Protein AF-A0A813DRD5-F1 (afdb_monomer_lite)

Sequence (529 aa):
MCAVKLDGRALQFAGEALNADREVVLAAVKVDGFALMFASETLKADREVVLAAVKVDGFALMFASETLKADREVVLVAVKFSGCALQYVSNELKSDREVVLNAVRQYGLALQFASEALKSDHEIALCAVKNSGLALEFASKEMKSDREIVLAAVQRGWTILGMASEQMKSDRKVVHAAIRRNPMDLVFASNELKSDRDVVLSAVNRCDRALKFASEHLKSDREVILAAVTENDASAFEFASEEAKSNRELVLAAVKKNVYALSFASEGFCLHTIKAVAESHNAMVQQLAAANSRISLLEGELQSLTGGQENDAPSRRQKRGRSSEEEEEQQQQPQQPQQQQQQQQQQQQQQQQESDNTLILQACQDGIEVGHAISAQGADLSLNDAFQRIRMTLCGVAASGSVKEEPSEEAMVRCDQLHFTQKSCSKKFRGGPYANCPIEDVITDLISGVLDPTREEWLILDIVRRGDKLFSVDNRRLHCLRMFQQHVGPEPIVWVRTRIQLWHPTFDRFCHNHDTQNGGTTIQIRRGW

pLDDT: mean 75.78, std 23.11, range [27.31, 98.5]

Structure (mmCIF, N/CA/C/O backbone):
data_AF-A0A813DRD5-F1
#
_entry.id   AF-A0A813DRD5-F1
#
loop_
_atom_site.group_PDB
_atom_site.id
_atom_site.type_symbol
_atom_site.label_atom_id
_atom_site.label_alt_id
_atom_site.label_comp_id
_atom_site.label_asym_id
_atom_site.label_entity_id
_atom_site.label_seq_id
_atom_site.pdbx_PDB_ins_code
_atom_site.Cartn_x
_atom_site.Cartn_y
_atom_site.Cartn_z
_atom_site.occupancy
_atom_site.B_iso_or_equiv
_atom_site.auth_seq_id
_atom_site.auth_comp_id
_atom_site.auth_asym_id
_atom_site.auth_atom_id
_atom_site.pdbx_PDB_model_num
ATOM 1 N N . MET A 1 1 ? 36.070 -22.748 -30.331 1.00 85.50 1 MET A N 1
ATOM 2 C CA . MET A 1 1 ? 34.806 -23.202 -30.958 1.00 85.50 1 MET A CA 1
ATOM 3 C C . MET A 1 1 ? 33.965 -24.115 -30.055 1.00 85.50 1 MET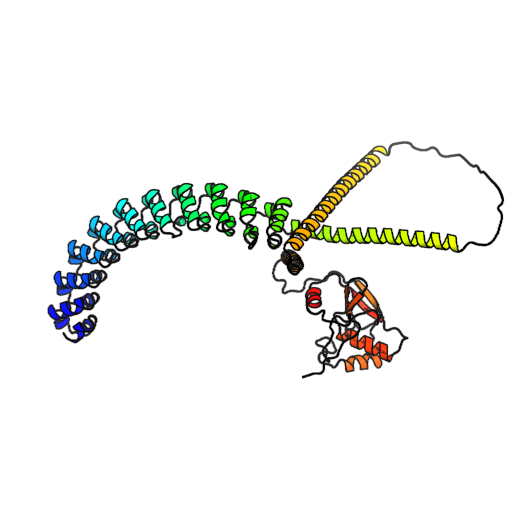 A C 1
ATOM 5 O O . MET A 1 1 ? 32.929 -23.656 -29.608 1.00 85.50 1 MET A O 1
ATOM 9 N N . CYS A 1 2 ? 34.352 -25.363 -29.742 1.00 88.88 2 CYS A N 1
ATOM 10 C CA . CYS A 1 2 ? 33.456 -26.283 -29.004 1.00 88.88 2 CYS A CA 1
ATOM 11 C C . CYS A 1 2 ? 33.037 -25.786 -27.605 1.00 88.88 2 CYS A C 1
ATOM 13 O O . CYS A 1 2 ? 31.861 -25.877 -27.276 1.00 88.88 2 CYS A O 1
ATOM 15 N N . ALA A 1 3 ? 33.956 -25.201 -26.825 1.00 92.19 3 ALA A N 1
ATOM 16 C CA . ALA A 1 3 ? 33.641 -24.648 -25.502 1.00 92.19 3 ALA A CA 1
ATOM 17 C C . ALA A 1 3 ? 32.581 -23.529 -25.565 1.00 92.19 3 ALA A C 1
ATOM 19 O O . ALA A 1 3 ? 31.551 -23.633 -24.911 1.00 92.19 3 ALA A O 1
ATOM 20 N N . VAL A 1 4 ? 32.771 -22.527 -26.437 1.00 93.12 4 VAL A N 1
ATOM 21 C CA . VAL A 1 4 ? 31.824 -21.401 -26.604 1.00 93.12 4 VAL A CA 1
ATOM 22 C C . VAL A 1 4 ? 30.455 -21.796 -27.173 1.00 93.12 4 VAL A C 1
ATOM 24 O O . VAL A 1 4 ? 29.520 -21.007 -27.111 1.00 93.12 4 VAL A O 1
ATOM 27 N N . LYS A 1 5 ? 30.320 -23.013 -27.721 1.00 92.94 5 LYS A N 1
ATOM 28 C CA . LYS A 1 5 ? 29.033 -23.596 -28.142 1.00 92.94 5 LYS A CA 1
ATOM 29 C C . LYS A 1 5 ? 28.291 -24.326 -27.014 1.00 92.94 5 LYS A C 1
ATOM 31 O O . LYS A 1 5 ? 27.130 -24.670 -27.206 1.00 92.94 5 LYS A O 1
ATOM 36 N N . LEU A 1 6 ? 28.953 -24.586 -25.884 1.00 92.56 6 LEU A N 1
ATOM 37 C CA . LEU A 1 6 ? 28.371 -25.194 -24.682 1.00 92.56 6 LEU A CA 1
ATOM 38 C C . LEU A 1 6 ? 28.095 -24.137 -23.600 1.00 92.56 6 LEU A C 1
ATOM 40 O O . LEU A 1 6 ? 27.046 -24.173 -22.969 1.00 92.56 6 LEU A O 1
ATOM 44 N N . ASP A 1 7 ? 29.015 -23.186 -23.429 1.00 94.06 7 ASP A N 1
ATOM 45 C CA . ASP A 1 7 ? 28.875 -22.003 -22.576 1.00 94.06 7 ASP A CA 1
ATOM 46 C C . ASP A 1 7 ? 29.483 -20.791 -23.297 1.00 94.06 7 ASP A C 1
ATOM 48 O O . ASP A 1 7 ? 30.693 -20.742 -23.525 1.00 94.06 7 ASP A O 1
ATOM 52 N N . GLY A 1 8 ? 28.663 -19.789 -23.630 1.00 92.88 8 GLY A N 1
ATOM 53 C CA . GLY A 1 8 ? 29.131 -18.561 -24.280 1.00 92.88 8 GLY A CA 1
ATOM 54 C C . GLY A 1 8 ? 30.183 -17.803 -23.456 1.00 92.88 8 GLY A C 1
ATOM 55 O O . GLY A 1 8 ? 31.098 -17.203 -24.025 1.00 92.88 8 GLY A O 1
ATOM 56 N N . ARG A 1 9 ? 30.136 -17.889 -22.118 1.00 94.25 9 ARG A N 1
ATOM 57 C CA . ARG A 1 9 ? 31.101 -17.237 -21.213 1.00 94.25 9 ARG A CA 1
ATOM 58 C C . ARG A 1 9 ? 32.460 -17.927 -21.181 1.00 94.25 9 ARG A C 1
ATOM 60 O O . ARG A 1 9 ? 33.408 -17.342 -20.659 1.00 94.25 9 ARG A O 1
ATOM 67 N N . ALA A 1 10 ? 32.619 -19.098 -21.800 1.00 95.88 10 ALA A N 1
ATOM 68 C CA . ALA A 1 10 ? 33.929 -19.722 -21.989 1.00 95.88 10 ALA A CA 1
ATOM 69 C C . ALA A 1 10 ? 34.900 -18.842 -22.806 1.00 95.88 10 ALA A C 1
ATOM 71 O O . ALA A 1 10 ? 36.113 -19.044 -22.738 1.00 95.88 10 ALA A O 1
ATOM 72 N N . LEU A 1 11 ? 34.386 -17.837 -23.532 1.00 94.44 11 LEU A N 1
ATOM 73 C CA . LEU A 1 11 ? 35.180 -16.807 -24.207 1.00 94.44 11 LEU A CA 1
ATOM 74 C C . LEU A 1 11 ? 36.096 -16.028 -23.240 1.00 94.44 11 LEU A C 1
ATOM 76 O O . LEU A 1 11 ? 37.182 -15.627 -23.636 1.00 94.44 11 LEU A O 1
ATOM 80 N N . GLN A 1 12 ? 35.733 -15.896 -21.956 1.00 95.62 12 GLN A N 1
ATOM 81 C CA . GLN A 1 12 ? 36.547 -15.192 -20.951 1.00 95.62 12 GLN A CA 1
ATOM 82 C C . GLN A 1 12 ? 37.948 -15.796 -20.733 1.00 95.62 12 GLN A C 1
ATOM 84 O O . GLN A 1 12 ? 38.840 -15.120 -20.228 1.00 95.62 12 GLN A O 1
ATOM 89 N N . PHE A 1 13 ? 38.136 -17.070 -21.093 1.00 95.06 13 PHE A N 1
ATOM 90 C CA . PHE A 1 13 ? 39.406 -17.793 -20.976 1.00 95.06 13 PHE A CA 1
ATOM 91 C C . PHE A 1 13 ? 40.184 -17.858 -22.298 1.00 95.06 13 PHE A C 1
ATOM 93 O O . PHE A 1 13 ? 41.238 -18.491 -22.366 1.00 95.06 13 PHE A O 1
ATOM 100 N N . ALA A 1 14 ? 39.661 -17.255 -23.367 1.00 92.00 14 ALA A N 1
ATOM 101 C CA . ALA A 1 14 ? 40.303 -17.243 -24.669 1.00 92.00 14 ALA A CA 1
ATOM 102 C C . ALA A 1 14 ? 41.266 -16.047 -24.793 1.00 92.00 14 ALA A C 1
ATOM 104 O O . ALA A 1 14 ? 41.019 -14.962 -24.267 1.00 92.00 14 ALA A O 1
ATOM 105 N N . GLY A 1 15 ? 42.394 -16.258 -25.478 1.00 92.56 15 GLY A N 1
ATOM 106 C CA . GLY A 1 15 ? 43.377 -15.201 -25.733 1.00 92.56 15 GLY A CA 1
ATOM 107 C C . GLY A 1 15 ? 42.881 -14.172 -26.753 1.00 92.56 15 GLY A C 1
ATOM 108 O O . GLY A 1 15 ? 41.962 -14.444 -27.523 1.00 92.56 15 GLY A O 1
ATOM 109 N N . GLU A 1 16 ? 43.536 -13.010 -26.806 1.00 92.69 16 GLU A N 1
ATOM 110 C CA . GLU A 1 16 ? 43.133 -11.846 -27.617 1.00 92.69 16 GLU A CA 1
ATOM 111 C C . GLU A 1 16 ? 42.786 -12.187 -29.076 1.00 92.69 16 GLU A C 1
ATOM 113 O O . GLU A 1 16 ? 41.767 -11.732 -29.590 1.00 92.69 16 GLU A O 1
ATOM 118 N N . ALA A 1 17 ? 43.573 -13.055 -29.723 1.00 94.50 17 ALA A N 1
ATOM 119 C CA . ALA A 1 17 ? 43.338 -13.495 -31.101 1.00 94.50 17 ALA A CA 1
ATOM 120 C C . ALA A 1 17 ? 41.999 -14.236 -31.304 1.00 94.50 17 ALA A C 1
ATOM 122 O O . ALA A 1 17 ? 41.417 -14.148 -32.379 1.00 94.50 17 ALA A O 1
ATOM 123 N N . LEU A 1 18 ? 41.496 -14.940 -30.284 1.00 93.88 18 LEU A N 1
ATOM 124 C CA . LEU A 1 18 ? 40.191 -15.615 -30.301 1.00 93.88 18 LEU A CA 1
ATOM 125 C C . LEU A 1 18 ? 39.051 -14.689 -29.852 1.00 93.88 18 LEU A C 1
ATOM 127 O O . LEU A 1 18 ? 37.919 -14.864 -30.292 1.00 93.88 18 LEU A O 1
ATOM 131 N N . ASN A 1 19 ? 39.348 -13.679 -29.034 1.00 93.12 19 ASN A N 1
ATOM 132 C CA . ASN A 1 19 ? 38.396 -12.619 -28.684 1.00 93.12 19 ASN A CA 1
ATOM 133 C C . ASN A 1 19 ? 38.188 -11.625 -29.841 1.00 93.12 19 ASN A C 1
ATOM 135 O O . ASN A 1 19 ? 37.177 -10.929 -29.876 1.00 93.12 19 ASN A O 1
ATOM 139 N N . ALA A 1 20 ? 39.122 -11.589 -30.797 1.00 95.56 20 ALA A N 1
ATOM 140 C CA . ALA A 1 20 ? 39.007 -10.912 -32.087 1.00 95.56 20 ALA A CA 1
ATOM 141 C C . ALA A 1 20 ? 38.560 -11.841 -33.242 1.00 95.56 20 ALA A C 1
ATOM 143 O O . ALA A 1 20 ? 38.355 -11.364 -34.360 1.00 95.56 20 ALA A O 1
ATOM 144 N N . ASP A 1 21 ? 38.388 -13.147 -33.003 1.00 97.44 21 ASP A N 1
ATOM 145 C CA . ASP A 1 21 ? 37.883 -14.091 -34.007 1.00 97.44 21 ASP A CA 1
ATOM 146 C C . ASP A 1 21 ? 36.359 -13.953 -34.126 1.00 97.44 21 ASP A C 1
ATOM 148 O O . ASP A 1 21 ? 35.588 -14.315 -33.230 1.00 97.44 21 ASP A O 1
ATOM 152 N N . ARG A 1 22 ? 35.921 -13.428 -35.273 1.00 97.12 22 ARG A N 1
ATOM 153 C CA . ARG A 1 22 ? 34.512 -13.145 -35.551 1.00 97.12 22 ARG A CA 1
ATOM 154 C C . ARG A 1 22 ? 33.626 -14.387 -35.470 1.00 97.12 22 ARG A C 1
ATOM 156 O O . ARG A 1 22 ? 32.499 -14.271 -34.999 1.00 97.12 22 ARG A O 1
ATOM 163 N N . GLU A 1 23 ? 34.084 -15.559 -35.910 1.00 97.06 23 GLU A N 1
ATOM 164 C CA . GLU A 1 23 ? 33.265 -16.776 -35.866 1.00 97.06 23 GLU A CA 1
ATOM 165 C C . GLU A 1 23 ? 33.153 -17.331 -34.447 1.00 97.06 23 GLU A C 1
ATOM 167 O O . GLU A 1 23 ? 32.076 -17.772 -34.037 1.00 97.06 23 GLU A O 1
ATOM 172 N N . VAL A 1 24 ? 34.245 -17.291 -33.679 1.00 96.56 24 VAL A N 1
ATOM 173 C CA . VAL A 1 24 ? 34.270 -17.734 -32.278 1.00 96.56 24 VAL A CA 1
ATOM 174 C C . VAL A 1 24 ? 33.387 -16.836 -31.413 1.00 96.56 24 VAL A C 1
ATOM 176 O O . VAL A 1 24 ? 32.557 -17.357 -30.664 1.00 96.56 24 VAL A O 1
ATOM 179 N N . VAL A 1 25 ? 33.490 -15.511 -31.558 1.00 97.69 25 VAL A N 1
ATOM 180 C CA . VAL A 1 25 ? 32.629 -14.560 -30.838 1.00 97.69 25 VAL A CA 1
ATOM 181 C C . VAL A 1 25 ? 31.175 -14.674 -31.298 1.00 97.69 25 VAL A C 1
ATOM 183 O O . VAL A 1 25 ? 30.284 -14.765 -30.456 1.00 97.69 25 VAL A O 1
ATOM 186 N N . LEU A 1 26 ? 30.902 -14.752 -32.608 1.00 97.69 26 LEU A N 1
ATOM 187 C CA . LEU A 1 26 ? 29.535 -14.896 -33.124 1.00 97.69 26 LEU A CA 1
ATOM 188 C C . LEU A 1 26 ? 28.882 -16.225 -32.699 1.00 97.69 26 LEU A C 1
ATOM 190 O O . LEU A 1 26 ? 27.659 -16.288 -32.578 1.00 97.69 26 LEU A O 1
ATOM 194 N N . ALA A 1 27 ? 29.666 -17.282 -32.464 1.00 96.81 27 ALA A N 1
ATOM 195 C CA . ALA A 1 27 ? 29.181 -18.515 -31.849 1.00 96.81 27 ALA A CA 1
ATOM 196 C C . ALA A 1 27 ? 28.881 -18.333 -30.350 1.00 96.81 27 ALA A C 1
ATOM 198 O O . ALA A 1 27 ? 27.836 -18.792 -29.897 1.00 96.81 27 ALA A O 1
ATOM 199 N N . ALA A 1 28 ? 29.748 -17.634 -29.609 1.00 97.62 28 ALA A N 1
ATOM 200 C CA . ALA A 1 28 ? 29.586 -17.378 -28.177 1.00 97.62 28 ALA A CA 1
ATOM 201 C C . ALA A 1 28 ? 28.340 -16.527 -27.861 1.00 97.62 28 ALA A C 1
ATOM 203 O O . ALA A 1 28 ? 27.504 -16.930 -27.051 1.00 97.62 28 ALA A O 1
ATOM 204 N N . VAL A 1 29 ? 28.164 -15.389 -28.548 1.00 97.81 29 VAL A N 1
ATOM 205 C CA . VAL A 1 29 ? 27.048 -14.452 -28.287 1.00 97.81 29 VAL A CA 1
ATOM 206 C C . VAL A 1 29 ? 25.671 -15.001 -28.671 1.00 97.81 29 VAL A C 1
ATOM 208 O O . VAL A 1 29 ? 24.656 -14.460 -28.246 1.00 97.81 29 VAL A O 1
ATOM 211 N N . LYS A 1 30 ? 25.626 -16.077 -29.470 1.00 97.44 30 LYS A N 1
ATOM 212 C CA . LYS A 1 30 ? 24.397 -16.820 -29.800 1.00 97.44 30 LYS A CA 1
ATOM 213 C C . LYS A 1 30 ? 24.002 -17.845 -28.731 1.00 97.44 30 LYS A C 1
ATOM 215 O O . LYS A 1 30 ? 22.891 -18.362 -28.799 1.00 97.44 30 LYS A O 1
ATOM 220 N N . VAL A 1 31 ? 24.893 -18.147 -27.783 1.00 96.88 31 VAL A N 1
ATOM 221 C CA . VAL A 1 31 ? 24.619 -18.996 -26.610 1.00 96.88 31 VAL A CA 1
ATOM 222 C C . VAL A 1 31 ? 24.323 -18.129 -25.386 1.00 96.88 31 VAL A C 1
ATOM 224 O O . VAL A 1 31 ? 23.358 -18.392 -24.679 1.00 96.88 31 VAL A O 1
ATOM 227 N N . ASP A 1 32 ? 25.103 -17.066 -25.169 1.00 96.94 32 ASP A N 1
ATOM 228 C CA . ASP A 1 32 ? 24.838 -16.052 -24.143 1.00 96.94 32 ASP A CA 1
ATOM 229 C C . ASP A 1 32 ? 25.237 -14.660 -24.653 1.00 96.94 32 ASP A C 1
ATOM 231 O O . ASP A 1 32 ? 26.409 -14.415 -24.945 1.00 96.94 32 ASP A O 1
ATOM 235 N N . GLY A 1 33 ? 24.282 -13.726 -24.716 1.00 96.62 33 GLY A N 1
ATOM 236 C CA . GLY A 1 33 ? 24.528 -12.346 -25.146 1.00 96.62 33 GLY A CA 1
ATOM 237 C C . GLY A 1 33 ? 25.579 -11.612 -24.301 1.00 96.62 33 GLY A C 1
ATOM 238 O O . GLY A 1 33 ? 26.314 -10.779 -24.834 1.00 96.62 33 GLY A O 1
ATOM 239 N N . PHE A 1 34 ? 25.740 -11.966 -23.018 1.00 97.25 34 PHE A N 1
ATOM 240 C CA . PHE A 1 34 ? 26.784 -11.402 -22.153 1.00 97.25 34 PHE A CA 1
ATOM 241 C C . PHE A 1 34 ? 28.205 -11.753 -22.612 1.00 97.25 34 PHE A C 1
ATOM 243 O O . PHE A 1 34 ? 29.136 -11.031 -22.260 1.00 97.25 34 PHE A O 1
ATOM 250 N N . ALA A 1 35 ? 28.402 -12.785 -23.445 1.00 97.69 35 ALA A N 1
ATOM 251 C CA . ALA A 1 35 ? 29.718 -13.123 -23.993 1.00 97.69 35 ALA A CA 1
ATOM 252 C C . ALA A 1 35 ? 30.367 -11.956 -24.769 1.00 97.69 35 ALA A C 1
ATOM 254 O O . ALA A 1 35 ? 31.594 -11.875 -24.836 1.00 97.69 35 ALA A O 1
ATOM 255 N N . LEU A 1 36 ? 29.567 -11.006 -25.277 1.00 97.94 36 LEU A N 1
ATOM 256 C CA . LEU A 1 36 ? 30.035 -9.782 -25.937 1.00 97.94 36 LEU A CA 1
ATOM 257 C C . LEU A 1 36 ? 31.012 -8.964 -25.067 1.00 97.94 36 LEU A C 1
ATOM 259 O O . LEU A 1 36 ? 31.877 -8.279 -25.608 1.00 97.94 36 LEU A O 1
ATOM 263 N N . MET A 1 37 ? 30.937 -9.066 -23.733 1.00 97.81 37 MET A N 1
ATOM 264 C CA . MET A 1 37 ? 31.856 -8.359 -22.830 1.00 97.81 37 MET A CA 1
ATOM 265 C C . MET A 1 37 ? 33.331 -8.747 -23.030 1.00 97.81 37 MET A C 1
ATOM 267 O O . MET A 1 37 ? 34.212 -7.905 -22.845 1.00 97.81 37 MET A O 1
ATOM 271 N N . PHE A 1 38 ? 33.589 -9.992 -23.447 1.00 97.56 38 PHE A N 1
ATOM 272 C CA . PHE A 1 38 ? 34.930 -10.548 -23.659 1.00 97.56 38 PHE A CA 1
ATOM 273 C C . PHE A 1 38 ? 35.438 -10.387 -25.099 1.00 97.56 38 PHE A C 1
ATOM 275 O O . PHE A 1 38 ? 36.601 -10.673 -25.364 1.00 97.56 38 PHE A O 1
ATOM 282 N N . ALA A 1 39 ? 34.591 -9.934 -26.028 1.00 97.44 39 ALA A N 1
ATOM 283 C CA . ALA A 1 39 ? 34.988 -9.674 -27.408 1.00 97.44 39 ALA A CA 1
ATOM 284 C C . ALA A 1 39 ? 35.962 -8.484 -27.511 1.00 97.44 39 ALA A C 1
ATOM 286 O O . ALA A 1 39 ? 35.989 -7.604 -26.646 1.00 97.44 39 ALA A O 1
ATOM 287 N N . SER A 1 40 ? 36.734 -8.423 -28.596 1.00 97.69 40 SER A N 1
ATOM 288 C CA . SER A 1 40 ? 37.559 -7.258 -28.923 1.00 97.69 40 SER A CA 1
ATOM 289 C C . SER A 1 40 ? 36.703 -6.008 -29.153 1.00 97.69 40 SER A C 1
ATOM 291 O O . SER A 1 40 ? 35.560 -6.091 -29.607 1.00 97.69 40 SER A O 1
ATOM 293 N N . GLU A 1 41 ? 37.276 -4.821 -28.939 1.00 97.44 41 GLU A N 1
ATOM 294 C CA . GLU A 1 41 ? 36.584 -3.547 -29.203 1.00 97.44 41 GLU A CA 1
ATOM 295 C C . GLU A 1 41 ? 36.134 -3.406 -30.671 1.00 97.44 41 GLU A C 1
ATOM 297 O O . GLU A 1 41 ? 35.099 -2.808 -30.956 1.00 97.44 41 GLU A O 1
ATOM 302 N N . THR A 1 42 ? 36.850 -4.041 -31.607 1.00 97.44 42 THR A N 1
ATOM 303 C CA . THR A 1 42 ? 36.443 -4.132 -33.019 1.00 97.44 42 THR A CA 1
ATOM 304 C C . THR A 1 42 ? 35.167 -4.950 -33.230 1.00 97.44 42 THR A C 1
ATOM 306 O O . THR A 1 42 ? 34.373 -4.596 -34.095 1.00 97.44 42 THR A O 1
ATOM 309 N N . LEU A 1 43 ? 34.933 -6.005 -32.441 1.00 98.00 43 LEU A N 1
ATOM 310 C CA . LEU A 1 43 ? 33.725 -6.836 -32.522 1.00 98.00 43 LEU A CA 1
ATOM 311 C C . LEU A 1 43 ? 32.586 -6.324 -31.626 1.00 98.00 43 LEU A C 1
ATOM 313 O O . LEU A 1 43 ? 31.421 -6.532 -31.954 1.00 98.00 43 LEU A O 1
ATOM 317 N N . LYS A 1 44 ? 32.891 -5.552 -30.577 1.00 98.25 44 LYS A N 1
ATOM 318 C CA . LYS A 1 44 ? 31.909 -4.703 -29.872 1.00 98.25 44 LYS A CA 1
ATOM 319 C C . LYS A 1 44 ? 31.378 -3.559 -30.743 1.00 98.25 44 LYS A C 1
ATOM 321 O O . LYS A 1 44 ? 30.317 -3.019 -30.440 1.00 98.25 44 LYS A O 1
ATOM 326 N N . ALA A 1 45 ? 32.092 -3.219 -31.819 1.00 97.75 45 ALA A N 1
ATOM 327 C CA . ALA A 1 45 ? 31.654 -2.324 -32.889 1.00 97.75 45 ALA A CA 1
ATOM 328 C C . ALA A 1 45 ? 31.139 -3.057 -34.152 1.00 97.75 45 ALA A C 1
ATOM 330 O O . ALA A 1 45 ? 30.683 -2.401 -35.090 1.00 97.75 45 ALA A O 1
ATOM 331 N N . ASP A 1 46 ? 31.166 -4.397 -34.200 1.00 98.25 46 ASP A N 1
ATOM 332 C CA . ASP A 1 46 ? 30.574 -5.164 -35.302 1.00 98.25 46 ASP A CA 1
ATOM 333 C C . ASP A 1 46 ? 29.058 -5.254 -35.104 1.00 98.25 46 ASP A C 1
ATOM 335 O O . ASP A 1 46 ? 28.544 -5.943 -34.216 1.00 98.25 46 ASP A O 1
ATOM 339 N N . ARG A 1 47 ? 28.328 -4.544 -35.967 1.00 97.81 47 ARG A N 1
ATOM 340 C CA . ARG A 1 47 ? 26.872 -4.430 -35.890 1.00 97.81 47 ARG A CA 1
ATOM 341 C C . ARG A 1 47 ? 26.152 -5.781 -35.976 1.00 97.81 47 ARG A C 1
ATOM 343 O O . ARG A 1 47 ? 25.116 -5.925 -35.335 1.00 97.81 47 ARG A O 1
ATOM 350 N N . GLU A 1 48 ? 26.652 -6.779 -36.710 1.00 97.88 48 GLU A N 1
ATOM 351 C CA . GLU A 1 48 ? 26.000 -8.099 -36.755 1.00 97.88 48 GLU A CA 1
ATOM 352 C C . GLU A 1 48 ? 26.271 -8.920 -35.492 1.00 97.88 48 GLU A C 1
ATOM 354 O O . GLU A 1 48 ? 25.371 -9.616 -35.020 1.00 97.88 48 GLU A O 1
ATOM 359 N N . VAL A 1 49 ? 27.484 -8.837 -34.934 1.00 98.19 49 VAL A N 1
ATOM 360 C CA . VAL A 1 49 ? 27.847 -9.517 -33.679 1.00 98.19 49 VAL A CA 1
ATOM 361 C C . VAL A 1 49 ? 27.036 -8.944 -32.517 1.00 98.19 49 VAL A C 1
ATOM 363 O O . VAL A 1 49 ? 26.419 -9.704 -31.769 1.00 98.19 49 VAL A O 1
ATOM 366 N N . VAL A 1 50 ? 26.931 -7.615 -32.419 1.00 98.50 50 VAL A N 1
ATOM 367 C CA . VAL A 1 50 ? 26.069 -6.960 -31.424 1.00 98.50 50 VAL A CA 1
ATOM 368 C C . VAL A 1 50 ? 24.594 -7.293 -31.669 1.00 98.50 50 VAL A C 1
ATOM 370 O O . VAL A 1 50 ? 23.905 -7.673 -30.725 1.00 98.50 50 VAL A O 1
ATOM 373 N N . LEU A 1 51 ? 24.103 -7.261 -32.918 1.00 98.31 51 LEU A N 1
ATOM 374 C CA . LEU A 1 51 ? 22.730 -7.679 -33.250 1.00 98.31 51 LEU A CA 1
ATOM 375 C C . LEU A 1 51 ? 22.450 -9.163 -32.985 1.00 98.31 51 LEU A C 1
ATOM 377 O O . LEU A 1 51 ? 21.280 -9.523 -32.867 1.00 98.31 51 LEU A O 1
ATOM 381 N N . ALA A 1 52 ? 23.460 -10.031 -32.924 1.00 97.75 52 ALA A N 1
ATOM 382 C CA . ALA A 1 52 ? 23.295 -11.406 -32.469 1.00 97.75 52 ALA A CA 1
ATOM 383 C C . ALA A 1 52 ? 23.175 -11.460 -30.938 1.00 97.75 52 ALA A C 1
ATOM 385 O O . ALA A 1 52 ? 22.243 -12.084 -30.436 1.00 97.75 52 ALA A O 1
ATOM 386 N N . ALA A 1 53 ? 24.040 -10.739 -30.216 1.00 98.06 53 ALA A N 1
ATOM 387 C CA . ALA A 1 53 ? 24.023 -10.664 -28.756 1.00 98.06 53 ALA A CA 1
ATOM 388 C C . ALA A 1 53 ? 22.700 -10.096 -28.202 1.00 98.06 53 ALA A C 1
ATOM 390 O O . ALA A 1 53 ? 22.053 -10.738 -27.375 1.00 98.06 53 ALA A O 1
ATOM 391 N N . VAL A 1 54 ? 22.235 -8.943 -28.710 1.00 97.75 54 VAL A N 1
ATOM 392 C CA . VAL A 1 54 ? 21.013 -8.276 -28.201 1.00 97.75 54 VAL A CA 1
ATOM 393 C C . VAL A 1 54 ? 19.701 -8.981 -28.570 1.00 97.75 54 VAL A C 1
ATOM 39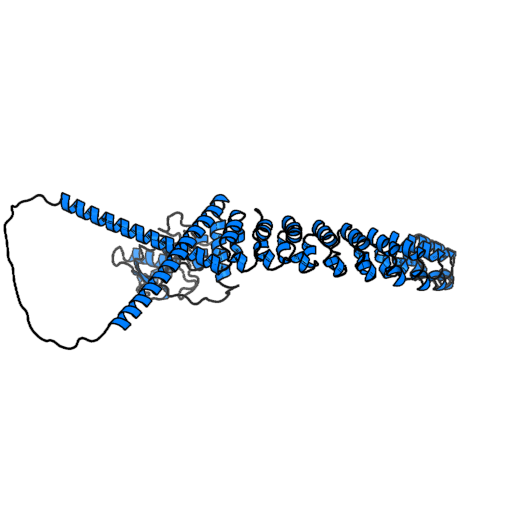5 O O . VAL A 1 54 ? 18.641 -8.592 -28.085 1.00 97.75 54 VAL A O 1
ATOM 398 N N . LYS A 1 55 ? 19.754 -10.019 -29.418 1.00 97.44 55 LYS A N 1
ATOM 399 C CA . LYS A 1 55 ? 18.624 -10.927 -29.698 1.00 97.44 55 LYS A CA 1
ATOM 400 C C . LYS A 1 55 ? 18.570 -12.128 -28.751 1.00 97.44 55 LYS A C 1
ATOM 402 O O . LYS A 1 55 ? 17.545 -12.803 -28.722 1.00 97.44 55 LYS A O 1
ATOM 407 N N . VAL A 1 56 ? 19.651 -12.400 -28.016 1.00 96.88 56 VAL A N 1
ATOM 408 C CA . VAL A 1 56 ? 19.679 -13.383 -26.921 1.00 96.88 56 VAL A CA 1
ATOM 409 C C . VAL A 1 56 ? 19.318 -12.692 -25.607 1.00 96.88 56 VAL A C 1
ATOM 411 O O . VAL A 1 56 ? 18.416 -13.152 -24.916 1.00 96.88 56 VAL A O 1
ATOM 414 N N . ASP A 1 57 ? 19.940 -11.547 -25.309 1.00 95.94 57 ASP A N 1
ATOM 415 C CA . ASP A 1 57 ? 19.491 -10.637 -24.248 1.00 95.94 57 ASP A CA 1
ATOM 416 C C . ASP A 1 57 ? 19.798 -9.176 -24.611 1.00 95.94 57 ASP A C 1
ATOM 418 O O . ASP A 1 57 ? 20.952 -8.808 -24.833 1.00 95.94 57 ASP A O 1
ATOM 422 N N . GLY A 1 58 ? 18.775 -8.315 -24.609 1.00 96.62 58 GLY A N 1
ATOM 423 C CA . GLY A 1 58 ? 18.923 -6.878 -24.839 1.00 96.62 58 GLY A CA 1
ATOM 424 C C . GLY A 1 58 ? 19.863 -6.166 -23.855 1.00 96.62 58 GLY A C 1
ATOM 425 O O . GLY A 1 58 ? 20.446 -5.145 -24.222 1.00 96.62 58 GLY A O 1
ATOM 426 N N . PHE A 1 59 ? 20.089 -6.706 -22.648 1.00 97.38 59 PHE A N 1
ATOM 427 C CA . PHE A 1 59 ? 21.093 -6.184 -21.707 1.00 97.38 59 PHE A CA 1
ATOM 428 C C . PHE A 1 59 ? 22.522 -6.213 -22.280 1.00 97.38 59 PHE A C 1
ATOM 430 O O . PHE A 1 59 ? 23.333 -5.366 -21.905 1.00 97.38 59 PHE A O 1
ATOM 437 N N . ALA A 1 60 ? 22.823 -7.095 -23.245 1.00 97.81 60 ALA A N 1
ATOM 438 C CA . ALA A 1 60 ? 24.133 -7.170 -23.900 1.00 97.81 60 ALA A CA 1
ATOM 439 C C . ALA A 1 60 ? 24.570 -5.847 -24.562 1.00 97.81 60 ALA A C 1
ATOM 441 O O . ALA A 1 60 ? 25.769 -5.609 -24.717 1.00 97.81 60 ALA A O 1
ATOM 442 N N . LEU A 1 61 ? 23.625 -4.949 -24.882 1.00 98.06 61 LEU A N 1
ATOM 443 C CA . LEU A 1 61 ? 23.892 -3.608 -25.415 1.00 98.06 61 LEU A CA 1
ATOM 444 C C . LEU A 1 61 ? 24.887 -2.808 -24.552 1.00 98.06 61 LEU A C 1
ATOM 446 O O . LEU A 1 61 ? 25.623 -1.981 -25.085 1.00 98.06 61 LEU A O 1
ATOM 450 N N . MET A 1 62 ? 24.975 -3.076 -23.242 1.00 98.06 62 MET A N 1
ATOM 451 C CA . MET A 1 62 ? 25.928 -2.402 -22.351 1.00 98.06 62 MET A CA 1
ATOM 452 C C . MET A 1 62 ? 27.399 -2.567 -22.768 1.00 98.06 62 MET A C 1
ATOM 454 O O . MET A 1 62 ? 28.205 -1.669 -22.517 1.00 98.06 62 MET A O 1
ATOM 458 N N . PHE A 1 63 ? 27.737 -3.675 -23.438 1.00 98.00 63 PHE A N 1
ATOM 459 C CA . PHE A 1 63 ? 29.091 -3.988 -23.906 1.00 98.00 63 PHE A CA 1
ATOM 460 C C . PHE A 1 63 ? 29.356 -3.573 -25.357 1.00 98.00 63 PHE A C 1
ATOM 462 O O . PHE A 1 63 ? 30.488 -3.692 -25.815 1.00 98.00 63 PHE A O 1
ATOM 469 N N . ALA A 1 64 ? 28.341 -3.099 -26.083 1.00 98.19 64 ALA A N 1
ATOM 470 C CA . ALA A 1 64 ? 28.519 -2.567 -27.428 1.00 98.19 64 ALA A CA 1
ATOM 471 C C . ALA A 1 64 ? 29.292 -1.236 -27.403 1.00 98.19 64 ALA A C 1
ATOM 473 O O . ALA A 1 64 ? 29.311 -0.528 -26.389 1.00 98.19 64 ALA A O 1
ATOM 474 N N . SER A 1 65 ? 29.898 -0.866 -28.530 1.00 98.19 65 SER A N 1
ATOM 475 C CA . SER A 1 65 ? 30.511 0.452 -28.707 1.00 98.19 65 SER A CA 1
ATOM 476 C C . SER A 1 65 ? 29.480 1.580 -28.569 1.00 98.19 65 SER A C 1
ATOM 478 O O . SER A 1 65 ? 28.298 1.410 -28.876 1.00 98.19 65 SER A O 1
ATOM 480 N N . GLU A 1 66 ? 29.927 2.774 -28.175 1.00 97.81 66 GLU A N 1
ATOM 481 C CA . GLU A 1 66 ? 29.050 3.954 -28.060 1.00 97.81 66 GLU A CA 1
ATOM 482 C C . GLU A 1 66 ? 28.363 4.311 -29.391 1.00 97.81 66 GLU A C 1
ATOM 484 O O . GLU A 1 66 ? 27.216 4.750 -29.405 1.00 97.81 66 GLU A O 1
ATOM 489 N N . THR A 1 67 ? 29.005 4.012 -30.527 1.00 97.62 67 THR A N 1
ATOM 490 C CA . THR A 1 67 ? 28.398 4.138 -31.862 1.00 97.62 67 THR A CA 1
ATOM 491 C C . THR A 1 67 ? 27.186 3.228 -32.070 1.00 97.62 67 THR A C 1
ATOM 493 O O . THR A 1 67 ? 26.250 3.635 -32.748 1.00 97.62 67 THR A O 1
ATOM 496 N N . LEU A 1 68 ? 27.163 2.028 -31.476 1.00 98.06 68 LEU A N 1
ATOM 497 C CA . LEU A 1 68 ? 26.037 1.091 -31.573 1.00 98.06 68 LEU A CA 1
ATOM 498 C C . LEU A 1 68 ? 25.004 1.276 -30.447 1.00 98.06 68 LEU A C 1
ATOM 500 O O . LEU A 1 68 ? 23.835 0.957 -30.641 1.00 98.06 68 LEU A O 1
ATOM 504 N N . LYS A 1 69 ? 25.383 1.890 -29.318 1.00 98.12 69 LYS A N 1
ATOM 505 C CA . LYS A 1 69 ? 24.439 2.446 -28.321 1.00 98.12 69 LYS A CA 1
ATOM 506 C C . LYS A 1 69 ? 23.684 3.682 -28.830 1.00 98.12 69 LYS A C 1
ATOM 508 O O . LYS A 1 69 ? 22.633 4.021 -28.283 1.00 98.12 69 LYS A O 1
ATOM 513 N N . ALA A 1 70 ? 24.208 4.328 -29.874 1.00 97.62 70 ALA A N 1
ATOM 514 C CA . ALA A 1 70 ? 23.564 5.386 -30.651 1.00 97.62 70 ALA A CA 1
ATOM 515 C C . ALA A 1 70 ? 22.949 4.888 -31.984 1.00 97.62 70 ALA A C 1
ATOM 517 O O . ALA A 1 70 ? 22.346 5.677 -32.712 1.00 97.62 70 ALA A O 1
ATOM 518 N N . ASP A 1 71 ? 23.060 3.595 -32.320 1.00 98.19 71 ASP A N 1
ATOM 519 C CA . ASP A 1 71 ? 22.436 3.019 -33.517 1.00 98.19 71 ASP A CA 1
ATOM 520 C C . ASP A 1 71 ? 20.969 2.680 -33.226 1.00 98.19 71 ASP A C 1
ATOM 522 O O . ASP A 1 71 ? 20.649 1.727 -32.510 1.00 98.19 71 ASP A O 1
ATOM 526 N N . ARG A 1 72 ? 20.064 3.469 -33.814 1.00 97.69 72 ARG A N 1
ATOM 527 C CA . ARG A 1 72 ? 18.613 3.371 -33.615 1.00 97.69 72 ARG A CA 1
ATOM 528 C C . ARG A 1 72 ? 18.060 1.966 -33.854 1.00 97.69 72 ARG A C 1
ATOM 530 O O . ARG A 1 72 ? 17.157 1.541 -33.138 1.00 97.69 72 ARG A O 1
ATOM 537 N N . GLU A 1 73 ? 18.572 1.240 -34.843 1.00 97.38 73 GLU A N 1
ATOM 538 C CA . GLU A 1 73 ? 18.040 -0.075 -35.207 1.00 97.38 73 GLU A CA 1
ATOM 539 C C . GLU A 1 73 ? 18.558 -1.171 -34.272 1.00 97.38 73 GLU A C 1
ATOM 541 O O . GLU A 1 73 ? 17.794 -2.058 -33.885 1.00 97.38 73 GLU A O 1
ATOM 546 N N . VAL A 1 74 ? 19.821 -1.084 -33.838 1.00 98.00 74 VAL A N 1
ATOM 547 C CA . VAL A 1 74 ? 20.371 -1.968 -32.794 1.00 98.00 74 VAL A CA 1
ATOM 548 C C . VAL A 1 74 ? 19.640 -1.748 -31.469 1.00 98.00 74 VAL A C 1
ATOM 550 O O . VAL A 1 74 ? 19.224 -2.710 -30.818 1.00 98.00 74 VAL A O 1
ATOM 553 N N . VAL A 1 75 ? 19.411 -0.486 -31.105 1.00 98.38 75 VAL A N 1
ATOM 554 C CA . VAL A 1 75 ? 18.686 -0.088 -29.894 1.00 98.38 75 VAL A CA 1
ATOM 555 C C . VAL A 1 75 ? 17.228 -0.557 -29.915 1.00 98.38 75 VAL A C 1
ATOM 557 O O . VAL A 1 75 ? 16.776 -1.136 -28.927 1.00 98.38 75 VAL A O 1
ATOM 560 N N . LEU A 1 76 ? 16.500 -0.388 -31.028 1.00 98.25 76 LEU A N 1
ATOM 561 C CA . LEU A 1 76 ? 15.117 -0.872 -31.164 1.00 98.25 76 LEU A CA 1
ATOM 562 C C . LEU A 1 76 ? 15.009 -2.397 -31.023 1.00 98.25 76 LEU A C 1
ATOM 564 O O . LEU A 1 76 ? 14.030 -2.889 -30.459 1.00 98.25 76 LEU A O 1
ATOM 568 N N . VAL A 1 77 ? 16.011 -3.156 -31.482 1.00 97.81 77 VAL A N 1
ATOM 569 C CA . VAL A 1 77 ? 16.083 -4.601 -31.215 1.00 97.81 77 VAL A CA 1
ATOM 570 C C . VAL A 1 77 ? 16.335 -4.862 -29.727 1.00 97.81 77 VAL A C 1
ATOM 572 O O . VAL A 1 77 ? 15.597 -5.641 -29.127 1.00 97.81 77 VAL A O 1
ATOM 575 N N . ALA A 1 78 ? 17.311 -4.193 -29.108 1.00 98.00 78 ALA A N 1
ATOM 576 C CA . ALA A 1 78 ? 17.663 -4.417 -27.705 1.00 98.00 78 ALA A CA 1
ATOM 577 C C . ALA A 1 78 ? 16.496 -4.136 -26.737 1.00 98.00 78 ALA A C 1
ATOM 579 O O . ALA A 1 78 ? 16.158 -4.998 -25.925 1.00 98.00 78 ALA A O 1
ATOM 580 N N . VAL A 1 79 ? 15.817 -2.984 -26.854 1.00 97.81 79 VAL A N 1
ATOM 581 C CA . VAL A 1 79 ? 14.690 -2.633 -25.960 1.00 97.81 79 VAL A CA 1
ATOM 582 C C . VAL A 1 79 ? 13.450 -3.504 -26.179 1.00 97.81 79 VAL A C 1
ATOM 584 O O . VAL A 1 79 ? 12.636 -3.652 -25.268 1.00 97.81 79 VAL A O 1
ATOM 587 N N . LYS A 1 80 ? 13.310 -4.118 -27.362 1.00 96.88 80 LYS A N 1
ATOM 588 C CA . LYS A 1 80 ? 12.240 -5.079 -27.665 1.00 96.88 80 LYS A CA 1
ATOM 589 C C . LYS A 1 80 ? 12.431 -6.414 -26.938 1.00 96.88 80 LYS A C 1
ATOM 591 O O . LYS A 1 80 ? 11.434 -7.039 -26.581 1.00 96.88 80 LYS A O 1
ATOM 596 N N . PHE A 1 81 ? 13.673 -6.850 -26.719 1.00 95.19 81 PHE A N 1
ATOM 597 C CA . PHE A 1 81 ? 13.965 -8.046 -25.920 1.00 95.19 81 PHE A CA 1
ATOM 598 C C . PHE A 1 81 ? 14.017 -7.732 -24.421 1.00 95.19 81 PHE A C 1
ATOM 600 O O . PHE A 1 81 ? 13.371 -8.437 -23.648 1.00 95.19 81 PHE A O 1
ATOM 607 N N . SER A 1 82 ? 14.680 -6.639 -24.027 1.00 96.31 82 SER A N 1
ATOM 608 C CA . SER A 1 82 ? 14.867 -6.239 -22.625 1.00 96.31 82 SER A CA 1
ATOM 609 C C . SER A 1 82 ? 14.655 -4.724 -22.475 1.00 96.31 82 SER A C 1
ATOM 611 O O . SER A 1 82 ? 15.562 -3.946 -22.747 1.00 96.31 82 SER A O 1
ATOM 613 N N . GLY A 1 83 ? 13.481 -4.267 -22.020 1.00 96.31 83 GLY A N 1
ATOM 614 C CA . GLY A 1 83 ? 13.120 -2.837 -21.978 1.00 96.31 83 GLY A CA 1
ATOM 615 C C . GLY A 1 83 ? 14.048 -1.982 -21.106 1.00 96.31 83 GLY A C 1
ATOM 616 O O . GLY A 1 83 ? 14.338 -0.832 -21.433 1.00 96.31 83 GLY A O 1
ATOM 617 N N . CYS A 1 84 ? 14.617 -2.571 -20.049 1.00 96.44 84 CYS A N 1
ATOM 618 C CA . CYS A 1 84 ? 15.661 -1.952 -19.226 1.00 96.44 84 CYS A CA 1
ATOM 619 C C . CYS A 1 84 ? 16.969 -1.651 -19.978 1.00 96.44 84 CYS A C 1
ATOM 621 O O . CYS A 1 84 ? 17.752 -0.837 -19.494 1.00 96.44 84 CYS A O 1
ATOM 623 N N . ALA A 1 85 ? 17.211 -2.237 -21.160 1.00 97.62 85 ALA A N 1
ATOM 624 C CA . ALA A 1 85 ? 18.373 -1.917 -21.994 1.00 97.62 85 ALA A CA 1
ATOM 625 C C . ALA A 1 85 ? 18.442 -0.423 -22.355 1.00 97.62 85 ALA A C 1
ATOM 627 O O . ALA A 1 85 ? 19.536 0.093 -22.584 1.00 97.62 85 ALA A O 1
ATOM 628 N N . LEU A 1 86 ? 17.301 0.287 -22.298 1.00 98.00 86 LEU A N 1
ATOM 629 C CA . LEU A 1 86 ? 17.204 1.742 -22.421 1.00 98.00 86 LEU A CA 1
ATOM 630 C C . LEU A 1 86 ? 18.190 2.496 -21.508 1.00 98.00 86 LEU A C 1
ATOM 632 O O . LEU A 1 86 ? 18.620 3.586 -21.867 1.00 98.00 86 LEU A O 1
ATOM 636 N N . GLN A 1 87 ? 18.626 1.929 -20.377 1.00 98.06 87 GLN A N 1
ATOM 637 C CA . GLN A 1 87 ? 19.620 2.573 -19.509 1.00 98.06 87 GLN A CA 1
ATOM 638 C C . GLN A 1 87 ? 20.993 2.782 -20.175 1.00 98.06 87 GLN A C 1
ATOM 640 O O . GLN A 1 87 ? 21.655 3.784 -19.898 1.00 98.06 87 GLN A O 1
ATOM 645 N N . TYR A 1 88 ? 21.394 1.897 -21.097 1.00 97.56 88 TYR A N 1
ATOM 646 C CA . TYR A 1 88 ? 22.687 1.947 -21.803 1.00 97.56 88 TYR A CA 1
ATOM 647 C C . TYR A 1 88 ? 22.634 2.671 -23.153 1.00 97.56 88 TYR A C 1
ATOM 649 O O . TYR A 1 88 ? 23.662 2.837 -23.803 1.00 97.56 88 TYR A O 1
ATOM 657 N N . VAL A 1 89 ? 21.441 3.079 -23.583 1.00 97.50 89 VAL A N 1
ATOM 658 C CA . VAL A 1 89 ? 21.201 3.805 -24.835 1.00 97.50 89 VAL A CA 1
ATOM 659 C C . VAL A 1 89 ? 21.757 5.232 -24.743 1.00 97.50 89 VAL A C 1
ATOM 661 O O . VAL A 1 89 ? 21.831 5.804 -23.649 1.00 97.50 89 VAL A O 1
ATOM 664 N N . SER A 1 90 ? 22.140 5.825 -25.877 1.00 97.44 90 SER A N 1
ATOM 665 C CA . SER A 1 90 ? 22.593 7.222 -25.932 1.00 97.44 90 SER A CA 1
ATOM 666 C C . SER A 1 90 ? 21.506 8.211 -25.463 1.00 97.44 90 SER A C 1
ATOM 668 O O . SER A 1 90 ? 20.313 7.899 -25.455 1.00 97.44 90 SER A O 1
ATOM 670 N N . ASN A 1 91 ? 21.887 9.422 -25.048 1.00 96.56 91 ASN A N 1
ATOM 671 C CA . ASN A 1 91 ? 20.933 10.399 -24.494 1.00 96.56 91 ASN A CA 1
ATOM 672 C C . ASN A 1 91 ? 19.953 10.943 -25.554 1.00 96.56 91 ASN A C 1
ATOM 674 O O . ASN A 1 91 ? 18.813 11.301 -25.246 1.00 96.56 91 ASN A O 1
ATOM 678 N N . GLU A 1 92 ? 20.384 10.935 -26.812 1.00 97.06 92 GLU A N 1
ATOM 679 C CA . GLU A 1 92 ? 19.601 11.273 -27.996 1.00 97.06 92 GLU A CA 1
ATOM 680 C C . GLU A 1 92 ? 18.490 10.236 -28.203 1.00 97.06 92 GLU A C 1
ATOM 682 O O . GLU A 1 92 ? 17.322 10.597 -28.319 1.00 97.06 92 GLU A O 1
ATOM 687 N N . LEU A 1 93 ? 18.821 8.939 -28.154 1.00 97.94 93 LEU A N 1
ATOM 688 C CA . LEU A 1 93 ? 17.846 7.855 -28.322 1.00 97.94 93 LEU A CA 1
ATOM 689 C C . LEU A 1 93 ? 17.007 7.577 -27.060 1.00 97.94 93 LEU A C 1
ATOM 691 O O . LEU A 1 93 ? 15.877 7.111 -27.181 1.00 97.94 93 LEU A O 1
ATOM 695 N N . LYS A 1 94 ? 17.463 7.975 -25.864 1.00 98.12 94 LYS A N 1
ATOM 696 C CA . LYS A 1 94 ? 16.601 8.141 -24.669 1.00 98.12 94 LYS A CA 1
ATOM 697 C C . LYS A 1 94 ? 15.565 9.264 -24.822 1.00 98.12 94 LYS A C 1
ATOM 699 O O . LYS A 1 94 ? 14.657 9.372 -23.997 1.00 98.12 94 LYS A O 1
ATOM 704 N N . SER A 1 95 ? 15.695 10.077 -25.872 1.00 97.69 95 SER A N 1
ATOM 705 C CA . SER A 1 95 ? 14.725 11.085 -26.309 1.00 97.69 95 SER A CA 1
ATOM 706 C C . SER A 1 95 ? 14.030 10.718 -27.632 1.00 97.69 95 SER A C 1
ATOM 708 O O . SER A 1 95 ? 13.202 11.491 -28.112 1.00 97.69 95 SER A O 1
ATOM 710 N N . ASP A 1 96 ? 14.301 9.539 -28.212 1.00 98.31 96 ASP A N 1
ATOM 711 C CA . ASP A 1 96 ? 13.535 9.015 -29.346 1.00 98.31 96 ASP A CA 1
ATOM 712 C C . ASP A 1 96 ? 12.220 8.407 -28.837 1.00 98.31 96 ASP A C 1
ATOM 714 O O . ASP A 1 96 ? 12.189 7.448 -28.056 1.00 98.31 96 ASP A O 1
ATOM 718 N N . ARG A 1 97 ? 11.110 8.988 -29.302 1.00 97.88 97 ARG A N 1
ATOM 719 C CA . ARG A 1 97 ? 9.757 8.628 -28.874 1.00 97.88 97 ARG A CA 1
ATOM 720 C C . ARG A 1 97 ? 9.420 7.162 -29.149 1.00 97.88 97 ARG A C 1
ATOM 722 O O . ARG A 1 97 ? 8.749 6.539 -28.335 1.00 97.88 97 ARG A O 1
ATOM 729 N N . GLU A 1 98 ? 9.866 6.601 -30.270 1.00 97.75 98 GLU A N 1
ATOM 730 C CA . GLU A 1 98 ? 9.578 5.212 -30.641 1.00 97.75 98 GLU A CA 1
ATOM 731 C C . GLU A 1 98 ? 10.425 4.231 -29.821 1.00 97.75 98 GLU A C 1
ATOM 733 O O . GLU A 1 98 ? 9.907 3.208 -29.369 1.00 97.75 98 GLU A O 1
ATOM 738 N N . VAL A 1 99 ? 11.702 4.550 -29.585 1.00 98.31 99 VAL A N 1
ATOM 739 C CA . VAL A 1 99 ? 12.599 3.749 -28.734 1.00 98.31 99 VAL A CA 1
ATOM 740 C C . VAL A 1 99 ? 12.034 3.635 -27.319 1.00 98.31 99 VAL A C 1
ATOM 742 O O . VAL A 1 99 ? 11.839 2.523 -26.821 1.00 98.31 99 VAL A O 1
ATOM 745 N N . VAL A 1 100 ? 11.698 4.766 -26.691 1.00 98.50 100 VAL A N 1
ATOM 746 C CA . VAL A 1 100 ? 11.131 4.777 -25.334 1.00 98.50 100 VAL A CA 1
ATOM 747 C C . VAL A 1 100 ? 9.759 4.104 -25.296 1.00 98.50 100 VAL A C 1
ATOM 749 O O . VAL A 1 100 ? 9.497 3.312 -24.391 1.00 98.50 100 VAL A O 1
ATOM 752 N N . LEU A 1 101 ? 8.896 4.342 -26.289 1.00 98.25 101 LEU A N 1
ATOM 753 C CA . LEU A 1 101 ? 7.566 3.734 -26.341 1.00 98.25 101 LEU A CA 1
ATOM 754 C C . LEU A 1 101 ? 7.627 2.205 -26.504 1.00 98.25 101 LEU A C 1
ATOM 756 O O . LEU A 1 101 ? 6.822 1.501 -25.898 1.00 98.25 101 LEU A O 1
ATOM 760 N N . ASN A 1 102 ? 8.599 1.664 -27.248 1.00 97.44 102 ASN A N 1
ATOM 761 C CA . ASN A 1 102 ? 8.844 0.218 -27.283 1.00 97.44 102 ASN A CA 1
ATOM 762 C C . ASN A 1 102 ? 9.377 -0.305 -25.938 1.00 97.44 102 ASN A C 1
ATOM 764 O O . ASN A 1 102 ? 8.881 -1.321 -25.447 1.00 97.44 102 ASN A O 1
ATOM 768 N N . ALA A 1 103 ? 10.316 0.407 -25.306 1.00 98.25 103 ALA A N 1
ATOM 769 C CA . ALA A 1 103 ? 10.871 0.022 -24.009 1.00 98.25 103 ALA A CA 1
ATOM 770 C C . ALA A 1 103 ? 9.798 -0.060 -22.904 1.00 98.25 103 ALA A C 1
ATOM 772 O O . ALA A 1 103 ? 9.729 -1.065 -22.198 1.00 98.25 103 ALA A O 1
ATOM 773 N N . VAL A 1 104 ? 8.911 0.941 -22.785 1.00 98.06 104 VAL A N 1
ATOM 774 C CA . VAL A 1 104 ? 7.848 0.943 -21.755 1.00 98.06 104 VAL A CA 1
ATOM 775 C C . VAL A 1 104 ? 6.689 -0.008 -22.065 1.00 98.06 104 VAL A C 1
ATOM 777 O O . VAL A 1 104 ? 6.012 -0.465 -21.142 1.00 98.06 104 VAL A O 1
ATOM 780 N N . ARG A 1 105 ? 6.464 -0.350 -23.345 1.00 96.94 105 ARG A N 1
ATOM 781 C CA . ARG A 1 105 ? 5.538 -1.426 -23.745 1.00 96.94 105 ARG A CA 1
ATOM 782 C C . ARG A 1 105 ? 6.043 -2.789 -23.277 1.00 96.94 105 ARG A C 1
ATOM 784 O O . ARG A 1 105 ? 5.234 -3.584 -22.804 1.00 96.94 105 ARG A O 1
ATOM 791 N N . GLN A 1 106 ? 7.352 -3.031 -23.373 1.00 96.31 106 GLN A N 1
ATOM 792 C CA . GLN A 1 106 ? 8.006 -4.248 -22.884 1.00 96.31 106 GLN A CA 1
ATOM 793 C C . GLN A 1 106 ? 8.011 -4.278 -21.341 1.00 96.31 106 GLN A C 1
ATOM 795 O O . GLN A 1 106 ? 7.497 -5.228 -20.748 1.00 96.31 106 GLN A O 1
ATOM 800 N N . TYR A 1 107 ? 8.474 -3.207 -20.684 1.00 96.94 107 TYR A N 1
ATOM 801 C CA . TYR A 1 107 ? 8.545 -3.107 -19.222 1.00 96.94 107 TYR A CA 1
ATOM 802 C C . TYR A 1 107 ? 8.358 -1.664 -18.733 1.00 96.94 107 TYR A C 1
ATOM 804 O O . TYR A 1 107 ? 9.197 -0.796 -18.963 1.00 96.94 107 TYR A O 1
ATOM 812 N N . GLY A 1 108 ? 7.270 -1.402 -18.003 1.00 96.31 108 GLY A N 1
ATOM 813 C CA . GLY A 1 108 ? 6.825 -0.042 -17.677 1.00 96.31 108 GLY A CA 1
ATOM 814 C C . GLY A 1 108 ? 7.830 0.797 -16.880 1.00 96.31 108 GLY A C 1
ATOM 815 O O . GLY A 1 108 ? 7.910 2.006 -17.083 1.00 96.31 108 GLY A O 1
ATOM 816 N N . LEU A 1 109 ? 8.654 0.177 -16.024 1.00 96.88 109 LEU A N 1
ATOM 817 C CA . LEU A 1 109 ? 9.658 0.912 -15.237 1.00 96.88 109 LEU A CA 1
ATOM 818 C C . LEU A 1 109 ? 10.876 1.354 -16.068 1.00 96.88 109 LEU A C 1
ATOM 820 O O . LEU A 1 109 ? 11.705 2.110 -15.566 1.00 96.88 109 LEU A O 1
ATOM 824 N N . ALA A 1 110 ? 10.967 0.977 -17.351 1.00 98.12 110 ALA A N 1
ATOM 825 C CA . ALA A 1 110 ? 11.944 1.557 -18.275 1.00 98.12 110 ALA A CA 1
ATOM 826 C C . ALA A 1 110 ? 11.789 3.088 -18.414 1.00 98.12 110 ALA A C 1
ATOM 828 O O . ALA A 1 110 ? 12.759 3.765 -18.751 1.00 98.12 110 ALA A O 1
ATOM 829 N N . LEU A 1 111 ? 10.615 3.647 -18.073 1.00 98.06 111 LEU A N 1
ATOM 830 C CA . LEU A 1 111 ? 10.349 5.091 -18.053 1.00 98.06 111 LEU A CA 1
ATOM 831 C C . LEU A 1 111 ? 11.375 5.888 -17.226 1.00 98.06 111 LEU A C 1
ATOM 833 O O . LEU A 1 111 ? 11.659 7.036 -17.560 1.00 98.06 111 LEU A O 1
ATOM 837 N N . GLN A 1 112 ? 11.992 5.285 -16.201 1.00 98.12 112 GLN A N 1
ATOM 838 C CA . GLN A 1 112 ? 13.038 5.939 -15.401 1.00 98.12 112 GLN A CA 1
ATOM 839 C C . GLN A 1 112 ? 14.249 6.398 -16.235 1.00 98.12 112 GLN A C 1
ATOM 841 O O . GLN A 1 112 ? 14.862 7.419 -15.915 1.00 98.12 112 GLN A O 1
ATOM 846 N N . PHE A 1 113 ? 14.552 5.685 -17.327 1.00 98.12 113 PHE A N 1
ATOM 847 C CA . PHE A 1 113 ? 15.702 5.925 -18.206 1.00 98.12 113 PHE A CA 1
ATOM 848 C C . PHE A 1 113 ? 15.400 6.844 -19.400 1.00 98.12 113 PHE A C 1
ATOM 850 O O . PHE A 1 113 ? 16.325 7.223 -20.118 1.00 98.12 113 PHE A O 1
ATOM 857 N N . ALA A 1 114 ? 14.130 7.191 -19.627 1.00 98.19 114 ALA A N 1
ATOM 858 C CA . ALA A 1 114 ? 13.731 8.152 -20.651 1.00 98.19 114 ALA A CA 1
ATOM 859 C C . ALA A 1 114 ? 14.160 9.581 -20.273 1.00 98.19 114 ALA A C 1
ATOM 861 O O . ALA A 1 114 ? 14.368 9.887 -19.095 1.00 98.19 114 ALA A O 1
ATOM 862 N N . SER A 1 115 ? 14.255 10.479 -21.255 1.00 98.06 115 SER A N 1
ATOM 863 C CA . SER A 1 115 ? 14.463 11.903 -20.974 1.00 98.06 115 SER A CA 1
ATOM 864 C C . SER A 1 115 ? 13.228 12.552 -20.337 1.00 98.06 115 SER A C 1
ATOM 866 O O . SER A 1 115 ? 12.095 12.103 -20.523 1.00 98.06 115 SER A O 1
ATOM 868 N N . GLU A 1 116 ? 13.435 13.641 -19.589 1.00 97.38 116 GLU A N 1
ATOM 869 C CA . GLU A 1 116 ? 12.363 14.325 -18.846 1.00 97.38 116 GLU A CA 1
ATOM 870 C C . GLU A 1 116 ? 11.206 14.796 -19.745 1.00 97.38 116 GLU A C 1
ATOM 872 O O . GLU A 1 116 ? 10.051 14.765 -19.327 1.00 97.38 116 GLU A O 1
ATOM 877 N N . ALA A 1 117 ? 11.489 15.135 -21.008 1.00 97.44 117 ALA A N 1
ATOM 878 C CA . ALA A 1 117 ? 10.463 15.464 -21.997 1.00 97.44 117 ALA A CA 1
ATOM 879 C C . ALA A 1 117 ? 9.515 14.282 -22.276 1.00 97.44 117 ALA A C 1
ATOM 881 O O . ALA A 1 117 ? 8.301 14.466 -22.334 1.00 97.44 117 ALA A O 1
ATOM 882 N N . LEU A 1 118 ? 10.043 13.057 -22.389 1.00 98.12 118 LEU A N 1
ATOM 883 C CA . LEU A 1 118 ? 9.238 11.850 -22.612 1.00 98.12 118 LEU A CA 1
ATOM 884 C C . LEU A 1 118 ? 8.619 11.297 -21.316 1.00 98.12 118 LEU A C 1
ATOM 886 O O . LEU A 1 118 ? 7.619 10.586 -21.380 1.00 98.12 118 LEU A O 1
ATOM 890 N N . LYS A 1 119 ? 9.124 11.691 -20.138 1.00 98.12 119 LYS A N 1
ATOM 891 C CA . LYS A 1 119 ? 8.436 11.503 -18.842 1.00 98.12 119 LYS A CA 1
ATOM 892 C C . LYS A 1 119 ? 7.219 12.426 -18.655 1.00 98.12 119 LYS A C 1
ATOM 894 O O . LYS A 1 119 ? 6.416 12.164 -17.757 1.00 98.12 119 LYS A O 1
ATOM 899 N N . SER A 1 120 ? 7.072 13.460 -19.494 1.00 97.50 120 SER A N 1
ATOM 900 C CA . SER A 1 120 ? 5.855 14.281 -19.657 1.00 97.50 120 SER A CA 1
ATOM 901 C C . SER A 1 120 ? 5.020 13.924 -20.902 1.00 97.50 120 SER A C 1
ATOM 903 O O . SER A 1 120 ? 3.954 14.507 -21.090 1.00 97.50 120 SER A O 1
ATOM 905 N N . ASP A 1 121 ? 5.435 12.974 -21.754 1.00 98.19 121 ASP A N 1
ATOM 906 C CA . ASP A 1 121 ? 4.594 12.514 -22.870 1.00 98.19 121 ASP A CA 1
ATOM 907 C C . ASP A 1 121 ? 3.449 11.647 -22.327 1.00 98.19 121 ASP A C 1
ATOM 909 O O . ASP A 1 121 ? 3.666 10.564 -21.777 1.00 98.19 121 ASP A O 1
ATOM 913 N N . HIS A 1 122 ? 2.218 12.133 -22.496 1.00 97.62 122 HIS A N 1
ATOM 914 C CA . HIS A 1 122 ? 1.013 11.491 -21.979 1.00 97.62 122 HIS A CA 1
ATOM 915 C C . HIS A 1 122 ? 0.816 10.061 -22.507 1.00 97.62 122 HIS A C 1
ATOM 917 O O . HIS A 1 122 ? 0.432 9.191 -21.734 1.00 97.62 122 HIS A O 1
ATOM 923 N N . GLU A 1 123 ? 1.102 9.763 -23.783 1.00 97.75 123 GLU A N 1
ATOM 924 C CA . GLU A 1 123 ? 0.954 8.393 -24.302 1.00 97.75 123 GLU A CA 1
ATOM 925 C C . GLU A 1 123 ? 2.009 7.464 -23.694 1.00 97.75 123 GLU A C 1
ATOM 927 O O . GLU A 1 123 ? 1.679 6.348 -23.294 1.00 97.75 123 GLU A O 1
ATOM 932 N N . ILE A 1 124 ? 3.262 7.918 -23.590 1.00 98.25 124 ILE A N 1
ATOM 933 C CA . ILE A 1 124 ? 4.360 7.130 -23.014 1.00 98.25 124 ILE A CA 1
ATOM 934 C C . ILE A 1 124 ? 4.107 6.866 -21.528 1.00 98.25 124 ILE A C 1
ATOM 936 O O . ILE A 1 124 ? 4.168 5.710 -21.106 1.00 98.25 124 ILE A O 1
ATOM 940 N N . ALA A 1 125 ? 3.774 7.893 -20.742 1.00 97.75 125 ALA A N 1
ATOM 941 C CA . ALA A 1 125 ? 3.492 7.754 -19.316 1.00 97.75 125 ALA A CA 1
ATOM 942 C C . ALA A 1 125 ? 2.265 6.860 -19.065 1.00 97.75 125 ALA A C 1
ATOM 944 O O . ALA A 1 125 ? 2.328 5.924 -18.265 1.00 97.75 125 ALA A O 1
ATOM 945 N N . LEU A 1 126 ? 1.175 7.067 -19.812 1.00 97.38 126 LEU A N 1
ATOM 946 C CA . LEU A 1 126 ? -0.027 6.236 -19.752 1.00 97.38 126 LEU A CA 1
ATOM 947 C C . LEU A 1 126 ? 0.247 4.787 -20.180 1.00 97.38 126 LEU A C 1
ATOM 949 O O . LEU A 1 126 ? -0.296 3.862 -19.578 1.00 97.38 126 LEU A O 1
ATOM 953 N N . CYS A 1 127 ? 1.096 4.562 -21.186 1.00 97.31 127 CYS A N 1
ATOM 954 C CA . CYS A 1 127 ? 1.496 3.229 -21.637 1.00 97.31 127 CYS A CA 1
ATOM 955 C C . CYS A 1 127 ? 2.386 2.518 -20.607 1.00 97.31 127 CYS A C 1
ATOM 957 O O . CYS A 1 127 ? 2.157 1.345 -20.314 1.00 97.31 127 CYS A O 1
ATOM 959 N N . ALA A 1 128 ? 3.355 3.225 -20.021 1.00 96.94 128 ALA A N 1
ATOM 960 C CA . ALA A 1 128 ? 4.225 2.715 -18.965 1.00 96.94 128 ALA A CA 1
ATOM 961 C C . ALA A 1 128 ? 3.413 2.289 -17.734 1.00 96.94 128 ALA A C 1
ATOM 963 O O . ALA A 1 128 ? 3.572 1.176 -17.235 1.00 96.94 128 ALA A O 1
ATOM 964 N N . VAL A 1 129 ? 2.466 3.131 -17.313 1.00 95.31 129 VAL A N 1
ATOM 965 C CA . VAL A 1 129 ? 1.523 2.863 -16.219 1.00 95.31 129 VAL A CA 1
ATOM 966 C C . VAL A 1 129 ? 0.551 1.719 -16.555 1.00 95.31 129 VAL A C 1
ATOM 968 O O . VAL A 1 129 ? 0.281 0.861 -15.711 1.00 95.31 129 VAL A O 1
ATOM 971 N N . LYS A 1 130 ? 0.082 1.629 -17.810 1.00 94.19 130 LYS A N 1
ATOM 972 C CA . LYS A 1 130 ? -0.693 0.487 -18.339 1.00 94.19 130 LYS A CA 1
ATOM 973 C C . LYS A 1 130 ? 0.166 -0.772 -18.589 1.00 94.19 130 LYS A C 1
ATOM 975 O O . LYS A 1 130 ? -0.396 -1.810 -18.952 1.00 94.19 130 LYS A O 1
ATOM 980 N N . ASN A 1 131 ? 1.473 -0.749 -18.321 1.00 93.12 131 ASN A N 1
ATOM 981 C CA . ASN A 1 131 ? 2.310 -1.940 -18.134 1.00 93.12 131 ASN A CA 1
ATOM 982 C C . ASN A 1 131 ? 2.493 -2.209 -16.621 1.00 93.12 131 ASN A C 1
ATOM 984 O O . ASN A 1 131 ? 1.952 -3.195 -16.118 1.00 93.12 131 ASN A O 1
ATOM 988 N N . SER A 1 132 ? 3.111 -1.282 -15.878 1.00 92.88 132 SER A N 1
ATOM 989 C CA . SER A 1 132 ? 3.317 -1.354 -14.423 1.00 92.88 132 SER A CA 1
ATOM 990 C C . SER A 1 132 ? 2.882 -0.061 -13.727 1.00 92.88 132 SER A C 1
ATOM 992 O O . SER A 1 132 ? 3.419 1.005 -14.010 1.00 92.88 132 SER A O 1
ATOM 994 N N . GLY A 1 133 ? 1.955 -0.145 -12.765 1.00 91.50 133 GLY A N 1
ATOM 995 C CA . GLY A 1 133 ? 1.412 1.036 -12.073 1.00 91.50 133 GLY A CA 1
ATOM 996 C C . GLY A 1 133 ? 2.453 1.840 -11.279 1.00 91.50 133 GLY A C 1
ATOM 997 O O . GLY A 1 133 ? 2.313 3.054 -11.147 1.00 91.50 133 GLY A O 1
ATOM 998 N N . LEU A 1 134 ? 3.533 1.190 -10.829 1.00 92.00 134 LEU A N 1
ATOM 999 C CA . LEU A 1 134 ? 4.674 1.843 -10.173 1.00 92.00 134 LEU A CA 1
ATOM 1000 C C . LEU A 1 134 ? 5.468 2.763 -11.123 1.00 92.00 134 LEU A C 1
ATOM 1002 O O . LEU A 1 134 ? 6.211 3.618 -10.654 1.00 92.00 134 LEU A O 1
ATOM 1006 N N . ALA A 1 135 ? 5.277 2.668 -12.447 1.00 95.00 135 ALA A N 1
ATOM 1007 C CA . ALA A 1 135 ? 5.907 3.581 -13.405 1.00 95.00 135 ALA A CA 1
ATOM 1008 C C . ALA A 1 135 ? 5.511 5.052 -13.183 1.00 95.00 135 ALA A C 1
ATOM 1010 O O . ALA A 1 135 ? 6.253 5.945 -13.595 1.00 95.00 135 ALA A O 1
ATOM 1011 N N . LEU A 1 136 ? 4.392 5.315 -12.488 1.00 94.62 136 LEU A N 1
ATOM 1012 C CA . LEU A 1 136 ? 4.010 6.669 -12.090 1.00 94.62 136 LEU A CA 1
ATOM 1013 C C . LEU A 1 136 ? 5.111 7.351 -11.263 1.00 94.62 136 LEU A C 1
ATOM 1015 O O . LEU A 1 136 ? 5.280 8.556 -11.397 1.00 94.62 136 LEU A O 1
ATOM 1019 N N . GLU A 1 137 ? 5.903 6.617 -10.472 1.00 93.81 137 GLU A N 1
ATOM 1020 C CA . GLU A 1 137 ? 7.015 7.179 -9.690 1.00 93.81 137 GLU A CA 1
ATOM 1021 C C . GLU A 1 137 ? 8.023 7.945 -10.564 1.00 93.81 137 GLU A C 1
ATOM 1023 O O . GLU A 1 137 ? 8.522 8.998 -10.163 1.00 93.81 137 GLU A O 1
ATOM 1028 N N . PHE A 1 138 ? 8.245 7.480 -11.795 1.00 95.62 138 PHE A N 1
ATOM 1029 C CA . PHE A 1 138 ? 9.191 8.060 -12.751 1.00 95.62 138 PHE A CA 1
ATOM 1030 C C . PHE A 1 138 ? 8.563 9.053 -13.733 1.00 95.62 138 PHE A C 1
ATOM 1032 O O . PHE A 1 138 ? 9.286 9.718 -14.471 1.00 95.62 138 PHE A O 1
ATOM 1039 N N . ALA A 1 139 ? 7.235 9.173 -13.745 1.00 96.31 139 ALA A N 1
ATOM 1040 C CA . ALA A 1 139 ? 6.533 10.160 -14.552 1.00 96.31 139 ALA A CA 1
ATOM 1041 C C . ALA A 1 139 ? 6.693 11.579 -13.965 1.00 96.31 139 ALA A C 1
ATOM 1043 O O . ALA A 1 139 ? 6.976 11.763 -12.770 1.00 96.31 139 ALA A O 1
ATOM 1044 N N . SER A 1 140 ? 6.510 12.602 -14.803 1.00 97.00 140 SER A N 1
ATOM 1045 C CA . SER A 1 140 ? 6.663 14.000 -14.388 1.00 97.00 140 SER A CA 1
ATOM 1046 C C . SER A 1 140 ? 5.595 14.447 -13.375 1.00 97.00 140 SER A C 1
ATOM 1048 O O . SER A 1 140 ? 4.595 13.767 -13.132 1.00 97.00 140 SER A O 1
ATOM 1050 N N . LYS A 1 141 ? 5.782 15.630 -12.772 1.00 95.31 141 LYS A N 1
ATOM 1051 C CA . LYS A 1 141 ? 4.797 16.231 -11.846 1.00 95.31 141 LYS A CA 1
ATOM 1052 C C . LYS A 1 141 ? 3.445 16.510 -12.518 1.00 95.31 141 LYS A C 1
ATOM 1054 O O . LYS A 1 141 ? 2.413 16.485 -11.848 1.00 95.31 141 LYS A O 1
ATOM 1059 N N . GLU A 1 142 ? 3.461 16.749 -13.826 1.00 95.94 142 GLU A N 1
ATOM 1060 C CA . GLU A 1 142 ? 2.272 16.953 -14.654 1.00 95.94 142 GLU A CA 1
ATOM 1061 C C . GLU A 1 142 ? 1.519 15.627 -14.796 1.00 95.94 142 GLU A C 1
ATOM 1063 O O . GLU A 1 142 ? 0.347 15.552 -14.448 1.00 95.94 142 GLU A O 1
ATOM 1068 N N . MET A 1 143 ? 2.216 14.545 -15.163 1.00 96.00 143 MET A N 1
ATOM 1069 C CA . MET A 1 143 ? 1.625 13.205 -15.293 1.00 96.00 143 MET A CA 1
ATOM 1070 C C . MET A 1 143 ? 1.150 12.624 -13.947 1.00 96.00 143 MET A C 1
ATOM 1072 O O . MET A 1 143 ? 0.143 11.926 -13.895 1.00 96.00 143 MET A O 1
ATOM 1076 N N . LYS A 1 144 ? 1.811 12.968 -12.831 1.00 94.88 144 LYS A N 1
ATOM 1077 C CA . LYS A 1 144 ? 1.352 12.677 -11.451 1.00 94.88 144 LYS A CA 1
ATOM 1078 C C . LYS A 1 144 ? 0.113 13.472 -11.024 1.00 94.88 144 LYS A C 1
ATOM 1080 O O . LYS A 1 144 ? -0.474 13.166 -9.986 1.00 94.88 144 LYS A O 1
ATOM 1085 N N . SER A 1 145 ? -0.258 14.482 -11.808 1.00 94.62 145 SER A N 1
ATOM 1086 C CA . SER A 1 145 ? -1.488 15.266 -11.673 1.00 94.62 145 SER A CA 1
ATOM 1087 C C . SER A 1 145 ? -2.519 14.934 -12.756 1.00 94.62 145 SER A C 1
ATOM 1089 O O . SER A 1 145 ? -3.634 15.452 -12.698 1.00 94.62 145 SER A O 1
ATOM 1091 N N . ASP A 1 146 ? -2.176 14.082 -13.729 1.00 96.00 146 ASP A N 1
ATOM 1092 C CA . ASP A 1 146 ? -3.106 13.648 -14.763 1.00 96.00 146 ASP A CA 1
ATOM 1093 C C . ASP A 1 146 ? -4.048 12.566 -14.229 1.00 96.00 146 ASP A C 1
ATOM 1095 O O . ASP A 1 146 ? -3.646 11.542 -13.665 1.00 96.00 146 ASP A O 1
ATOM 1099 N N . ARG A 1 147 ? -5.342 12.796 -14.435 1.00 94.56 147 ARG A N 1
ATOM 1100 C CA . ARG A 1 147 ? -6.393 11.975 -13.848 1.00 94.56 147 ARG A CA 1
ATOM 1101 C C . ARG A 1 147 ? -6.679 10.688 -14.627 1.00 94.56 147 ARG A C 1
ATOM 1103 O O . ARG A 1 147 ? -7.175 9.752 -14.004 1.00 94.56 147 ARG A O 1
ATOM 1110 N N . GLU A 1 148 ? -6.370 10.578 -15.926 1.00 95.62 148 GLU A N 1
ATOM 1111 C CA . GLU A 1 148 ? -6.424 9.269 -16.602 1.00 95.62 148 GLU A CA 1
ATOM 1112 C C . GLU A 1 148 ? -5.237 8.410 -16.162 1.00 95.62 148 GLU A C 1
ATOM 1114 O O . GLU A 1 148 ? -5.436 7.263 -15.755 1.00 95.62 148 GLU A O 1
ATOM 1119 N N . ILE A 1 149 ? -4.023 8.967 -16.179 1.00 94.94 149 ILE A N 1
ATOM 1120 C CA . ILE A 1 149 ? -2.797 8.246 -15.823 1.00 94.94 149 ILE A CA 1
ATOM 1121 C C . ILE A 1 149 ? -2.878 7.746 -14.375 1.00 94.94 149 ILE A C 1
ATOM 1123 O O . ILE A 1 149 ? -2.685 6.553 -14.135 1.00 94.94 149 ILE A O 1
ATOM 1127 N N . VAL A 1 150 ? -3.243 8.596 -13.409 1.00 94.44 150 VAL A N 1
ATOM 1128 C CA . VAL A 1 150 ? -3.357 8.177 -11.999 1.00 94.44 150 VAL A CA 1
ATOM 1129 C C . VAL A 1 150 ? -4.476 7.142 -11.792 1.00 94.44 150 VAL A C 1
ATOM 1131 O O . VAL A 1 150 ? -4.276 6.179 -11.049 1.00 94.44 150 VAL A O 1
ATOM 1134 N N . LEU A 1 151 ? -5.620 7.244 -12.485 1.00 92.75 151 LEU A N 1
ATOM 1135 C CA . LEU A 1 151 ? -6.668 6.211 -12.416 1.00 92.75 151 LEU A CA 1
ATOM 1136 C C . LEU A 1 151 ? -6.227 4.882 -13.049 1.00 92.75 151 LEU A C 1
ATOM 1138 O O . LEU A 1 151 ? -6.519 3.820 -12.493 1.00 92.75 151 LEU A O 1
ATOM 1142 N N . ALA A 1 152 ? -5.508 4.915 -14.174 1.00 92.75 152 ALA A N 1
ATOM 1143 C CA . ALA A 1 152 ? -4.933 3.724 -14.798 1.00 92.75 152 ALA A CA 1
ATOM 1144 C C . ALA A 1 152 ? -3.885 3.059 -13.887 1.00 92.75 152 ALA A C 1
ATOM 1146 O O . ALA A 1 152 ? -3.824 1.829 -13.817 1.00 92.75 152 ALA A O 1
ATOM 1147 N N . ALA A 1 153 ? -3.119 3.859 -13.140 1.00 91.94 153 ALA A N 1
ATOM 1148 C CA . ALA A 1 153 ? -2.156 3.387 -12.153 1.00 91.94 153 ALA A CA 1
ATOM 1149 C C . ALA A 1 153 ? -2.863 2.671 -10.991 1.00 91.94 153 ALA A C 1
ATOM 1151 O O . ALA A 1 153 ? -2.592 1.498 -10.726 1.00 91.94 153 ALA A O 1
ATOM 1152 N N . VAL A 1 154 ? -3.842 3.331 -10.362 1.00 90.06 154 VAL A N 1
ATOM 1153 C CA . VAL A 1 154 ? -4.656 2.783 -9.261 1.00 90.06 154 VAL A CA 1
ATOM 1154 C C . VAL A 1 154 ? -5.340 1.463 -9.646 1.00 90.06 154 VAL A C 1
ATOM 1156 O O . VAL A 1 154 ? -5.378 0.520 -8.853 1.00 90.06 154 VAL A O 1
ATOM 1159 N N . GLN A 1 155 ? -5.828 1.334 -10.884 1.00 86.62 155 GLN A N 1
ATOM 1160 C CA . GLN A 1 155 ? -6.435 0.086 -11.369 1.00 86.62 155 GLN A CA 1
ATOM 1161 C C . GLN A 1 155 ? -5.474 -1.115 -11.359 1.00 86.62 155 GLN A C 1
ATOM 1163 O O . GLN A 1 155 ? -5.946 -2.251 -11.260 1.00 86.62 155 GLN A O 1
ATOM 1168 N N . ARG A 1 156 ? -4.151 -0.890 -11.407 1.00 84.88 156 ARG A N 1
ATOM 1169 C CA . ARG A 1 156 ? -3.117 -1.940 -11.347 1.00 84.88 156 ARG A CA 1
ATOM 1170 C C . ARG A 1 156 ? -2.754 -2.409 -9.937 1.00 84.88 156 ARG A C 1
ATOM 1172 O O . ARG A 1 156 ? -1.907 -3.286 -9.818 1.00 84.88 156 ARG A O 1
ATOM 1179 N N . GLY A 1 157 ? -3.434 -1.916 -8.900 1.00 64.50 157 GLY A N 1
ATOM 1180 C CA . GLY A 1 157 ? -3.468 -2.569 -7.584 1.00 64.50 157 GLY A CA 1
ATOM 1181 C C . GLY A 1 157 ? -2.267 -2.320 -6.668 1.00 64.50 157 GLY A C 1
ATOM 1182 O O . GLY A 1 157 ? -2.134 -3.017 -5.668 1.00 64.50 157 GLY A O 1
ATOM 1183 N N . TRP A 1 158 ? -1.428 -1.330 -6.975 1.00 66.44 158 TRP A N 1
ATOM 1184 C CA . TRP A 1 158 ? -0.370 -0.854 -6.077 1.00 66.44 158 TRP A CA 1
ATOM 1185 C C . TRP A 1 158 ? -0.839 0.401 -5.324 1.00 66.44 158 TRP A C 1
ATOM 1187 O O . TRP A 1 158 ? -1.693 1.139 -5.820 1.00 66.44 158 TRP A O 1
ATOM 1197 N N . THR A 1 159 ? -0.266 0.667 -4.149 1.00 67.38 159 THR A N 1
ATOM 1198 C CA . THR A 1 159 ? -0.616 1.793 -3.258 1.00 67.38 159 THR A CA 1
ATOM 1199 C C . THR A 1 159 ? -0.054 3.123 -3.774 1.00 67.38 159 THR A C 1
ATOM 1201 O O . THR A 1 159 ? 0.866 3.714 -3.208 1.00 67.38 159 THR A O 1
ATOM 1204 N N . ILE A 1 160 ? -0.566 3.564 -4.922 1.00 74.06 160 ILE A N 1
ATOM 1205 C CA . ILE A 1 160 ? 0.011 4.639 -5.744 1.00 74.06 160 ILE A CA 1
ATOM 1206 C C . ILE A 1 160 ? -0.437 6.037 -5.290 1.00 74.06 160 ILE A C 1
ATOM 1208 O O . ILE A 1 160 ? 0.194 7.030 -5.648 1.00 74.06 160 ILE A O 1
ATOM 1212 N N . LEU A 1 161 ? -1.479 6.151 -4.457 1.00 84.31 161 LEU A N 1
ATOM 1213 C CA . LEU A 1 161 ? -2.025 7.451 -4.047 1.00 84.31 161 LEU A CA 1
ATOM 1214 C C . LEU A 1 161 ? -0.998 8.337 -3.309 1.00 84.31 161 LEU A C 1
ATOM 1216 O O . LEU A 1 161 ? -1.061 9.558 -3.418 1.00 84.31 161 LEU A O 1
ATOM 1220 N N . GLY A 1 162 ? 0.001 7.747 -2.642 1.00 85.06 162 GLY A N 1
ATOM 1221 C CA . GLY A 1 162 ? 1.125 8.489 -2.057 1.00 85.06 162 GLY A CA 1
ATOM 1222 C C . GLY A 1 162 ? 2.041 9.177 -3.086 1.00 85.06 162 GLY A C 1
ATOM 1223 O O . GLY A 1 162 ? 2.592 10.235 -2.784 1.00 85.06 162 GLY A O 1
ATOM 1224 N N . MET A 1 163 ? 2.161 8.616 -4.297 1.00 85.19 163 MET A N 1
ATOM 1225 C CA . MET A 1 163 ? 2.988 9.123 -5.410 1.00 85.19 163 MET A CA 1
ATOM 1226 C C . MET A 1 163 ? 2.276 10.171 -6.281 1.00 85.19 163 MET A C 1
ATOM 1228 O O . MET A 1 163 ? 2.934 10.890 -7.037 1.00 85.19 163 MET A O 1
ATOM 1232 N N . ALA A 1 164 ? 0.944 10.234 -6.215 1.00 89.69 164 ALA A N 1
ATOM 1233 C CA . ALA A 1 164 ? 0.138 11.213 -6.937 1.00 89.69 164 ALA A CA 1
ATOM 1234 C C . ALA A 1 164 ? 0.280 12.625 -6.329 1.00 89.69 164 ALA A C 1
ATOM 1236 O O . ALA A 1 164 ? 0.733 12.785 -5.192 1.00 89.69 164 ALA A O 1
ATOM 1237 N N . SER A 1 165 ? -0.104 13.662 -7.075 1.00 92.38 165 SER A N 1
ATOM 1238 C CA . SER A 1 165 ? -0.087 15.040 -6.571 1.00 92.38 165 SER A CA 1
ATOM 1239 C C . SER A 1 165 ? -1.195 15.314 -5.546 1.00 92.38 165 SER A C 1
ATOM 1241 O O . SER A 1 165 ? -2.191 14.592 -5.472 1.00 92.38 165 SER A O 1
ATOM 1243 N N . GLU A 1 166 ? -1.053 16.388 -4.764 1.00 91.75 166 GLU A N 1
ATOM 1244 C CA . GLU A 1 166 ? -2.052 16.782 -3.757 1.00 91.75 166 GLU A CA 1
ATOM 1245 C C . GLU A 1 166 ? -3.433 17.047 -4.381 1.00 91.75 166 GLU A C 1
ATOM 1247 O O . GLU A 1 166 ? -4.458 16.698 -3.801 1.00 91.75 166 GLU A O 1
ATOM 1252 N N . GLN A 1 167 ? -3.472 17.547 -5.621 1.00 93.56 167 GLN A N 1
ATOM 1253 C CA . GLN A 1 167 ? -4.700 17.701 -6.404 1.00 93.56 167 GLN A CA 1
ATOM 1254 C C . GLN A 1 167 ? -5.421 16.359 -6.624 1.00 93.56 167 GLN A C 1
ATOM 1256 O O . GLN A 1 167 ? -6.645 16.295 -6.543 1.00 93.56 167 GLN A O 1
ATOM 1261 N N . MET A 1 168 ? -4.677 15.276 -6.868 1.00 94.06 168 MET A N 1
ATOM 1262 C CA . MET A 1 168 ? -5.231 13.925 -7.023 1.00 94.06 168 MET A CA 1
ATOM 1263 C C . MET A 1 168 ? -5.573 13.271 -5.675 1.00 94.06 168 MET A C 1
ATOM 1265 O O . MET A 1 168 ? -6.496 12.461 -5.613 1.00 94.06 168 MET A O 1
ATOM 1269 N N . LYS A 1 169 ? -4.903 13.669 -4.585 1.00 94.44 169 LYS A N 1
ATOM 1270 C CA . LYS A 1 169 ? -5.248 13.283 -3.202 1.00 94.44 169 LYS A CA 1
ATOM 1271 C C . LYS A 1 169 ? -6.505 13.986 -2.666 1.00 94.44 169 LYS A C 1
ATOM 1273 O O . LYS A 1 169 ? -7.090 13.476 -1.712 1.00 94.44 169 LYS A O 1
ATOM 1278 N N . SER A 1 170 ? -6.947 15.085 -3.289 1.00 95.06 170 SER A N 1
ATOM 1279 C CA . SER A 1 170 ? -8.282 15.692 -3.099 1.00 95.06 170 SER A CA 1
ATOM 1280 C C . SER A 1 170 ? -9.316 15.298 -4.175 1.00 95.06 170 SER A C 1
ATOM 1282 O O . SER A 1 170 ? -10.490 15.642 -4.032 1.00 95.06 170 SER A O 1
ATOM 1284 N N . ASP A 1 171 ? -8.968 14.551 -5.236 1.00 95.69 171 ASP A N 1
ATOM 1285 C CA . ASP A 1 171 ? -9.980 14.076 -6.196 1.00 95.69 171 ASP A CA 1
ATOM 1286 C C . ASP A 1 171 ? -10.766 12.891 -5.612 1.00 95.69 171 ASP A C 1
ATOM 1288 O O . ASP A 1 171 ? -10.299 11.749 -5.563 1.00 95.69 171 ASP A O 1
ATOM 1292 N N . ARG A 1 172 ? -12.016 13.162 -5.213 1.00 94.81 172 ARG A N 1
ATOM 1293 C CA . ARG A 1 172 ? -12.944 12.185 -4.613 1.00 94.81 172 ARG A CA 1
ATOM 1294 C C . ARG A 1 172 ? -13.077 10.890 -5.429 1.00 94.81 172 ARG A C 1
ATOM 1296 O O . ARG A 1 172 ? -13.286 9.829 -4.850 1.00 94.81 172 ARG A O 1
ATOM 1303 N N . LYS A 1 173 ? -12.961 10.939 -6.764 1.00 93.94 173 LYS A N 1
ATOM 1304 C CA . LYS A 1 173 ? -13.094 9.758 -7.639 1.00 93.94 173 LYS A CA 1
ATOM 1305 C C . LYS A 1 173 ? -11.796 8.948 -7.704 1.00 93.94 173 LYS A C 1
ATOM 1307 O O . LYS A 1 173 ? -11.877 7.723 -7.731 1.00 93.94 173 LYS A O 1
ATOM 1312 N N . VAL A 1 174 ? -10.630 9.598 -7.695 1.00 93.75 174 VAL A N 1
ATOM 1313 C CA . VAL A 1 174 ? -9.314 8.941 -7.587 1.00 93.75 174 VAL A CA 1
ATOM 1314 C C . VAL A 1 174 ? -9.173 8.255 -6.230 1.00 93.75 174 VAL A C 1
ATOM 1316 O O . VAL A 1 174 ? -8.907 7.054 -6.176 1.00 93.75 174 VAL A O 1
ATOM 1319 N N . VAL A 1 175 ? -9.437 8.978 -5.139 1.00 94.50 175 VAL A N 1
ATOM 1320 C CA . VAL A 1 175 ? -9.326 8.449 -3.772 1.00 94.50 175 VAL A CA 1
ATOM 1321 C C . VAL A 1 175 ? -10.302 7.294 -3.531 1.00 94.50 175 VAL A C 1
ATOM 1323 O O . VAL A 1 175 ? -9.895 6.243 -3.039 1.00 94.50 175 VAL A O 1
ATOM 1326 N N . HIS A 1 176 ? -11.563 7.410 -3.962 1.00 92.19 176 HIS A N 1
ATOM 1327 C CA . HIS A 1 176 ? -12.535 6.312 -3.850 1.00 92.19 176 HIS A CA 1
ATOM 1328 C C . HIS A 1 176 ? -12.172 5.094 -4.716 1.00 92.19 176 HIS A C 1
ATOM 1330 O O . HIS A 1 176 ? -12.472 3.960 -4.341 1.00 92.19 176 HIS A O 1
ATOM 1336 N N . ALA A 1 177 ? -11.500 5.287 -5.857 1.00 91.75 177 ALA A N 1
ATOM 1337 C CA . ALA A 1 177 ? -10.971 4.180 -6.656 1.00 91.75 177 ALA A CA 1
ATOM 1338 C C . ALA A 1 177 ? -9.798 3.467 -5.955 1.00 91.75 177 ALA A C 1
ATOM 1340 O O . ALA A 1 177 ? -9.751 2.235 -5.972 1.00 91.75 177 ALA A O 1
ATOM 1341 N N . ALA A 1 178 ? -8.905 4.219 -5.298 1.00 92.19 178 ALA A N 1
ATOM 1342 C CA . ALA A 1 178 ? -7.785 3.685 -4.519 1.00 92.19 178 ALA A CA 1
ATOM 1343 C C . ALA A 1 178 ? -8.276 2.901 -3.292 1.00 92.19 178 ALA A C 1
ATOM 1345 O O . ALA A 1 178 ? -7.975 1.717 -3.159 1.00 92.19 178 ALA A O 1
ATOM 1346 N N . ILE A 1 179 ? -9.166 3.492 -2.492 1.00 92.56 179 ILE A N 1
ATOM 1347 C CA . ILE A 1 179 ? -9.826 2.848 -1.342 1.00 92.56 179 ILE A CA 1
ATOM 1348 C C . ILE A 1 179 ? -10.574 1.564 -1.752 1.00 92.56 179 ILE A C 1
ATOM 1350 O O . ILE A 1 179 ? -10.559 0.563 -1.034 1.00 92.56 179 ILE A O 1
ATOM 1354 N N . ARG A 1 180 ? -11.172 1.525 -2.954 1.00 89.88 180 ARG A N 1
ATOM 1355 C CA . ARG A 1 180 ? -11.795 0.307 -3.511 1.00 89.88 180 ARG A CA 1
ATOM 1356 C C . ARG A 1 180 ? -10.805 -0.793 -3.927 1.00 89.88 180 ARG A C 1
ATOM 1358 O O . ARG A 1 180 ? -11.257 -1.910 -4.216 1.00 89.88 180 ARG A O 1
ATOM 1365 N N . ARG A 1 181 ? -9.501 -0.522 -3.967 1.00 88.00 181 ARG A N 1
ATOM 1366 C CA . ARG A 1 181 ? -8.424 -1.516 -4.117 1.00 88.00 181 ARG A CA 1
ATOM 1367 C C . ARG A 1 181 ? -7.813 -1.835 -2.751 1.00 88.00 181 ARG A C 1
ATOM 1369 O O . ARG A 1 181 ? -7.896 -2.985 -2.331 1.00 88.00 181 ARG A O 1
ATOM 1376 N N . ASN A 1 182 ? -7.299 -0.823 -2.054 1.00 90.62 182 ASN A N 1
ATOM 1377 C CA . ASN A 1 182 ? -6.736 -0.905 -0.710 1.00 90.62 182 ASN A CA 1
ATOM 1378 C C . ASN A 1 182 ? -7.372 0.164 0.206 1.00 90.62 182 ASN A C 1
ATOM 1380 O O . ASN A 1 182 ? -7.039 1.341 0.066 1.00 90.62 182 ASN A O 1
ATOM 1384 N N . PRO A 1 183 ? -8.224 -0.205 1.181 1.00 92.00 183 PRO A N 1
ATOM 1385 C CA . PRO A 1 183 ? -8.819 0.752 2.120 1.00 92.00 183 PRO A CA 1
ATOM 1386 C C . PRO A 1 183 ? -7.801 1.588 2.907 1.00 92.00 183 PRO A C 1
ATOM 1388 O O . PRO A 1 183 ? -8.097 2.722 3.280 1.00 92.00 183 PRO A O 1
ATOM 1391 N N . MET A 1 184 ? -6.588 1.063 3.125 1.00 91.00 184 MET A N 1
ATOM 1392 C CA . MET A 1 184 ? -5.530 1.771 3.853 1.00 91.00 184 MET A CA 1
ATOM 1393 C C . MET A 1 184 ? -4.966 2.972 3.077 1.00 91.00 184 MET A C 1
ATOM 1395 O O . MET A 1 184 ? -4.373 3.849 3.701 1.00 91.00 184 MET A O 1
ATOM 1399 N N . ASP A 1 185 ? -5.199 3.079 1.760 1.00 92.50 185 ASP A N 1
ATOM 1400 C CA . ASP A 1 185 ? -4.785 4.244 0.958 1.00 92.50 185 ASP A CA 1
ATOM 1401 C C . ASP A 1 185 ? -5.474 5.549 1.412 1.00 92.50 185 ASP A C 1
ATOM 1403 O O . ASP A 1 185 ? -4.989 6.634 1.089 1.00 92.50 185 ASP A O 1
ATOM 1407 N N . LEU A 1 186 ? -6.529 5.473 2.242 1.00 94.56 186 LEU A N 1
ATOM 1408 C CA . LEU A 1 186 ? -7.112 6.619 2.956 1.00 94.56 186 LEU A CA 1
ATOM 1409 C C . LEU A 1 186 ? -6.049 7.448 3.709 1.00 94.56 186 LEU A C 1
ATOM 1411 O O . LEU A 1 186 ? -6.202 8.661 3.827 1.00 94.56 186 LEU A O 1
ATOM 1415 N N . VAL A 1 187 ? -4.933 6.844 4.145 1.00 94.94 187 VAL A N 1
ATOM 1416 C CA . VAL A 1 187 ? -3.794 7.561 4.752 1.00 94.94 187 VAL A CA 1
ATOM 1417 C C . VAL A 1 187 ? -3.222 8.667 3.852 1.00 94.94 187 VAL A C 1
ATOM 1419 O O . VAL A 1 187 ? -2.781 9.700 4.362 1.00 94.94 187 VAL A O 1
ATOM 1422 N N . PHE A 1 188 ? -3.279 8.499 2.527 1.00 93.94 188 PHE A N 1
ATOM 1423 C CA . PHE A 1 188 ? -2.756 9.449 1.540 1.00 93.94 188 PHE A CA 1
ATOM 1424 C C . PHE A 1 188 ? -3.791 10.470 1.052 1.00 93.94 188 PHE A C 1
ATOM 1426 O O . PHE A 1 188 ? -3.411 11.421 0.378 1.00 93.94 188 PHE A O 1
ATOM 1433 N N . ALA A 1 189 ? -5.075 10.299 1.379 1.00 95.38 189 ALA A N 1
ATOM 1434 C CA . ALA A 1 189 ? -6.118 11.254 1.012 1.00 95.38 189 ALA A CA 1
ATOM 1435 C C . ALA A 1 189 ? -5.916 12.615 1.707 1.00 95.38 189 ALA A C 1
ATOM 1437 O O . ALA A 1 189 ? -5.297 12.698 2.776 1.00 95.38 189 ALA A O 1
ATOM 1438 N N . SER A 1 190 ? -6.458 13.687 1.129 1.00 96.62 190 SER A N 1
ATOM 1439 C CA . SER A 1 190 ? -6.443 15.010 1.759 1.00 96.62 190 SER A CA 1
ATOM 1440 C C . SER A 1 190 ? -7.244 15.033 3.067 1.00 96.62 190 SER A C 1
ATOM 1442 O O . SER A 1 190 ? -8.104 14.184 3.313 1.00 96.62 190 SER A O 1
ATOM 1444 N N . ASN A 1 191 ? -6.993 16.028 3.921 1.00 96.12 191 ASN A N 1
ATOM 1445 C CA . ASN A 1 191 ? -7.736 16.189 5.178 1.00 96.12 191 ASN A CA 1
ATOM 1446 C C . ASN A 1 191 ? -9.239 16.435 4.943 1.00 96.12 191 ASN A C 1
ATOM 1448 O O . ASN A 1 191 ? -10.060 16.083 5.788 1.00 96.12 191 ASN A O 1
ATOM 1452 N N . GLU A 1 192 ? -9.596 16.982 3.779 1.00 96.56 192 GLU A N 1
ATOM 1453 C CA . GLU A 1 192 ? -10.973 17.175 3.316 1.00 96.56 192 GLU A CA 1
ATOM 1454 C C . GLU A 1 192 ? -11.649 15.818 3.079 1.00 96.56 192 GLU A C 1
ATOM 1456 O O . GLU A 1 192 ? -12.727 15.566 3.606 1.00 96.56 192 GLU A O 1
ATOM 1461 N N . LEU A 1 193 ? -10.986 14.896 2.368 1.00 97.00 193 LEU A N 1
ATOM 1462 C CA . LEU A 1 193 ? -11.527 13.562 2.082 1.00 97.00 193 LEU A CA 1
ATOM 1463 C C . LEU A 1 193 ? -11.403 12.577 3.256 1.00 97.00 193 LEU A C 1
ATOM 1465 O O . LEU A 1 193 ? -12.198 11.649 3.360 1.00 97.00 193 LEU A O 1
ATOM 1469 N N . LYS A 1 194 ? -10.480 12.810 4.196 1.00 97.12 194 LYS A N 1
ATOM 1470 C CA . LYS A 1 194 ? -10.479 12.164 5.525 1.00 97.12 194 LYS A CA 1
ATOM 1471 C C . LYS A 1 194 ? -11.597 12.675 6.441 1.00 97.12 194 LYS A C 1
ATOM 1473 O O . LYS A 1 194 ? -11.870 12.047 7.460 1.00 97.12 194 LYS A O 1
ATOM 1478 N N . SER A 1 195 ? -12.220 13.798 6.081 1.00 96.62 195 SER A N 1
ATOM 1479 C CA . SER A 1 195 ? -13.420 14.364 6.712 1.00 96.62 195 SER A CA 1
ATOM 1480 C C . SER A 1 195 ? -14.701 14.070 5.915 1.00 96.62 195 SER A C 1
ATOM 1482 O O . SER A 1 195 ? -15.795 14.427 6.345 1.00 96.62 195 SER A O 1
ATOM 1484 N N . ASP A 1 196 ? -14.590 13.415 4.757 1.00 97.12 196 ASP A N 1
ATOM 1485 C CA . ASP A 1 196 ? -15.720 13.016 3.926 1.00 97.12 196 ASP A CA 1
ATOM 1486 C C . ASP A 1 196 ? -16.275 11.678 4.425 1.00 97.12 196 ASP A C 1
ATOM 1488 O O . ASP A 1 196 ? -15.653 10.619 4.300 1.00 97.12 196 ASP A O 1
ATOM 1492 N N . ARG A 1 197 ? -17.475 11.745 5.002 1.00 96.06 197 ARG A N 1
ATOM 1493 C CA . ARG A 1 197 ? -18.152 10.618 5.643 1.00 96.06 197 ARG A CA 1
ATOM 1494 C C . ARG A 1 197 ? -18.344 9.422 4.709 1.00 96.06 197 ARG A C 1
ATOM 1496 O O . ARG A 1 197 ? -18.092 8.296 5.129 1.00 96.06 197 ARG A O 1
ATOM 1503 N N . ASP A 1 198 ? -18.724 9.643 3.448 1.00 96.12 198 ASP A N 1
ATOM 1504 C CA . ASP A 1 198 ? -18.949 8.552 2.487 1.00 96.12 198 ASP A CA 1
ATOM 1505 C C . ASP A 1 198 ? -17.627 7.868 2.113 1.00 96.12 198 ASP A C 1
ATOM 1507 O O . ASP A 1 198 ? -17.575 6.648 1.933 1.00 96.12 198 ASP A O 1
ATOM 1511 N N . VAL A 1 199 ? -16.550 8.653 1.983 1.00 96.25 199 VAL A N 1
ATOM 1512 C CA . VAL A 1 199 ? -15.207 8.163 1.638 1.00 96.25 199 VAL A CA 1
ATOM 1513 C C . VAL A 1 199 ? -14.621 7.351 2.792 1.00 96.25 199 VAL A C 1
ATOM 1515 O O . VAL A 1 199 ? -14.129 6.242 2.566 1.00 96.25 199 VAL A O 1
ATOM 1518 N N . VAL A 1 200 ? -14.743 7.841 4.030 1.00 97.06 200 VAL A N 1
ATOM 1519 C CA . VAL A 1 200 ? -14.315 7.110 5.232 1.00 97.06 200 VAL A CA 1
ATOM 1520 C C . VAL A 1 200 ? -15.146 5.840 5.428 1.00 97.06 200 VAL A C 1
ATOM 1522 O O . VAL A 1 200 ? -14.562 4.767 5.570 1.00 97.06 200 VAL A O 1
ATOM 1525 N N . LEU A 1 201 ? -16.482 5.901 5.336 1.00 95.75 201 LEU A N 1
ATOM 1526 C CA . LEU A 1 201 ? -17.341 4.708 5.393 1.00 95.75 201 LEU A CA 1
ATOM 1527 C C . LEU A 1 201 ? -16.981 3.690 4.298 1.00 95.75 201 LEU A C 1
ATOM 1529 O O . LEU A 1 201 ? -16.982 2.487 4.558 1.00 95.75 201 LEU A O 1
ATOM 1533 N N . SER A 1 202 ? -16.622 4.143 3.094 1.00 94.38 202 SER A N 1
ATOM 1534 C CA . SER A 1 202 ? -16.212 3.264 1.986 1.00 94.38 202 SER A CA 1
ATOM 1535 C C . SER A 1 202 ? -14.890 2.527 2.239 1.00 94.38 202 SER A C 1
ATOM 1537 O O . SER A 1 202 ? -14.676 1.458 1.658 1.00 94.38 202 SER A O 1
ATOM 1539 N N . ALA A 1 203 ? -14.018 3.068 3.097 1.00 95.25 203 ALA A N 1
ATOM 1540 C CA . ALA A 1 203 ? -12.817 2.390 3.578 1.00 95.25 203 ALA A CA 1
ATOM 1541 C C . ALA A 1 203 ? -13.126 1.478 4.775 1.00 95.25 203 ALA A C 1
ATOM 1543 O O . ALA A 1 203 ? -12.817 0.287 4.738 1.00 95.25 203 ALA A O 1
ATOM 1544 N N . VAL A 1 204 ? -13.786 2.018 5.803 1.00 94.94 204 VAL A N 1
ATOM 1545 C CA . VAL A 1 204 ? -14.054 1.343 7.082 1.00 94.94 204 VAL A CA 1
ATOM 1546 C C . VAL A 1 204 ? -14.892 0.073 6.906 1.00 94.94 204 VAL A C 1
ATOM 1548 O O . VAL A 1 204 ? -14.518 -0.969 7.430 1.00 94.94 204 VAL A O 1
ATOM 1551 N N . ASN A 1 205 ? -15.932 0.091 6.061 1.00 92.25 205 ASN A N 1
ATOM 1552 C CA . ASN A 1 205 ? -16.735 -1.105 5.740 1.00 92.25 205 ASN A CA 1
ATOM 1553 C C . ASN A 1 205 ? -15.956 -2.215 4.988 1.00 92.25 205 ASN A C 1
ATOM 1555 O O . ASN A 1 205 ? -16.532 -3.234 4.609 1.00 92.25 205 ASN A O 1
ATOM 1559 N N . ARG A 1 206 ? -14.662 -2.015 4.704 1.00 90.19 206 ARG A N 1
ATOM 1560 C CA . ARG A 1 206 ? -13.777 -2.981 4.029 1.00 90.19 206 ARG A CA 1
ATOM 1561 C C . ARG A 1 206 ? -12.473 -3.258 4.775 1.00 90.19 206 ARG A C 1
ATOM 1563 O O . ARG A 1 206 ? -11.867 -4.299 4.538 1.00 90.19 206 ARG A O 1
ATOM 1570 N N . CYS A 1 207 ? -12.042 -2.342 5.632 1.00 90.81 207 CYS A N 1
ATOM 1571 C CA . CYS A 1 207 ? -11.062 -2.565 6.684 1.00 90.81 207 CYS A CA 1
ATOM 1572 C C . CYS A 1 207 ? -11.364 -1.582 7.817 1.00 90.81 207 CYS A C 1
ATOM 1574 O O . CYS A 1 207 ? -11.093 -0.387 7.708 1.00 90.81 207 CYS A O 1
ATOM 1576 N N . ASP A 1 208 ? -11.896 -2.122 8.903 1.00 89.88 208 ASP A N 1
ATOM 1577 C CA . ASP A 1 208 ? -12.063 -1.514 10.221 1.00 89.88 208 ASP A CA 1
ATOM 1578 C C . ASP A 1 208 ? -10.900 -0.576 10.618 1.00 89.88 208 ASP A C 1
ATOM 1580 O O . ASP A 1 208 ? -11.112 0.588 10.971 1.00 89.88 208 ASP A O 1
ATOM 1584 N N . ARG A 1 209 ? -9.649 -1.035 10.460 1.00 89.31 209 ARG A N 1
ATOM 1585 C CA . ARG A 1 209 ? -8.426 -0.299 10.831 1.00 89.31 209 ARG A CA 1
ATOM 1586 C C . ARG A 1 209 ? -8.210 0.990 10.028 1.00 89.31 209 ARG A C 1
ATOM 1588 O O . ARG A 1 209 ? -7.401 1.821 10.444 1.00 89.31 209 ARG A O 1
ATOM 1595 N N . ALA A 1 210 ? -8.940 1.206 8.928 1.00 93.88 210 ALA A N 1
ATOM 1596 C CA . ALA A 1 210 ? -8.927 2.470 8.191 1.00 93.88 210 ALA A CA 1
ATOM 1597 C C . ALA A 1 210 ? -9.452 3.654 9.029 1.00 93.88 210 ALA A C 1
ATOM 1599 O O . ALA A 1 210 ? -9.061 4.792 8.760 1.00 93.88 210 ALA A O 1
ATOM 1600 N N . LEU A 1 211 ? -10.242 3.403 10.088 1.00 94.81 211 LEU A N 1
ATOM 1601 C CA . LEU A 1 211 ? -10.702 4.423 11.046 1.00 94.81 211 LEU A CA 1
ATOM 1602 C C . LEU A 1 211 ? -9.543 5.259 11.623 1.00 94.81 211 LEU A C 1
ATOM 1604 O O . LEU A 1 211 ? -9.693 6.458 11.854 1.00 94.81 211 LEU A O 1
ATOM 1608 N N . LYS A 1 212 ? -8.346 4.668 11.750 1.00 95.12 212 LYS A N 1
ATOM 1609 C CA . LYS A 1 212 ? -7.118 5.359 12.174 1.00 95.12 212 LYS A CA 1
ATOM 1610 C C . LYS A 1 212 ? -6.805 6.630 11.373 1.00 95.12 212 LYS A C 1
ATOM 1612 O O . LYS A 1 212 ? -6.213 7.559 11.926 1.00 95.12 212 LYS A O 1
ATOM 1617 N N . PHE A 1 213 ? -7.179 6.669 10.093 1.00 95.50 213 PHE A N 1
ATOM 1618 C CA . PHE A 1 213 ? -6.861 7.760 9.165 1.00 95.50 213 PHE A CA 1
ATOM 1619 C C . PHE A 1 213 ? -8.009 8.752 8.939 1.00 95.50 213 PHE A C 1
ATOM 1621 O O . PHE A 1 213 ? -7.819 9.720 8.202 1.00 95.50 213 PHE A O 1
ATOM 1628 N N . ALA A 1 214 ? -9.174 8.528 9.551 1.00 96.56 214 ALA A N 1
ATOM 1629 C CA . ALA A 1 214 ? -10.280 9.479 9.537 1.00 96.56 214 ALA A CA 1
ATOM 1630 C C . ALA A 1 214 ? -9.943 10.753 10.339 1.00 96.56 214 ALA A C 1
ATOM 1632 O O . ALA A 1 214 ? -9.037 10.760 11.177 1.00 96.56 214 ALA A O 1
ATOM 1633 N N . SER A 1 215 ? -10.689 11.830 10.094 1.00 96.75 215 SER A N 1
ATOM 1634 C CA . SER A 1 215 ? -10.662 13.043 10.917 1.00 96.75 215 SER A CA 1
ATOM 1635 C C . SER A 1 215 ? -11.137 12.766 12.351 1.00 96.75 215 SER A C 1
ATOM 1637 O O . SER A 1 215 ? -11.937 11.861 12.587 1.00 96.75 215 SER A O 1
ATOM 1639 N N . GLU A 1 216 ? -10.713 13.586 13.318 1.00 93.69 216 GLU A N 1
ATOM 1640 C CA . GLU A 1 216 ? -11.117 13.409 14.725 1.00 93.69 216 GLU A CA 1
ATOM 1641 C C . GLU A 1 216 ? -12.639 13.486 14.935 1.00 93.69 216 GLU A C 1
ATOM 1643 O O . GLU A 1 216 ? -13.173 12.753 15.759 1.00 93.69 216 GLU A O 1
ATOM 1648 N N . HIS A 1 217 ? -13.370 14.279 14.139 1.00 94.12 217 HIS A N 1
ATOM 1649 C CA . HIS A 1 217 ? -14.835 14.314 14.225 1.00 94.12 217 HIS A CA 1
ATOM 1650 C C . HIS A 1 217 ? -15.505 13.059 13.641 1.00 94.12 217 HIS A C 1
ATOM 1652 O O . HIS A 1 217 ? -16.546 12.649 14.144 1.00 94.12 217 HIS A O 1
ATOM 1658 N N . LEU A 1 218 ? -14.916 12.400 12.633 1.00 96.62 218 LEU A N 1
ATOM 1659 C CA . LEU A 1 218 ? -15.410 11.101 12.154 1.00 96.62 218 LEU A CA 1
ATOM 1660 C C . LEU A 1 218 ? -14.964 9.938 13.055 1.00 96.62 218 LEU A C 1
ATOM 1662 O O . LEU A 1 218 ? -15.657 8.928 13.121 1.00 96.62 218 LEU A O 1
ATOM 1666 N N . LYS A 1 219 ? -13.897 10.118 13.844 1.00 95.88 219 LYS A N 1
ATOM 1667 C CA . LYS A 1 219 ? -13.592 9.288 15.024 1.00 95.88 219 LYS A CA 1
ATOM 1668 C C . LYS A 1 219 ? -14.520 9.555 16.220 1.00 95.88 219 LYS A C 1
ATOM 1670 O O . LYS A 1 219 ? -14.403 8.836 17.212 1.00 95.88 219 LYS A O 1
ATOM 1675 N N . SER A 1 220 ? -15.455 10.506 16.100 1.00 93.38 220 SER A N 1
ATOM 1676 C CA . SER A 1 220 ? -16.643 10.668 16.957 1.00 93.38 220 SER A CA 1
ATOM 1677 C C . SER A 1 220 ? -17.978 10.319 16.261 1.00 93.38 220 SER A C 1
ATOM 1679 O O . SER A 1 220 ? -19.013 10.285 16.928 1.00 93.38 220 SER A O 1
ATOM 1681 N N . ASP A 1 221 ? -18.008 10.014 14.953 1.00 96.12 221 ASP A N 1
ATOM 1682 C CA . ASP A 1 221 ? -19.257 9.690 14.239 1.00 96.12 221 ASP A CA 1
ATOM 1683 C C . ASP A 1 221 ? -19.743 8.268 14.562 1.00 96.12 221 ASP A C 1
ATOM 1685 O O . ASP A 1 221 ? -19.081 7.263 14.292 1.00 96.12 221 ASP A O 1
ATOM 1689 N N . ARG A 1 222 ? -20.960 8.190 15.111 1.00 94.06 222 ARG A N 1
ATOM 1690 C CA . ARG A 1 222 ? -21.596 6.947 15.566 1.00 94.06 222 ARG A CA 1
ATOM 1691 C C . ARG A 1 222 ? -21.703 5.871 14.486 1.00 94.06 222 ARG A C 1
ATOM 1693 O O . ARG A 1 222 ? -21.564 4.697 14.807 1.00 94.06 222 ARG A O 1
ATOM 1700 N N . GLU A 1 223 ? -21.972 6.225 13.235 1.00 94.94 223 GLU A N 1
ATOM 1701 C CA . GLU A 1 223 ? -22.105 5.247 12.150 1.00 94.94 223 GLU A CA 1
ATOM 1702 C C . GLU A 1 223 ? -20.738 4.797 11.646 1.00 94.94 223 GLU A C 1
ATOM 1704 O O . GLU A 1 223 ? -20.536 3.606 11.439 1.00 94.94 223 GLU A O 1
ATOM 1709 N N . VAL A 1 224 ? -19.781 5.722 11.516 1.00 96.19 224 VAL A N 1
ATOM 1710 C CA . VAL A 1 224 ? -18.397 5.405 11.127 1.00 96.19 224 VAL A CA 1
ATOM 1711 C C . VAL A 1 224 ? -17.767 4.430 12.123 1.00 96.19 224 VAL A C 1
ATOM 1713 O O . VAL A 1 224 ? -17.177 3.425 11.730 1.00 96.19 224 VAL A O 1
ATOM 1716 N N . ILE A 1 225 ? -17.942 4.678 13.419 1.00 94.50 225 ILE A N 1
ATOM 1717 C CA . ILE A 1 225 ? -17.358 3.854 14.481 1.00 94.50 225 ILE A CA 1
ATOM 1718 C C . ILE A 1 225 ? -18.094 2.517 14.606 1.00 94.50 225 ILE A C 1
ATOM 1720 O O . ILE A 1 225 ? -17.454 1.474 14.722 1.00 94.50 225 ILE A O 1
ATOM 1724 N N . LEU A 1 226 ? -19.429 2.502 14.503 1.00 92.31 226 LEU A N 1
ATOM 1725 C CA . LEU A 1 226 ? -20.183 1.245 14.477 1.00 92.31 226 LEU A CA 1
ATOM 1726 C C . LEU A 1 226 ? -20.015 0.471 13.160 1.00 92.31 226 LEU A C 1
ATOM 1728 O O . LEU A 1 226 ? -20.301 -0.721 13.148 1.00 92.31 226 LEU A O 1
ATOM 1732 N N . ALA A 1 227 ? -19.536 1.079 12.072 1.00 92.50 227 ALA A N 1
ATOM 1733 C CA . ALA A 1 227 ? -19.085 0.361 10.877 1.00 92.50 227 ALA A CA 1
ATOM 1734 C C . ALA A 1 227 ? -17.696 -0.273 11.078 1.00 92.50 227 ALA A C 1
ATOM 1736 O O . ALA A 1 227 ? -17.429 -1.332 10.516 1.00 92.50 227 ALA A O 1
ATOM 1737 N N . ALA A 1 228 ? -16.834 0.340 11.898 1.00 91.31 228 ALA A N 1
ATOM 1738 C CA . ALA A 1 228 ? -15.527 -0.209 12.261 1.00 91.31 228 ALA A CA 1
ATOM 1739 C C . ALA A 1 228 ? -15.625 -1.350 13.289 1.00 91.31 228 ALA A C 1
ATOM 1741 O O . ALA A 1 228 ? -14.840 -2.292 13.240 1.00 91.31 228 ALA A O 1
ATOM 1742 N N . VAL A 1 229 ? -16.591 -1.292 14.212 1.00 88.00 229 VAL A N 1
ATOM 1743 C CA . VAL A 1 229 ? -16.854 -2.374 15.172 1.00 88.00 229 VAL A CA 1
ATOM 1744 C C . VAL A 1 229 ? -17.683 -3.472 14.504 1.00 88.00 229 VAL A C 1
ATOM 1746 O O . VAL A 1 229 ? -18.863 -3.290 14.184 1.00 88.00 229 VAL A O 1
ATOM 1749 N N . THR A 1 230 ? -17.063 -4.635 14.317 1.00 81.75 230 THR A N 1
ATOM 1750 C CA . THR A 1 230 ? -17.677 -5.831 13.728 1.00 81.75 230 THR A CA 1
ATOM 1751 C C . THR A 1 230 ? -17.935 -6.897 14.793 1.00 81.75 230 THR A C 1
ATOM 1753 O O . THR A 1 230 ? -17.328 -6.885 15.861 1.00 81.75 230 THR A O 1
ATOM 1756 N N . GLU A 1 231 ? -18.803 -7.861 14.491 1.00 71.81 231 GLU A N 1
ATOM 1757 C CA . GLU A 1 231 ? -19.121 -8.992 15.383 1.00 71.81 231 GLU A CA 1
ATOM 1758 C C . GLU A 1 231 ? -17.890 -9.858 15.723 1.00 71.81 231 GLU A C 1
ATOM 1760 O O . GLU A 1 231 ? -17.856 -10.484 16.776 1.00 71.81 231 GLU A O 1
ATOM 17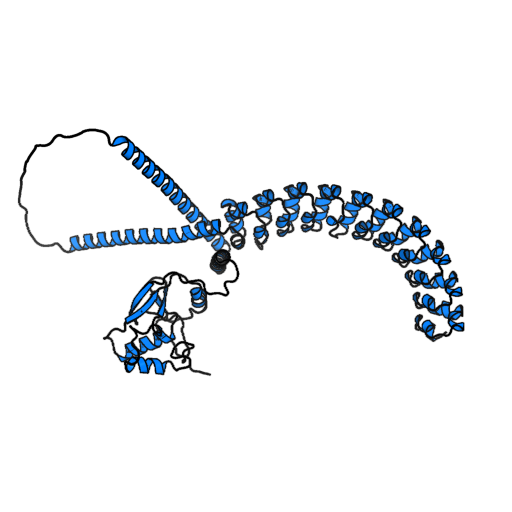65 N N . ASN A 1 232 ? -16.860 -9.864 14.864 1.00 68.69 232 ASN A N 1
ATOM 1766 C CA . ASN A 1 232 ? -15.651 -10.680 15.039 1.00 68.69 232 ASN A CA 1
ATOM 1767 C C . ASN A 1 232 ? -14.446 -9.883 15.571 1.00 68.69 232 ASN A C 1
ATOM 1769 O O . ASN A 1 232 ? -13.665 -10.413 16.355 1.00 68.69 232 ASN A O 1
ATOM 1773 N N . ASP A 1 233 ? -14.294 -8.617 15.172 1.00 74.00 233 ASP A N 1
ATOM 1774 C CA . ASP A 1 233 ? -13.203 -7.733 15.606 1.00 74.00 233 ASP A CA 1
ATOM 1775 C C . ASP A 1 233 ? -13.733 -6.329 15.952 1.00 74.00 233 ASP A C 1
ATOM 1777 O O . ASP A 1 233 ? -14.527 -5.739 15.213 1.00 74.00 233 ASP A O 1
ATOM 1781 N N . ALA A 1 234 ? -13.275 -5.809 17.090 1.00 77.44 234 ALA A N 1
ATOM 1782 C CA . ALA A 1 234 ? -13.572 -4.480 17.619 1.00 77.44 234 ALA A CA 1
ATOM 1783 C C . ALA A 1 234 ? -12.300 -3.647 17.876 1.00 77.44 234 ALA A C 1
ATOM 1785 O O . ALA A 1 234 ? -12.386 -2.559 18.444 1.00 77.44 234 ALA A O 1
ATOM 1786 N N . SER A 1 235 ? -11.120 -4.130 17.469 1.00 76.69 235 SER A N 1
ATOM 1787 C CA . SER A 1 235 ? -9.826 -3.477 17.703 1.00 76.69 235 SER A CA 1
ATOM 1788 C C . SER A 1 235 ? -9.724 -2.093 17.066 1.00 76.69 235 SER A C 1
ATOM 1790 O O . SER A 1 235 ? -9.040 -1.226 17.599 1.00 76.69 235 SER A O 1
ATOM 1792 N N . ALA A 1 236 ? -10.476 -1.818 15.999 1.00 86.25 236 ALA A N 1
ATOM 1793 C CA . ALA A 1 236 ? -10.580 -0.473 15.445 1.00 86.25 236 ALA A CA 1
ATOM 1794 C C . ALA A 1 236 ? -11.181 0.571 16.413 1.00 86.25 236 ALA A C 1
ATOM 1796 O O . ALA A 1 236 ? -10.927 1.760 16.224 1.00 86.25 236 ALA A O 1
ATOM 1797 N N . PHE A 1 237 ? -11.900 0.170 17.476 1.00 87.62 237 PHE A N 1
ATOM 1798 C CA . PHE A 1 237 ? -12.376 1.088 18.527 1.00 87.62 237 PHE A CA 1
ATOM 1799 C C . PHE A 1 237 ? -11.211 1.742 19.306 1.00 87.62 237 PHE A C 1
ATOM 1801 O O . PHE A 1 237 ? -11.373 2.836 19.840 1.00 87.62 237 PHE A O 1
ATOM 1808 N N . GLU A 1 238 ? -10.002 1.159 19.272 1.00 85.69 238 GLU A N 1
ATOM 1809 C CA . GLU A 1 238 ? -8.749 1.797 19.723 1.00 85.69 238 GLU A CA 1
ATOM 1810 C C . GLU A 1 238 ? -8.517 3.163 19.046 1.00 85.69 238 GLU A C 1
ATOM 1812 O O . GLU A 1 238 ? -7.982 4.087 19.663 1.00 85.69 238 GLU A O 1
ATOM 1817 N N . PHE A 1 239 ? -8.955 3.308 17.789 1.00 90.62 239 PHE A N 1
ATOM 1818 C CA . PHE A 1 239 ? -8.771 4.504 16.965 1.00 90.62 239 PHE A CA 1
ATOM 1819 C C . PHE A 1 239 ? -9.943 5.496 17.008 1.00 90.62 239 PHE A C 1
ATOM 1821 O O . PHE A 1 239 ? -9.880 6.514 16.317 1.00 90.62 239 PHE A O 1
ATOM 1828 N N . ALA A 1 240 ? -10.992 5.223 17.790 1.00 92.25 240 ALA A N 1
ATOM 1829 C CA . ALA A 1 240 ? -12.017 6.216 18.102 1.00 92.25 240 ALA A CA 1
ATOM 1830 C C . ALA A 1 240 ? -11.432 7.351 18.970 1.00 92.25 240 ALA A C 1
ATOM 1832 O O . ALA A 1 240 ? -10.388 7.188 19.607 1.00 92.25 240 ALA A O 1
ATOM 1833 N N . SER A 1 241 ? -12.095 8.508 18.998 1.00 93.88 241 SER A N 1
ATOM 1834 C CA . SER A 1 241 ? -11.683 9.644 19.829 1.00 93.88 241 SER A CA 1
ATOM 1835 C C . SER A 1 241 ? -11.897 9.346 21.321 1.00 93.88 241 SER A C 1
ATOM 1837 O O . SER A 1 241 ? -12.732 8.521 21.692 1.00 93.88 241 SER A O 1
ATOM 1839 N N . GLU A 1 242 ? -11.192 10.044 22.215 1.00 88.19 242 GLU A N 1
ATOM 1840 C CA . GLU A 1 242 ? -11.423 9.889 23.665 1.00 88.19 242 GLU A CA 1
ATOM 1841 C C . GLU A 1 242 ? -12.816 10.391 24.099 1.00 88.19 242 GLU A C 1
ATOM 1843 O O . GLU A 1 242 ? -13.377 9.909 25.085 1.00 88.19 242 GLU A O 1
ATOM 1848 N N . GLU A 1 243 ? -13.423 11.290 23.316 1.00 90.31 243 GLU A N 1
ATOM 1849 C CA . GLU A 1 243 ? -14.841 11.650 23.416 1.00 90.31 243 GLU A CA 1
ATOM 1850 C C . GLU A 1 243 ? -15.730 10.437 23.100 1.00 90.31 243 GLU A C 1
ATOM 1852 O O . GLU A 1 243 ? -16.573 10.066 23.914 1.00 90.31 243 GLU A O 1
ATOM 1857 N N . ALA A 1 244 ? -15.511 9.763 21.968 1.00 90.75 244 ALA A N 1
ATOM 1858 C CA . ALA A 1 244 ? -16.263 8.578 21.558 1.00 90.75 244 ALA A CA 1
ATOM 1859 C C . ALA A 1 244 ? -16.116 7.400 22.529 1.00 90.75 244 ALA A C 1
ATOM 1861 O O . ALA A 1 244 ? -17.103 6.745 22.861 1.00 90.75 244 ALA A O 1
ATOM 1862 N N . LYS A 1 245 ? -14.900 7.166 23.033 1.00 83.69 245 LYS A N 1
ATOM 1863 C CA . LYS A 1 245 ? -14.597 6.150 24.053 1.00 83.69 245 LYS A CA 1
ATOM 1864 C C . LYS A 1 245 ? -15.214 6.461 25.418 1.00 83.69 245 LYS A C 1
ATOM 1866 O O . LYS A 1 245 ? -15.343 5.553 26.235 1.00 83.69 245 LYS A O 1
ATOM 1871 N N . SER A 1 246 ? -15.591 7.718 25.659 1.00 83.19 246 SER A N 1
ATOM 1872 C CA . SER A 1 246 ? -16.323 8.167 26.851 1.00 83.19 246 SER A CA 1
ATOM 1873 C C . SER A 1 246 ? -17.831 8.321 26.603 1.00 83.19 246 SER A C 1
ATOM 1875 O O . SER A 1 246 ? -18.604 8.470 27.549 1.00 83.19 246 SER A O 1
ATOM 1877 N N . ASN A 1 247 ? -18.277 8.288 25.344 1.00 87.94 247 ASN A N 1
ATOM 1878 C CA . ASN A 1 247 ? -19.671 8.477 24.968 1.00 87.94 247 ASN A CA 1
ATOM 1879 C C . ASN A 1 247 ? -20.477 7.211 25.283 1.00 87.94 247 ASN A C 1
ATOM 1881 O O . ASN A 1 247 ? -20.473 6.241 24.524 1.00 87.94 247 ASN A O 1
ATOM 1885 N N . ARG A 1 248 ? -21.207 7.261 26.401 1.00 80.50 248 ARG A N 1
ATOM 1886 C CA . ARG A 1 248 ? -22.087 6.203 26.912 1.00 80.50 248 ARG A CA 1
ATOM 1887 C C . ARG A 1 248 ? -22.863 5.456 25.824 1.00 80.50 248 ARG A C 1
ATOM 1889 O O . ARG A 1 248 ? -22.770 4.236 25.736 1.00 80.50 248 ARG A O 1
ATOM 1896 N N . GLU A 1 249 ? -23.645 6.160 25.005 1.00 85.69 249 GLU A N 1
ATOM 1897 C CA . GLU A 1 249 ? -24.508 5.503 24.014 1.00 85.69 249 GLU A CA 1
ATOM 1898 C C . GLU A 1 249 ? -23.716 4.777 22.928 1.00 85.69 249 GLU A C 1
ATOM 1900 O O . GLU A 1 249 ? -24.130 3.712 22.464 1.00 85.69 249 GLU A O 1
ATOM 1905 N N . LEU A 1 250 ? -22.593 5.361 22.513 1.00 89.56 250 LEU A N 1
ATOM 1906 C CA . LEU A 1 250 ? -21.726 4.798 21.492 1.00 89.56 250 LEU A CA 1
ATOM 1907 C C . LEU A 1 250 ? -20.966 3.576 22.013 1.00 89.56 250 LEU A C 1
ATOM 1909 O O . LEU A 1 250 ? -20.958 2.549 21.337 1.00 89.56 250 LEU A O 1
ATOM 1913 N N . VAL A 1 251 ? -20.395 3.649 23.221 1.00 79.62 251 VAL A N 1
ATOM 1914 C CA . VAL A 1 251 ? -19.723 2.508 23.860 1.00 79.62 251 VAL A CA 1
ATOM 1915 C C . VAL A 1 251 ? -20.715 1.365 24.076 1.00 79.62 251 VAL A C 1
ATOM 1917 O O . VAL A 1 251 ? -20.438 0.239 23.669 1.00 79.62 251 VAL A O 1
ATOM 1920 N N . LEU A 1 252 ? -21.910 1.636 24.614 1.00 75.44 252 LEU A N 1
ATOM 1921 C CA . LEU A 1 252 ? -22.949 0.612 24.784 1.00 75.44 252 LEU A CA 1
ATOM 1922 C C . LEU A 1 252 ? -23.395 0.007 23.442 1.00 75.44 252 LEU A C 1
ATOM 1924 O O . LEU A 1 252 ? -23.627 -1.199 23.366 1.00 75.44 252 LEU A O 1
ATOM 1928 N N . ALA A 1 253 ? -23.493 0.799 22.369 1.00 85.31 253 ALA A N 1
ATOM 1929 C CA . ALA A 1 253 ? -23.807 0.287 21.034 1.00 85.31 253 ALA A CA 1
ATOM 1930 C C . ALA A 1 253 ? -22.668 -0.565 20.437 1.00 85.31 253 ALA A C 1
ATOM 1932 O O . ALA A 1 253 ? -22.941 -1.577 19.791 1.00 85.31 253 ALA A O 1
ATOM 1933 N N . ALA A 1 254 ? -21.407 -0.198 20.684 1.00 82.88 254 ALA A N 1
ATOM 1934 C CA . ALA A 1 254 ? -20.239 -0.965 20.260 1.00 82.88 254 ALA A CA 1
ATOM 1935 C C . ALA A 1 254 ? -20.137 -2.300 21.020 1.00 82.88 254 ALA A C 1
ATOM 1937 O O . ALA A 1 254 ? -19.991 -3.348 20.396 1.00 82.88 254 ALA A O 1
ATOM 1938 N N . VAL A 1 255 ? -20.324 -2.290 22.344 1.00 72.88 255 VAL A N 1
ATOM 1939 C CA . VAL A 1 255 ? -20.336 -3.495 23.195 1.00 72.88 255 VAL A CA 1
ATOM 1940 C C . VAL A 1 255 ? -21.468 -4.454 22.813 1.00 72.88 255 VAL A C 1
ATOM 1942 O O . VAL A 1 255 ? -21.255 -5.664 22.750 1.00 72.88 255 VAL A O 1
ATOM 1945 N N . LYS A 1 256 ? -22.655 -3.930 22.471 1.00 76.38 256 LYS A N 1
ATOM 1946 C CA . LYS A 1 256 ? -23.782 -4.740 21.971 1.00 76.38 256 LYS A CA 1
ATOM 1947 C C . LYS A 1 256 ? -23.481 -5.437 20.640 1.00 76.38 256 LYS A C 1
ATOM 1949 O O . LYS A 1 256 ? -24.004 -6.526 20.424 1.00 76.38 256 LYS A O 1
ATOM 1954 N N . LYS A 1 257 ? -22.629 -4.858 19.782 1.00 79.88 257 LYS A N 1
ATOM 1955 C CA . LYS A 1 257 ? -22.089 -5.547 18.597 1.00 79.88 257 LYS A CA 1
ATOM 1956 C C . LYS A 1 257 ? -21.006 -6.566 18.948 1.00 79.88 257 LYS A C 1
ATOM 1958 O O . LYS A 1 257 ? -21.000 -7.651 18.381 1.00 79.88 257 LYS A O 1
ATOM 1963 N N . ASN A 1 258 ? -20.070 -6.195 19.820 1.00 70.56 258 ASN A N 1
ATOM 1964 C CA . ASN A 1 258 ? -18.917 -7.012 20.184 1.00 70.56 258 ASN A CA 1
ATOM 1965 C C . ASN A 1 258 ? -18.348 -6.555 21.536 1.00 70.56 258 ASN A C 1
ATOM 1967 O O . ASN A 1 258 ? -17.853 -5.433 21.670 1.00 70.56 258 ASN A O 1
ATOM 1971 N N . VAL A 1 259 ? -18.376 -7.444 22.532 1.00 62.38 259 VAL A N 1
ATOM 1972 C CA . VAL A 1 259 ? -17.918 -7.162 23.904 1.00 62.38 259 VAL A CA 1
ATOM 1973 C C . VAL A 1 259 ? -16.474 -6.654 23.975 1.00 62.38 259 VAL A C 1
ATOM 1975 O O . VAL A 1 259 ? -16.164 -5.837 24.845 1.00 62.38 259 VAL A O 1
ATOM 1978 N N . TYR A 1 260 ? -15.590 -7.053 23.053 1.00 64.88 260 TYR A N 1
ATOM 1979 C CA . TYR A 1 260 ? -14.191 -6.611 23.064 1.00 64.88 260 TYR A CA 1
ATOM 1980 C C . TYR A 1 260 ? -14.017 -5.096 22.862 1.00 64.88 260 TYR A C 1
ATOM 1982 O O . TYR A 1 260 ? -12.984 -4.560 23.275 1.00 64.88 260 TYR A O 1
ATOM 1990 N N . ALA A 1 261 ? -15.027 -4.387 22.335 1.00 69.69 261 ALA A N 1
ATOM 1991 C CA . ALA A 1 261 ? -15.037 -2.922 22.256 1.00 69.69 261 ALA A CA 1
ATOM 1992 C C . ALA A 1 261 ? -14.850 -2.256 23.634 1.00 69.69 261 ALA A C 1
ATOM 1994 O O . ALA A 1 261 ? -14.181 -1.229 23.735 1.00 69.69 261 ALA A O 1
ATOM 1995 N N . LEU A 1 262 ? -15.356 -2.880 24.709 1.00 66.31 262 LEU A N 1
ATOM 1996 C CA . LEU A 1 262 ? -15.200 -2.386 26.082 1.00 66.31 262 LEU A CA 1
ATOM 1997 C C . LEU A 1 262 ? -13.725 -2.275 26.498 1.00 66.31 262 LEU A C 1
ATOM 1999 O O . LEU A 1 262 ? -13.379 -1.401 27.283 1.00 66.31 262 LEU A O 1
ATOM 2003 N N . SER A 1 263 ? -12.835 -3.107 25.938 1.00 64.56 263 SER A N 1
ATOM 2004 C CA . SER A 1 263 ? -11.401 -3.053 26.257 1.00 64.56 263 SER A CA 1
ATOM 2005 C C . SER A 1 263 ? -10.643 -1.875 25.627 1.00 64.56 263 SER A C 1
ATOM 2007 O O . SER A 1 263 ? -9.460 -1.709 25.916 1.00 64.56 263 SER A O 1
ATOM 2009 N N . PHE A 1 264 ? -11.320 -1.042 24.827 1.00 74.62 264 PHE A N 1
ATOM 2010 C CA . PHE A 1 264 ? -10.793 0.222 24.296 1.00 74.62 264 PHE A CA 1
ATOM 2011 C C . PHE A 1 264 ? -11.668 1.440 24.658 1.00 74.62 264 PHE A C 1
ATOM 2013 O O . PHE A 1 264 ? -11.417 2.535 24.158 1.00 74.62 264 PHE A O 1
ATOM 2020 N N . ALA A 1 265 ? -12.689 1.267 25.507 1.00 73.75 265 ALA A N 1
ATOM 2021 C CA . ALA A 1 265 ? -13.451 2.375 26.086 1.00 73.75 265 ALA A CA 1
ATOM 2022 C C . ALA A 1 265 ? -12.604 3.144 27.118 1.00 73.75 265 ALA A C 1
ATOM 2024 O O . ALA A 1 265 ? -11.599 2.631 27.616 1.00 73.75 265 ALA A O 1
ATOM 2025 N N . SER A 1 266 ? -12.990 4.380 27.442 1.00 76.19 266 SER A N 1
ATOM 2026 C CA . SER A 1 266 ? -12.159 5.244 28.283 1.00 76.19 266 SER A CA 1
ATOM 2027 C C . SER A 1 266 ? -12.133 4.768 29.734 1.00 76.19 266 SER A C 1
ATOM 2029 O O . SER A 1 266 ? -13.093 4.183 30.246 1.00 76.19 266 SER A O 1
ATOM 2031 N N . GLU A 1 267 ? -11.025 5.048 30.421 1.00 63.12 267 GLU A N 1
ATOM 2032 C CA . GLU A 1 267 ? -10.840 4.706 31.833 1.00 63.12 267 GLU A CA 1
ATOM 2033 C C . GLU A 1 267 ? -11.964 5.290 32.705 1.00 63.12 267 GLU A C 1
ATOM 2035 O O . GLU A 1 267 ? -12.516 4.594 33.554 1.00 63.12 267 GLU A O 1
ATOM 2040 N N . GLY A 1 268 ? -12.376 6.534 32.426 1.00 63.47 268 GLY A N 1
ATOM 2041 C CA . GLY A 1 268 ? -13.478 7.206 33.115 1.00 63.47 268 GLY A CA 1
ATOM 2042 C C . GLY A 1 268 ? -14.833 6.520 32.917 1.00 63.47 268 GLY A C 1
ATOM 2043 O O . GLY A 1 268 ? -15.544 6.299 33.897 1.00 63.47 268 GLY A O 1
ATOM 2044 N N . PHE A 1 269 ? -15.179 6.119 31.685 1.00 69.44 269 PHE A N 1
ATOM 2045 C CA . PHE A 1 269 ? -16.414 5.367 31.422 1.00 69.44 269 PHE A CA 1
ATOM 2046 C C . PHE A 1 269 ? -16.405 4.007 32.137 1.00 69.44 269 PHE A C 1
ATOM 2048 O O . PHE A 1 269 ? -17.377 3.624 32.798 1.00 69.44 269 PHE A O 1
ATOM 2055 N N . CYS A 1 270 ? -15.279 3.296 32.055 1.00 59.56 270 CYS A N 1
ATOM 2056 C CA . CYS A 1 270 ? -15.095 2.007 32.708 1.00 59.56 270 CYS A CA 1
ATOM 2057 C C . CYS A 1 270 ? -15.192 2.115 34.243 1.00 59.56 270 CYS A C 1
ATOM 2059 O O . CYS A 1 270 ? -15.888 1.318 34.869 1.00 59.56 270 CYS A O 1
ATOM 2061 N N . LEU A 1 271 ? -14.560 3.126 34.851 1.00 54.91 271 LEU A N 1
ATOM 2062 C CA . LEU A 1 271 ? -14.648 3.408 36.289 1.00 54.91 271 LEU A CA 1
ATOM 2063 C C . LEU A 1 271 ? -16.070 3.737 36.737 1.00 54.91 271 LEU A C 1
ATOM 2065 O O . LEU A 1 271 ? -16.507 3.224 37.763 1.00 54.91 271 LEU A O 1
ATOM 2069 N N . HIS A 1 272 ? -16.782 4.575 35.982 1.00 58.94 272 HIS A N 1
ATOM 2070 C CA . HIS A 1 272 ? -18.163 4.961 36.276 1.00 58.94 272 HIS A CA 1
ATOM 2071 C C . HIS A 1 272 ? -19.073 3.723 36.312 1.00 58.94 272 HIS A C 1
ATOM 2073 O O . HIS A 1 272 ? -19.745 3.467 37.311 1.00 58.94 272 HIS A O 1
ATOM 2079 N N . THR A 1 273 ? -18.984 2.886 35.273 1.00 51.78 273 THR A N 1
ATOM 2080 C CA . THR A 1 273 ? -19.739 1.629 35.158 1.00 51.78 273 THR A CA 1
ATOM 2081 C C . THR A 1 273 ? -19.398 0.644 36.288 1.00 51.78 273 THR A C 1
ATOM 2083 O O . THR A 1 273 ? -20.295 0.041 36.873 1.00 51.78 273 THR A O 1
ATOM 2086 N N . ILE A 1 274 ? -18.115 0.487 36.645 1.00 48.56 274 ILE A N 1
ATOM 2087 C CA . ILE A 1 274 ? -17.692 -0.451 37.701 1.00 48.56 274 ILE A CA 1
ATOM 2088 C C . ILE A 1 274 ? -18.081 0.034 39.103 1.00 48.56 274 ILE A C 1
ATOM 2090 O O . ILE A 1 274 ? -18.580 -0.771 39.894 1.00 48.56 274 ILE A O 1
ATOM 2094 N N . LYS A 1 275 ? -17.879 1.321 39.425 1.00 44.44 275 LYS A N 1
ATOM 2095 C CA . LYS A 1 275 ? -18.236 1.879 40.740 1.00 44.44 275 LYS A CA 1
ATOM 2096 C C . LYS A 1 275 ? -19.712 1.672 41.041 1.00 44.44 275 LYS A C 1
ATOM 2098 O O . LYS A 1 275 ? -20.037 1.120 42.084 1.00 44.44 275 LYS A O 1
ATOM 2103 N N . ALA A 1 276 ? -20.584 1.998 40.092 1.00 43.81 276 ALA A N 1
ATOM 2104 C CA . ALA A 1 276 ? -22.018 1.844 40.280 1.00 43.81 276 ALA A CA 1
ATOM 2105 C C . ALA A 1 276 ? -22.461 0.379 40.414 1.00 43.81 276 ALA A C 1
ATOM 2107 O O . ALA A 1 276 ? -23.353 0.093 41.203 1.00 43.81 276 ALA A O 1
ATOM 2108 N N . VAL A 1 277 ? -21.815 -0.578 39.735 1.00 40.56 277 VAL A N 1
ATOM 2109 C CA . VAL A 1 277 ? -22.080 -2.015 39.962 1.0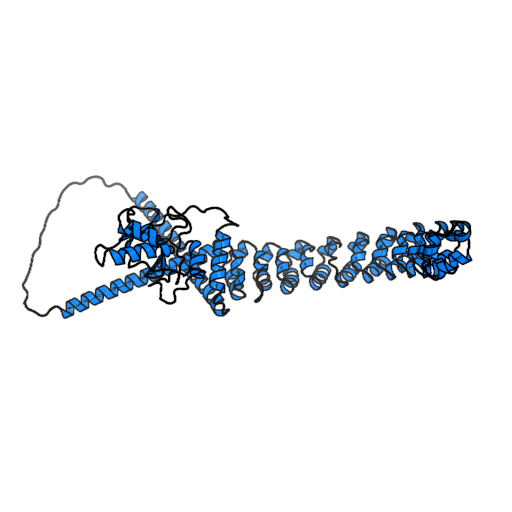0 40.56 277 VAL A CA 1
ATOM 2110 C C . VAL A 1 277 ? -21.673 -2.447 41.382 1.00 40.56 277 VAL A C 1
ATOM 2112 O O . VAL A 1 277 ? -22.399 -3.211 42.022 1.00 40.56 277 VAL A O 1
ATOM 2115 N N . ALA A 1 278 ? -20.562 -1.932 41.919 1.00 36.25 278 ALA A N 1
ATOM 2116 C CA . ALA A 1 278 ? -20.136 -2.208 43.295 1.00 36.25 278 ALA A CA 1
ATOM 2117 C C . ALA A 1 278 ? -21.025 -1.511 44.349 1.00 36.25 278 ALA A C 1
ATOM 2119 O O . ALA A 1 278 ? -21.411 -2.117 45.351 1.00 36.25 278 ALA A O 1
ATOM 2120 N N . GLU A 1 279 ? -21.400 -0.256 44.109 1.00 37.06 279 GLU A N 1
ATOM 2121 C CA . GLU A 1 279 ? -22.288 0.537 44.965 1.00 37.06 279 GLU A CA 1
ATOM 2122 C C . GLU A 1 279 ? -23.724 -0.009 44.940 1.00 37.06 279 GLU A C 1
ATOM 2124 O O . GLU A 1 279 ? -24.356 -0.096 45.990 1.00 37.06 279 GLU A O 1
ATOM 2129 N N . SER A 1 280 ? -24.198 -0.504 43.792 1.00 35.44 280 SER A N 1
ATOM 2130 C CA . SER A 1 280 ? -25.453 -1.256 43.660 1.00 35.44 280 SER A CA 1
ATOM 2131 C C . SER A 1 280 ? -25.442 -2.528 44.509 1.00 35.44 280 SER A C 1
ATOM 2133 O O . SER A 1 280 ? -26.418 -2.810 45.206 1.00 35.44 280 SER A O 1
ATOM 2135 N N . HIS A 1 281 ? -24.324 -3.265 44.540 1.00 34.12 281 HIS A N 1
ATOM 2136 C CA . HIS A 1 281 ? -24.188 -4.436 45.408 1.00 34.12 281 HIS A CA 1
ATOM 2137 C C . HIS A 1 281 ? -24.277 -4.051 46.894 1.00 34.12 281 HIS A C 1
ATOM 2139 O O . HIS A 1 281 ? -25.023 -4.680 47.643 1.00 34.12 281 HIS A O 1
ATOM 2145 N N . ASN A 1 282 ? -23.605 -2.971 47.314 1.00 35.09 282 ASN A N 1
ATOM 2146 C CA . ASN A 1 282 ? -23.727 -2.437 48.676 1.00 35.09 282 ASN A CA 1
ATOM 2147 C C . ASN A 1 282 ? -25.154 -1.962 48.999 1.00 35.09 282 ASN A C 1
ATOM 2149 O O . ASN A 1 282 ? -25.667 -2.278 50.071 1.00 35.09 282 ASN A O 1
ATOM 2153 N N . ALA A 1 283 ? -25.826 -1.258 48.085 1.00 32.88 283 ALA A N 1
ATOM 2154 C CA . ALA A 1 283 ? -27.203 -0.803 48.265 1.00 32.88 283 ALA A CA 1
ATOM 2155 C C . ALA A 1 283 ? -28.189 -1.982 48.365 1.00 32.88 283 ALA A C 1
ATOM 2157 O O . ALA A 1 283 ? -29.066 -1.984 49.229 1.00 32.88 283 ALA A O 1
ATOM 2158 N N . MET A 1 284 ? -28.013 -3.026 47.548 1.00 32.28 284 MET A N 1
ATOM 2159 C CA . MET A 1 284 ? -28.817 -4.249 47.615 1.00 32.28 284 MET A CA 1
ATOM 2160 C C . MET A 1 284 ? -28.567 -5.017 48.922 1.00 32.28 284 MET A C 1
ATOM 2162 O O . MET A 1 284 ? -29.517 -5.484 49.548 1.00 32.28 284 MET A O 1
ATOM 2166 N N . VAL A 1 285 ? -27.314 -5.093 49.387 1.00 36.41 285 VAL A N 1
ATOM 2167 C CA . VAL A 1 285 ? -26.957 -5.670 50.695 1.00 36.41 285 VAL A CA 1
ATOM 2168 C C . VAL A 1 285 ? -27.560 -4.860 51.849 1.00 36.41 285 VAL A C 1
ATOM 2170 O O . VAL A 1 285 ? -28.081 -5.453 52.790 1.00 36.41 285 VAL A O 1
ATOM 2173 N N . GLN A 1 286 ? -27.578 -3.526 51.774 1.00 39.31 286 GLN A N 1
ATOM 2174 C CA . GLN A 1 286 ? -28.241 -2.671 52.768 1.00 39.31 286 GLN A CA 1
ATOM 2175 C C . GLN A 1 286 ? -29.768 -2.846 52.763 1.00 39.31 286 GLN A C 1
ATOM 2177 O O . GLN A 1 286 ? -30.371 -2.925 53.832 1.00 39.31 286 GLN A O 1
ATOM 2182 N N . GLN A 1 287 ? -30.402 -2.974 51.593 1.00 36.59 287 GLN A N 1
ATOM 2183 C CA . GLN A 1 287 ? -31.837 -3.269 51.494 1.00 36.59 287 GLN A CA 1
ATOM 2184 C C . GLN A 1 287 ? -32.177 -4.666 52.036 1.00 36.59 287 GLN A C 1
ATOM 2186 O O . GLN A 1 287 ? -33.161 -4.811 52.760 1.00 36.59 287 GLN A O 1
ATOM 2191 N N . LEU A 1 288 ? -31.340 -5.676 51.770 1.00 36.31 288 LEU A N 1
ATOM 2192 C CA . LEU A 1 288 ? -31.461 -7.014 52.360 1.00 36.31 288 LEU A CA 1
ATOM 2193 C C . LEU A 1 288 ? -31.260 -6.989 53.882 1.00 36.31 288 LEU A C 1
ATOM 2195 O O . LEU A 1 288 ? -32.027 -7.618 54.605 1.00 36.31 288 LEU A O 1
ATOM 2199 N N . ALA A 1 289 ? -30.295 -6.221 54.393 1.00 39.19 289 ALA A N 1
ATOM 2200 C CA . ALA A 1 289 ? -30.099 -6.038 55.830 1.00 39.19 289 ALA A CA 1
ATOM 2201 C C . ALA A 1 289 ? -31.305 -5.342 56.487 1.00 39.19 289 ALA A C 1
ATOM 2203 O O . ALA A 1 289 ? -31.771 -5.785 57.533 1.00 39.19 289 ALA A O 1
ATOM 2204 N N . ALA A 1 290 ? -31.874 -4.313 55.851 1.00 40.75 290 ALA A N 1
ATOM 2205 C CA . ALA A 1 290 ? -33.086 -3.645 56.323 1.00 40.75 290 ALA A CA 1
ATOM 2206 C C . ALA A 1 290 ? -34.323 -4.566 56.285 1.00 40.75 290 ALA A C 1
ATOM 2208 O O . ALA A 1 290 ? -35.149 -4.525 57.199 1.00 40.75 290 ALA A O 1
ATOM 2209 N N . ALA A 1 291 ? -34.442 -5.424 55.265 1.00 35.44 291 ALA A N 1
ATOM 2210 C CA . ALA A 1 291 ? -35.485 -6.444 55.181 1.00 35.44 291 ALA A CA 1
ATOM 2211 C C . ALA A 1 291 ? -35.334 -7.503 56.287 1.00 35.44 291 ALA A C 1
ATOM 2213 O O . ALA A 1 291 ? -36.307 -7.798 56.977 1.00 35.44 291 ALA A O 1
ATOM 2214 N N . ASN A 1 292 ? -34.118 -8.001 56.526 1.00 43.03 292 ASN A N 1
ATOM 2215 C CA . ASN A 1 292 ? -33.828 -8.973 57.583 1.00 43.03 292 ASN A CA 1
ATOM 2216 C C . ASN A 1 292 ? -34.073 -8.393 58.987 1.00 43.03 292 ASN A C 1
ATOM 2218 O O . ASN A 1 292 ? -34.670 -9.065 59.824 1.00 43.03 292 ASN A O 1
ATOM 2222 N N . SER A 1 293 ? -33.720 -7.126 59.235 1.00 53.81 293 SER A N 1
ATOM 2223 C CA . SER A 1 293 ? -34.078 -6.422 60.478 1.00 53.81 293 SER A CA 1
ATOM 2224 C C . SER A 1 293 ? -35.596 -6.319 60.672 1.00 53.81 293 SER A C 1
ATOM 2226 O O . SER A 1 293 ? -36.089 -6.455 61.789 1.00 53.81 293 SER A O 1
ATOM 2228 N N . ARG A 1 294 ? -36.357 -6.122 59.586 1.00 46.38 294 ARG A N 1
ATOM 2229 C CA . ARG A 1 294 ? -37.829 -6.136 59.606 1.00 46.38 294 ARG A CA 1
ATOM 2230 C C . ARG A 1 294 ? -38.404 -7.523 59.889 1.00 46.38 294 ARG A C 1
ATOM 2232 O O . ARG A 1 294 ? -39.365 -7.618 60.642 1.00 46.38 294 ARG A O 1
ATOM 2239 N N . ILE A 1 295 ? -37.822 -8.575 59.315 1.00 51.16 295 ILE A N 1
ATOM 2240 C CA . ILE A 1 295 ? -38.209 -9.965 59.593 1.00 51.16 295 ILE A CA 1
ATOM 2241 C C . ILE A 1 295 ? -37.958 -10.287 61.072 1.00 51.16 295 ILE A C 1
ATOM 2243 O O . ILE A 1 295 ? -38.880 -10.726 61.747 1.00 51.16 295 ILE A O 1
ATOM 2247 N N . SER A 1 296 ? -36.782 -9.952 61.610 1.00 57.12 296 SER A N 1
ATOM 2248 C CA . SER A 1 296 ? -36.452 -10.179 63.025 1.00 57.12 296 SER A CA 1
ATOM 2249 C C . SER A 1 296 ? -37.377 -9.422 63.994 1.00 57.12 296 SER A C 1
ATOM 2251 O O . SER A 1 296 ? -37.753 -9.965 65.032 1.00 57.12 296 SER A O 1
ATOM 2253 N N . LEU A 1 297 ? -37.808 -8.202 63.645 1.00 58.31 297 LEU A N 1
ATOM 2254 C CA . LEU A 1 297 ? -38.836 -7.473 64.400 1.00 58.31 297 LEU A CA 1
ATOM 2255 C C . LEU A 1 297 ? -40.185 -8.210 64.394 1.00 58.31 297 LEU A C 1
ATOM 2257 O O . LEU A 1 297 ? -40.766 -8.410 65.457 1.00 58.31 297 LEU A O 1
ATOM 2261 N N . LEU A 1 298 ? -40.650 -8.667 63.227 1.00 49.31 298 LEU A N 1
ATOM 2262 C CA . LEU A 1 298 ? -41.903 -9.424 63.091 1.00 49.31 298 LEU A CA 1
ATOM 2263 C C . LEU A 1 298 ? -41.847 -10.790 63.799 1.00 49.31 298 LEU A C 1
ATOM 2265 O O . LEU A 1 298 ? -42.849 -11.236 64.354 1.00 49.31 298 LEU A O 1
ATOM 2269 N N . GLU A 1 299 ? -40.686 -11.446 63.825 1.00 54.56 299 GLU A N 1
ATOM 2270 C CA . GLU A 1 299 ? -40.450 -12.675 64.593 1.00 54.56 299 GLU A CA 1
ATOM 2271 C C . GLU A 1 299 ? -40.505 -12.419 66.108 1.00 54.56 299 GLU A C 1
ATOM 2273 O O . GLU A 1 299 ? -41.111 -13.205 66.838 1.00 54.56 299 GLU A O 1
ATOM 2278 N N . GLY A 1 300 ? -39.943 -11.302 66.585 1.00 60.88 300 GLY A N 1
ATOM 2279 C CA . GLY A 1 300 ? -40.057 -10.863 67.980 1.00 60.88 300 GLY A CA 1
ATOM 2280 C C . GLY A 1 300 ? -41.494 -10.514 68.380 1.00 60.88 300 GLY A C 1
ATOM 2281 O O . GLY A 1 300 ? -41.961 -10.923 69.446 1.00 60.88 300 GLY A O 1
ATOM 2282 N N . GLU A 1 301 ? -42.232 -9.828 67.504 1.00 60.16 301 GLU A N 1
ATOM 2283 C CA . GLU A 1 301 ? -43.662 -9.559 67.688 1.00 60.16 301 GLU A CA 1
ATOM 2284 C C . GLU A 1 301 ? -44.472 -10.868 67.739 1.00 60.16 301 GLU A C 1
ATOM 2286 O O . GLU A 1 301 ? -45.267 -11.045 68.665 1.00 60.16 301 GLU A O 1
ATOM 2291 N N . LEU A 1 302 ? -44.216 -11.835 66.845 1.00 48.25 302 LEU A N 1
ATOM 2292 C CA . LEU A 1 302 ? -44.831 -13.169 66.914 1.00 48.25 302 LEU A CA 1
ATOM 2293 C C . LEU A 1 302 ? -44.532 -13.882 68.239 1.00 48.25 302 LEU A C 1
ATOM 2295 O O . LEU A 1 302 ? -45.450 -14.411 68.866 1.00 48.25 302 LEU A O 1
ATOM 2299 N N . GLN A 1 303 ? -43.273 -13.881 68.688 1.00 54.97 303 GLN A N 1
ATOM 2300 C CA . GLN A 1 303 ? -42.891 -14.504 69.959 1.00 54.97 303 GLN A CA 1
ATOM 2301 C C . GLN A 1 303 ? -43.643 -13.865 71.134 1.00 54.97 303 GLN A C 1
ATOM 2303 O O . GLN A 1 303 ? -44.192 -14.591 71.967 1.00 54.97 303 GLN A O 1
ATOM 2308 N N . SER A 1 304 ? -43.769 -12.532 71.149 1.00 53.91 304 SER A N 1
ATOM 2309 C CA . SER A 1 304 ? -44.540 -11.801 72.165 1.00 53.91 304 SER A CA 1
ATOM 2310 C C . SER A 1 304 ? -46.026 -12.191 72.192 1.00 53.91 304 SER A C 1
ATOM 2312 O O . SER A 1 304 ? -46.598 -12.348 73.271 1.00 53.91 304 SER A O 1
ATOM 2314 N N . LEU A 1 305 ? -46.631 -12.447 71.025 1.00 50.47 305 LEU A N 1
ATOM 2315 C CA . LEU A 1 305 ? -48.023 -12.891 70.898 1.00 50.47 305 LEU A CA 1
ATOM 2316 C C . LEU A 1 305 ? -48.220 -14.355 71.329 1.00 50.47 305 LEU A C 1
ATOM 2318 O O . LEU A 1 305 ? -49.308 -14.719 71.770 1.00 50.47 305 LEU A O 1
ATOM 2322 N N . THR A 1 306 ? -47.181 -15.192 71.238 1.00 48.09 306 THR A N 1
ATOM 2323 C CA . THR A 1 306 ? -47.216 -16.595 71.700 1.00 48.09 306 THR A CA 1
ATOM 2324 C C . THR A 1 306 ? -46.833 -16.797 73.171 1.00 48.09 306 THR A C 1
ATOM 2326 O O . THR A 1 306 ? -47.153 -17.838 73.735 1.00 48.09 306 THR A O 1
ATOM 2329 N N . GLY A 1 307 ? -46.157 -15.831 73.804 1.00 48.06 307 GLY A N 1
ATOM 2330 C CA . GLY A 1 307 ? -45.599 -15.971 75.158 1.00 48.06 307 GLY A CA 1
ATOM 2331 C C . GLY A 1 307 ? -46.478 -15.467 76.311 1.00 48.06 307 GLY A C 1
ATOM 2332 O O . GLY A 1 307 ? -46.037 -15.504 77.456 1.00 48.06 307 GLY A O 1
ATOM 2333 N N . GLY A 1 308 ? -47.683 -14.956 76.032 1.00 39.03 308 GLY A N 1
ATOM 2334 C CA . GLY A 1 308 ? -48.478 -14.161 76.979 1.00 39.03 308 GLY A CA 1
ATOM 2335 C C . GLY A 1 308 ? -49.844 -14.742 77.357 1.00 39.03 308 GLY A C 1
ATOM 2336 O O . GLY A 1 308 ? -50.866 -14.139 77.037 1.00 39.03 308 GLY A O 1
ATOM 2337 N N . GLN A 1 309 ? -49.881 -15.862 78.086 1.00 42.12 309 GLN A N 1
ATOM 2338 C CA . GLN A 1 309 ? -51.074 -16.275 78.841 1.00 42.12 309 GLN A CA 1
ATOM 2339 C C . GLN A 1 309 ? -50.780 -16.351 80.343 1.00 42.12 309 GLN A C 1
ATOM 2341 O O . GLN A 1 309 ? -50.431 -17.413 80.840 1.00 42.12 309 GLN A O 1
ATOM 2346 N N . GLU A 1 310 ? -50.987 -15.243 81.059 1.00 35.59 310 GLU A N 1
ATOM 2347 C CA . GLU A 1 310 ? -51.647 -15.237 82.373 1.00 35.59 310 GLU A CA 1
ATOM 2348 C C . GLU A 1 310 ? -52.044 -13.806 82.795 1.00 35.59 310 GLU A C 1
ATOM 2350 O O . GLU A 1 310 ? -51.622 -12.819 82.198 1.00 35.59 310 GLU A O 1
ATOM 2355 N N . ASN A 1 311 ? -52.941 -13.747 83.778 1.00 35.97 311 ASN A N 1
ATOM 2356 C CA . ASN A 1 311 ? -53.711 -12.615 84.327 1.00 35.97 311 ASN A CA 1
ATOM 2357 C C . ASN A 1 311 ? -52.878 -11.327 84.609 1.00 35.97 311 ASN A C 1
ATOM 2359 O O . ASN A 1 311 ? -51.683 -11.405 84.865 1.00 35.97 311 ASN A O 1
ATOM 2363 N N . ASP A 1 312 ? -53.426 -10.100 84.647 1.00 32.34 312 ASP A N 1
ATOM 2364 C CA . ASP A 1 312 ? -54.698 -9.716 85.291 1.00 32.34 312 ASP A CA 1
ATOM 2365 C C . ASP A 1 312 ? -55.257 -8.321 84.852 1.00 32.34 312 ASP A C 1
ATOM 2367 O O . ASP A 1 312 ? -54.744 -7.669 83.941 1.00 32.34 312 ASP A O 1
ATOM 2371 N N . ALA A 1 313 ? -56.341 -7.857 85.490 1.00 31.06 313 ALA A N 1
ATOM 2372 C CA . ALA A 1 313 ? -57.162 -6.692 85.119 1.00 31.06 313 ALA A CA 1
ATOM 2373 C C . ALA A 1 313 ? -56.615 -5.286 85.542 1.00 31.06 313 ALA A C 1
ATOM 2375 O O . ALA A 1 313 ? -55.783 -5.173 86.442 1.00 31.06 313 ALA A O 1
ATOM 2376 N N . PRO A 1 314 ? -57.083 -4.166 84.928 1.00 49.31 314 PRO A N 1
ATOM 2377 C CA . PRO A 1 314 ? -56.378 -2.868 84.952 1.00 49.31 314 PRO A CA 1
ATOM 2378 C C . PRO A 1 314 ? -56.869 -1.832 85.993 1.00 49.31 314 PRO A C 1
ATOM 2380 O O . PRO A 1 314 ? -57.999 -1.893 86.481 1.00 49.31 314 PRO A O 1
ATOM 2383 N N . SER A 1 315 ? -56.077 -0.769 86.254 1.00 29.27 315 SER A N 1
ATOM 2384 C CA . SER A 1 315 ? -56.551 0.416 87.009 1.00 29.27 315 SER A CA 1
ATOM 2385 C C . SER A 1 315 ? -55.872 1.783 86.748 1.00 29.27 315 SER A C 1
ATOM 2387 O O . SER A 1 315 ? -54.758 2.049 87.168 1.00 29.27 315 SER A O 1
ATOM 2389 N N . ARG A 1 316 ? -56.680 2.700 86.187 1.00 32.16 316 ARG A N 1
ATOM 2390 C CA . ARG A 1 316 ? -56.917 4.117 86.587 1.00 32.16 316 ARG A CA 1
ATOM 2391 C C . ARG A 1 316 ? -55.766 5.148 86.804 1.00 32.16 316 ARG A C 1
ATOM 2393 O O . ARG A 1 316 ? -55.197 5.230 87.881 1.00 32.16 316 ARG A O 1
ATOM 2400 N N . ARG A 1 317 ? -55.855 6.199 85.959 1.00 30.89 317 ARG A N 1
ATOM 2401 C CA . ARG A 1 317 ? -55.962 7.663 86.276 1.00 30.89 317 ARG A CA 1
ATOM 2402 C C . ARG A 1 317 ? -54.727 8.524 86.661 1.00 30.89 317 ARG A C 1
ATOM 2404 O O . ARG A 1 317 ? -54.180 8.374 87.740 1.00 30.89 317 ARG A O 1
ATOM 2411 N N . GLN A 1 318 ? -54.669 9.685 85.971 1.00 33.12 318 GLN A N 1
ATOM 2412 C CA . GLN A 1 318 ? -54.239 11.027 86.460 1.00 33.12 318 GLN A CA 1
ATOM 2413 C C . GLN A 1 318 ? -52.710 11.226 86.698 1.00 33.12 318 GLN A C 1
ATOM 2415 O O . GLN A 1 318 ? -51.992 10.248 86.800 1.00 33.12 318 GLN A O 1
ATOM 2420 N N . LYS A 1 319 ? -52.125 12.448 86.731 1.00 32.19 319 LYS A N 1
ATOM 2421 C CA . LYS A 1 319 ? -52.675 13.833 86.752 1.00 32.19 319 LYS A CA 1
ATOM 2422 C C . LYS A 1 319 ? -51.712 14.903 86.163 1.00 32.19 319 LYS A C 1
ATOM 2424 O O . LYS A 1 319 ? -50.574 14.614 85.835 1.00 32.19 319 LYS A O 1
ATOM 2429 N N . ARG A 1 320 ? -52.217 16.145 86.076 1.00 32.91 320 ARG A N 1
ATOM 2430 C CA . ARG A 1 320 ? -51.588 17.402 85.595 1.00 32.91 320 ARG A CA 1
ATOM 2431 C C . ARG A 1 320 ? -50.514 18.024 86.522 1.00 32.91 320 ARG A C 1
ATOM 2433 O O . ARG A 1 320 ? -50.684 17.970 87.736 1.00 32.91 320 ARG A O 1
ATOM 2440 N N . GLY A 1 321 ? -49.628 18.826 85.916 1.00 27.77 321 GLY A N 1
ATOM 2441 C CA . GLY A 1 321 ? -48.955 20.066 86.391 1.00 27.77 321 GLY A CA 1
ATOM 2442 C C . GLY A 1 321 ? -48.482 20.842 85.131 1.00 27.77 321 GLY A C 1
ATOM 2443 O O . GLY A 1 321 ? -48.303 20.180 84.114 1.00 27.77 321 GLY A O 1
ATOM 2444 N N . ARG A 1 322 ? -48.378 22.180 84.983 1.00 30.56 322 ARG A N 1
ATOM 2445 C CA . ARG A 1 322 ? -48.201 23.344 85.892 1.00 30.56 322 ARG A CA 1
ATOM 2446 C C . ARG A 1 322 ? -46.994 23.198 86.830 1.00 30.56 322 ARG A C 1
ATOM 2448 O O . ARG A 1 322 ? -46.961 22.214 87.556 1.00 30.56 322 ARG A O 1
ATOM 2455 N N . SER A 1 323 ? -46.038 24.128 86.898 1.00 28.97 323 SER A N 1
ATOM 2456 C CA . SER A 1 323 ? -45.811 25.415 86.183 1.00 28.97 323 SER A CA 1
ATOM 2457 C C . SER A 1 323 ? -44.286 25.752 86.275 1.00 28.97 323 SER A C 1
ATOM 2459 O O . SER A 1 323 ? -43.540 24.855 86.662 1.00 28.97 323 SER A O 1
ATOM 2461 N N . SER A 1 324 ? -43.706 26.904 85.903 1.00 30.00 324 SER A N 1
ATOM 2462 C CA . SER A 1 324 ? -44.233 28.264 85.672 1.00 30.00 324 SER A CA 1
ATOM 2463 C C . SER A 1 324 ? -43.344 29.110 84.740 1.00 30.00 324 SER A C 1
ATOM 2465 O O . SER A 1 324 ? -42.199 28.764 84.469 1.00 30.00 324 SER A O 1
ATOM 2467 N N . GLU A 1 325 ? -43.911 30.242 84.336 1.00 31.44 325 GLU A N 1
ATOM 2468 C CA . GLU A 1 325 ? -43.320 31.529 83.943 1.00 31.44 325 GLU A CA 1
ATOM 2469 C C . GLU A 1 325 ? -42.711 32.246 85.195 1.00 31.44 325 GLU A C 1
ATOM 2471 O O . GLU A 1 325 ? -43.061 31.860 86.314 1.00 31.44 325 GLU A O 1
ATOM 2476 N N . GLU A 1 326 ? -41.830 33.262 85.182 1.00 30.31 326 GLU A N 1
ATOM 2477 C CA . GLU A 1 326 ? -41.162 34.103 84.146 1.00 30.31 326 GLU A CA 1
ATOM 2478 C C . GLU A 1 326 ? -39.607 33.853 84.212 1.00 30.31 326 GLU A C 1
ATOM 2480 O O . GLU A 1 326 ? -39.259 32.708 84.494 1.00 30.31 326 GLU A O 1
ATOM 2485 N N . GLU A 1 327 ? -38.566 34.673 83.938 1.00 31.25 327 GLU A N 1
ATOM 2486 C CA . GLU A 1 327 ? -38.274 36.101 83.623 1.00 31.25 327 GLU A CA 1
ATOM 2487 C C . GLU A 1 327 ? -37.153 36.217 82.526 1.00 31.25 327 GLU A C 1
ATOM 2489 O O . GLU A 1 327 ? -36.777 35.222 81.911 1.00 31.25 327 GLU A O 1
ATOM 2494 N N . GLU A 1 328 ? -36.593 37.427 82.333 1.00 31.98 328 GLU A N 1
ATOM 2495 C CA . GLU A 1 328 ? -35.458 37.849 81.468 1.00 31.98 328 GLU A CA 1
ATOM 2496 C C . GLU A 1 328 ? -35.731 38.117 79.969 1.00 31.98 328 GLU A C 1
ATOM 2498 O O . GLU A 1 328 ? -35.391 37.350 79.067 1.00 31.98 328 GLU A O 1
ATOM 2503 N N . GLU A 1 329 ? -36.220 39.332 79.684 1.00 35.91 329 GLU A N 1
ATOM 2504 C CA . GLU A 1 329 ? -36.002 39.988 78.389 1.00 35.91 329 GLU A CA 1
ATOM 2505 C C . GLU A 1 329 ? -34.523 40.376 78.202 1.00 35.91 329 GLU A C 1
ATOM 2507 O O . GLU A 1 329 ? -33.973 41.122 79.016 1.00 35.91 329 GLU A O 1
ATOM 2512 N N . GLN A 1 330 ? -33.913 40.020 77.061 1.00 33.06 330 GLN A N 1
ATOM 2513 C CA . GLN A 1 330 ? -32.915 40.889 76.420 1.00 33.06 330 GLN A CA 1
ATOM 2514 C C . GLN A 1 330 ? -32.642 40.561 74.938 1.00 33.06 330 GLN A C 1
ATOM 2516 O O . GLN A 1 330 ? -32.450 39.414 74.555 1.00 33.06 330 GLN A O 1
ATOM 2521 N N . GLN A 1 331 ? -32.533 41.628 74.134 1.00 37.25 331 GLN A N 1
ATOM 2522 C CA . GLN A 1 331 ? -31.876 41.704 72.814 1.00 37.25 331 GLN A CA 1
ATOM 2523 C C . GLN A 1 331 ? -32.475 40.877 71.648 1.00 37.25 331 GLN A C 1
ATOM 2525 O O . GLN A 1 331 ? -32.023 39.784 71.318 1.00 37.25 331 GLN A O 1
ATOM 2530 N N . GLN A 1 332 ? -33.400 41.491 70.895 1.00 44.47 332 GLN A N 1
ATOM 2531 C CA . GLN A 1 332 ? -33.759 41.072 69.529 1.00 44.47 332 GLN A CA 1
ATOM 2532 C C . GLN A 1 332 ? -32.985 41.879 68.466 1.00 44.47 332 GLN A C 1
ATOM 2534 O O . GLN A 1 332 ? -33.311 43.048 68.257 1.00 44.47 332 GLN A O 1
ATOM 2539 N N . GLN A 1 333 ? -32.021 41.265 67.756 1.00 43.56 333 GLN A N 1
ATOM 2540 C CA . GLN A 1 333 ? -31.539 41.654 66.404 1.00 43.56 333 GLN A CA 1
ATOM 2541 C C . GLN A 1 333 ? -30.472 40.649 65.871 1.00 43.56 333 GLN A C 1
ATOM 2543 O O . GLN A 1 333 ? -29.990 39.826 66.644 1.00 43.56 333 GLN A O 1
ATOM 2548 N N . PRO A 1 334 ? -30.191 40.555 64.551 1.00 44.81 334 PRO A N 1
ATOM 2549 C CA . PRO A 1 334 ? -30.992 39.729 63.645 1.00 44.81 334 PRO A CA 1
ATOM 2550 C C . PRO A 1 334 ? -30.186 38.595 62.963 1.00 44.81 334 PRO A C 1
ATOM 2552 O O . PRO A 1 334 ? -29.289 38.847 62.163 1.00 44.81 334 PRO A O 1
ATOM 2555 N N . GLN A 1 335 ? -30.558 37.328 63.187 1.00 46.34 335 GLN A N 1
ATOM 2556 C CA . GLN A 1 335 ? -29.823 36.151 62.668 1.00 46.34 335 GLN A CA 1
ATOM 2557 C C . GLN A 1 335 ? -30.119 35.760 61.197 1.00 46.34 335 GLN A C 1
ATOM 2559 O O . GLN A 1 335 ? -29.555 34.791 60.685 1.00 46.34 335 GLN A O 1
ATOM 2564 N N . GLN A 1 336 ? -30.999 36.484 60.498 1.00 53.44 336 GLN A N 1
ATOM 2565 C CA . GLN A 1 336 ? -31.556 36.051 59.203 1.00 53.44 336 GLN A CA 1
ATOM 2566 C C . GLN A 1 336 ? -30.529 35.797 58.071 1.00 53.44 336 GLN A C 1
ATOM 2568 O O . GLN A 1 336 ? -30.688 34.786 57.381 1.00 53.44 336 GLN A O 1
ATOM 2573 N N . PRO A 1 337 ? -29.472 36.616 57.861 1.00 53.41 337 PRO A N 1
ATOM 2574 C CA . PRO A 1 337 ? -28.557 36.415 56.730 1.00 53.41 337 PRO A CA 1
ATOM 2575 C C . PRO A 1 337 ? -27.778 35.097 56.801 1.00 53.41 337 PRO A C 1
ATOM 2577 O O . PRO A 1 337 ? -27.631 34.411 55.791 1.00 53.41 337 PRO A O 1
ATOM 2580 N N . GLN A 1 338 ? -27.316 34.710 57.996 1.00 53.12 338 GLN A N 1
ATOM 2581 C CA . GLN A 1 338 ? -26.562 33.467 58.181 1.00 53.12 338 GLN A CA 1
ATOM 2582 C C . GLN A 1 338 ? -27.448 32.238 57.959 1.00 53.12 338 GLN A C 1
ATOM 2584 O O . GLN A 1 338 ? -27.024 31.315 57.270 1.00 53.12 338 GLN A O 1
ATOM 2589 N N . GLN A 1 339 ? -28.694 32.246 58.449 1.00 55.72 339 GLN A N 1
ATOM 2590 C CA . GLN A 1 339 ? -29.632 31.141 58.217 1.00 55.72 339 GLN A CA 1
ATOM 2591 C C . GLN A 1 339 ? -29.977 30.973 56.729 1.00 55.72 339 GLN A C 1
ATOM 2593 O O . GLN A 1 339 ? -29.983 29.847 56.236 1.00 55.72 339 GLN A O 1
ATOM 2598 N N . GLN A 1 340 ? -30.185 32.067 55.982 1.00 58.69 340 GLN A N 1
ATOM 2599 C CA . GLN A 1 340 ? -30.390 31.990 54.528 1.00 58.69 340 GLN A CA 1
ATOM 2600 C C . GLN A 1 340 ? -29.158 31.450 53.791 1.00 58.69 340 GLN A C 1
ATOM 2602 O O . GLN A 1 340 ? -29.295 30.615 52.898 1.00 58.69 340 GLN A O 1
ATOM 2607 N N . GLN A 1 341 ? -27.953 31.878 54.176 1.00 62.12 341 GLN A N 1
ATOM 2608 C CA . GLN A 1 341 ? -26.713 31.403 53.559 1.00 62.12 341 GLN A CA 1
ATOM 2609 C C . GLN A 1 341 ? -26.462 29.911 53.849 1.00 62.12 341 GLN A C 1
ATOM 2611 O O . GLN A 1 341 ? -26.032 29.172 52.964 1.00 62.12 341 GLN A O 1
ATOM 2616 N N . GLN A 1 342 ? -26.811 29.445 55.052 1.00 62.56 342 GLN A N 1
ATOM 2617 C CA . GLN A 1 342 ? -26.741 28.034 55.436 1.00 62.56 342 GLN A CA 1
ATOM 2618 C C . GLN A 1 342 ? -27.785 27.183 54.690 1.00 62.56 342 GLN A C 1
ATOM 2620 O O . GLN A 1 342 ? -27.457 26.097 54.216 1.00 62.56 342 GLN A O 1
ATOM 2625 N N . GLN A 1 343 ? -29.008 27.694 54.498 1.00 62.09 343 GLN A N 1
ATOM 2626 C CA . GLN A 1 343 ? -30.032 27.041 53.670 1.00 62.09 343 GLN A CA 1
ATOM 2627 C C . GLN A 1 343 ? -29.631 26.968 52.191 1.00 62.09 343 GLN A C 1
ATOM 2629 O O . GLN A 1 343 ? -29.848 25.933 51.566 1.00 62.09 343 GLN A O 1
ATOM 2634 N N . GLN A 1 344 ? -29.000 28.006 51.629 1.00 65.31 344 GLN A N 1
ATOM 2635 C CA . GLN A 1 344 ? -28.470 27.948 50.261 1.00 65.31 344 GLN A CA 1
ATOM 2636 C C . GLN A 1 344 ? -27.352 26.908 50.119 1.00 65.31 344 GLN A C 1
ATOM 2638 O O . GLN A 1 344 ? -27.354 26.160 49.144 1.00 65.31 344 GLN A O 1
ATOM 2643 N N . GLN A 1 345 ? -26.443 26.797 51.094 1.00 61.75 345 GLN A N 1
ATOM 2644 C CA . GLN A 1 345 ? -25.428 25.737 51.093 1.00 61.75 345 GLN A CA 1
ATOM 2645 C C . GLN A 1 345 ? -26.050 24.338 51.208 1.00 61.75 345 GLN A C 1
ATOM 2647 O O . GLN A 1 345 ? -25.640 23.440 50.480 1.00 61.75 345 GLN A O 1
ATOM 2652 N N . GLN A 1 346 ? -27.073 24.153 52.050 1.00 60.69 346 GLN A N 1
ATOM 2653 C CA . GLN A 1 346 ? -27.801 22.882 52.145 1.00 60.69 346 GLN A CA 1
ATOM 2654 C C . GLN A 1 346 ? -28.550 22.539 50.849 1.00 60.69 346 GLN A C 1
ATOM 2656 O O . GLN A 1 346 ? -28.500 21.393 50.417 1.00 60.69 346 GLN A O 1
ATOM 2661 N N . GLN A 1 347 ? -29.181 23.512 50.184 1.00 60.41 347 GLN A N 1
ATOM 2662 C CA . GLN A 1 347 ? -29.830 23.293 48.886 1.00 60.41 347 GLN A CA 1
ATOM 2663 C C . GLN A 1 347 ? -28.823 22.964 47.778 1.00 60.41 347 GLN A C 1
ATOM 2665 O O . GLN A 1 347 ? -29.085 22.077 46.973 1.00 60.41 347 GLN A O 1
ATOM 2670 N N . GLN A 1 348 ? -27.656 23.616 47.753 1.00 60.25 348 GLN A N 1
ATOM 2671 C CA . GLN A 1 348 ? -26.580 23.276 46.814 1.00 60.25 348 GLN A CA 1
ATOM 2672 C C . GLN A 1 348 ? -26.028 21.868 47.074 1.00 60.25 348 GLN A C 1
ATOM 2674 O O . GLN A 1 348 ? -25.852 21.104 46.130 1.00 60.25 348 GLN A O 1
ATOM 2679 N N . GLN A 1 349 ? -25.828 21.488 48.341 1.00 50.31 349 GLN A N 1
ATOM 2680 C CA . GLN A 1 349 ? -25.419 20.131 48.716 1.00 50.31 349 GLN A CA 1
ATOM 2681 C C . GLN A 1 349 ? -26.478 19.084 48.342 1.00 50.31 349 GLN A C 1
ATOM 2683 O O . GLN A 1 349 ? -26.118 18.042 47.806 1.00 50.31 349 GLN A O 1
ATOM 2688 N N . GLN A 1 350 ? -27.770 19.365 48.546 1.00 44.81 350 GLN A N 1
ATOM 2689 C CA . GLN A 1 350 ? -28.857 18.476 48.121 1.00 44.81 350 GLN A CA 1
ATOM 2690 C C . GLN A 1 350 ? -28.919 18.331 46.597 1.00 44.81 350 GLN A C 1
ATOM 2692 O O . GLN A 1 350 ? -28.947 17.209 46.111 1.00 44.81 350 GLN A O 1
ATOM 2697 N N . GLN A 1 351 ? -28.860 19.428 45.837 1.00 47.12 351 GLN A N 1
ATOM 2698 C CA . GLN A 1 351 ? -28.860 19.386 44.367 1.00 47.12 351 GLN A CA 1
ATOM 2699 C C . GLN A 1 351 ? -27.639 18.642 43.809 1.00 47.12 351 GLN A C 1
ATOM 2701 O O . GLN A 1 351 ? -27.758 17.886 42.846 1.00 47.12 351 GLN A O 1
ATOM 2706 N N . GLN A 1 352 ? -26.469 18.812 44.430 1.00 40.31 352 GLN A N 1
ATOM 2707 C CA . GLN A 1 352 ? -25.269 18.068 44.063 1.00 40.31 352 GLN A CA 1
ATOM 2708 C C . GLN A 1 352 ? -25.410 16.575 44.404 1.00 40.31 352 GLN A C 1
ATOM 2710 O O . GLN A 1 352 ? -25.136 15.734 43.556 1.00 40.31 352 GLN A O 1
ATOM 2715 N N . GLN A 1 353 ? -25.948 16.234 45.577 1.00 38.16 353 GLN A N 1
ATOM 2716 C CA . GLN A 1 353 ? -26.199 14.849 45.979 1.00 38.16 353 GLN A CA 1
ATOM 2717 C C . GLN A 1 353 ? -27.293 14.165 45.131 1.00 38.16 353 GLN A C 1
ATOM 2719 O O . GLN A 1 353 ? -27.199 12.973 44.853 1.00 38.16 353 GLN A O 1
ATOM 2724 N N . GLU A 1 354 ? -28.313 14.895 44.671 1.00 40.12 354 GLU A N 1
ATOM 2725 C CA . GLU A 1 354 ? -29.312 14.410 43.706 1.00 40.12 354 GLU A CA 1
ATOM 2726 C C . GLU A 1 354 ? -28.699 14.185 42.314 1.00 40.12 354 GLU A C 1
ATOM 2728 O O . GLU A 1 354 ? -29.003 13.179 41.665 1.00 40.12 354 GLU A O 1
ATOM 2733 N N . SER A 1 355 ? -27.785 15.058 41.878 1.00 44.38 355 SER A N 1
ATOM 2734 C CA . SER A 1 355 ? -26.990 14.866 40.658 1.00 44.38 355 SER A CA 1
ATOM 2735 C C . SER A 1 355 ? -26.101 13.619 40.755 1.00 44.38 355 SER A C 1
ATOM 2737 O O . SER A 1 355 ? -26.126 12.777 39.858 1.00 44.38 355 SER A O 1
ATOM 2739 N N . ASP A 1 356 ? -25.372 13.452 41.861 1.00 39.91 356 ASP A N 1
ATOM 2740 C CA . ASP A 1 356 ? -24.497 12.299 42.097 1.00 39.91 356 ASP A CA 1
ATOM 2741 C C . ASP A 1 356 ? -25.305 10.987 42.156 1.00 39.91 356 ASP A C 1
ATOM 2743 O O . ASP A 1 356 ? -24.964 10.014 41.484 1.00 39.91 356 ASP A O 1
ATOM 2747 N N . ASN A 1 357 ? -26.447 10.976 42.855 1.00 41.03 357 ASN A N 1
ATOM 2748 C CA . ASN A 1 357 ? -27.379 9.840 42.859 1.00 41.03 357 ASN A CA 1
ATOM 2749 C C . ASN A 1 357 ? -27.911 9.505 41.451 1.00 41.03 357 ASN A C 1
ATOM 2751 O O . ASN A 1 357 ? -28.083 8.331 41.117 1.00 41.03 357 ASN A O 1
ATOM 2755 N N . THR A 1 358 ? -28.161 10.515 40.612 1.00 47.84 358 THR A N 1
ATOM 2756 C CA . THR A 1 358 ? -28.628 10.320 39.228 1.00 47.84 358 THR A CA 1
ATOM 2757 C C . THR A 1 358 ? -27.542 9.679 38.360 1.00 47.84 358 THR A C 1
ATOM 2759 O O . THR A 1 358 ? -27.830 8.742 37.612 1.00 47.84 358 THR A O 1
ATOM 2762 N N . LEU A 1 359 ? -26.286 10.117 38.507 1.00 46.72 359 LEU A N 1
ATOM 2763 C CA . LEU A 1 359 ? -25.125 9.517 37.840 1.00 46.72 359 LEU A CA 1
ATOM 2764 C C . LEU A 1 359 ? -24.933 8.048 38.254 1.00 46.72 359 LEU A C 1
ATOM 2766 O O . LEU A 1 359 ? -24.793 7.185 37.386 1.00 46.72 359 LEU A O 1
ATOM 2770 N N . ILE A 1 360 ? -25.024 7.748 39.556 1.00 43.59 360 ILE A N 1
ATOM 2771 C CA . ILE A 1 360 ? -24.939 6.378 40.092 1.00 43.59 360 ILE A CA 1
ATOM 2772 C C . ILE A 1 360 ? -26.051 5.494 39.508 1.00 43.59 360 ILE A C 1
ATOM 2774 O O . ILE A 1 360 ? -25.766 4.393 39.036 1.00 43.59 360 ILE A O 1
ATOM 2778 N N . LEU A 1 361 ? -27.305 5.960 39.468 1.00 45.25 361 LEU A N 1
ATOM 2779 C CA . LEU A 1 361 ? -28.423 5.196 38.893 1.00 45.25 361 LEU A CA 1
ATOM 2780 C C . LEU A 1 361 ? -28.233 4.917 37.396 1.00 45.25 361 LEU A C 1
ATOM 2782 O O . LEU A 1 361 ? -28.470 3.795 36.943 1.00 45.25 361 LEU A O 1
ATOM 2786 N N . GLN A 1 362 ? -27.766 5.905 36.631 1.00 50.09 362 GLN A N 1
ATOM 2787 C CA . GLN A 1 362 ? -27.494 5.735 35.204 1.00 50.09 362 GLN A CA 1
ATOM 2788 C C . GLN A 1 362 ? -26.349 4.739 34.961 1.00 50.09 362 GLN A C 1
ATOM 2790 O O . GLN A 1 362 ? -26.465 3.858 34.112 1.00 50.09 362 GLN A O 1
ATOM 2795 N N . ALA A 1 363 ? -25.284 4.808 35.758 1.00 45.66 363 ALA A N 1
ATOM 2796 C CA . ALA A 1 363 ? -24.171 3.868 35.699 1.00 45.66 363 ALA A CA 1
ATOM 2797 C C . ALA A 1 363 ? -24.553 2.438 36.138 1.00 45.66 363 ALA A C 1
ATOM 2799 O O . ALA A 1 363 ? -24.044 1.470 35.570 1.00 45.66 363 ALA A O 1
ATOM 2800 N N . CYS A 1 364 ? -25.492 2.279 37.083 1.00 45.38 364 CYS A N 1
ATOM 2801 C CA . CYS A 1 364 ? -26.089 0.975 37.402 1.00 45.38 364 CYS A CA 1
ATOM 2802 C C . CYS A 1 364 ? -26.774 0.373 36.166 1.00 45.38 364 CYS A C 1
ATOM 2804 O O . CYS A 1 364 ? -26.568 -0.800 35.849 1.00 45.38 364 CYS A O 1
ATOM 2806 N N . GLN A 1 365 ? -27.572 1.177 35.453 1.00 50.25 365 GLN A N 1
ATOM 2807 C CA . GLN A 1 365 ? -28.241 0.742 34.227 1.00 50.25 365 GLN A CA 1
ATOM 2808 C C . GLN A 1 365 ? -27.229 0.387 33.126 1.00 50.25 365 GLN A C 1
ATOM 2810 O O . GLN A 1 365 ? -27.410 -0.618 32.440 1.00 50.25 365 GLN A O 1
ATOM 2815 N N . ASP A 1 366 ? -26.136 1.139 32.997 1.00 52.69 366 ASP A N 1
ATOM 2816 C CA . ASP A 1 366 ? -25.072 0.855 32.026 1.00 52.69 366 ASP A CA 1
ATOM 2817 C C . ASP A 1 366 ? -24.370 -0.475 32.325 1.00 52.69 366 ASP A C 1
ATOM 2819 O O . ASP A 1 366 ? -24.156 -1.278 31.416 1.00 52.69 366 ASP A O 1
ATOM 2823 N N . GLY A 1 367 ? -24.098 -0.766 33.602 1.00 50.56 367 GLY A N 1
ATOM 2824 C CA . GLY A 1 367 ? -23.573 -2.061 34.039 1.00 50.56 367 GLY A CA 1
ATOM 2825 C C . GLY A 1 367 ? -24.514 -3.229 33.721 1.00 50.56 367 GLY A C 1
ATOM 2826 O O . GLY A 1 367 ? -24.059 -4.288 33.286 1.00 50.56 367 GLY A O 1
ATOM 2827 N N . ILE A 1 368 ? -25.829 -3.026 33.861 1.00 50.91 368 ILE A N 1
ATOM 2828 C CA . ILE A 1 368 ? -26.858 -4.004 33.475 1.00 50.91 368 ILE A CA 1
ATOM 2829 C C . ILE A 1 368 ? -26.896 -4.190 31.949 1.00 50.91 368 ILE A C 1
ATOM 2831 O O . ILE A 1 368 ? -26.915 -5.324 31.473 1.00 50.91 368 ILE A O 1
ATOM 2835 N N . GLU A 1 369 ? -26.855 -3.111 31.161 1.00 54.03 369 GLU A N 1
ATOM 2836 C CA . GLU A 1 369 ? -26.845 -3.188 29.693 1.00 54.03 369 GLU A CA 1
ATOM 2837 C C . GLU A 1 369 ? -25.575 -3.871 29.147 1.00 54.03 369 GLU A C 1
ATOM 2839 O O . GLU A 1 369 ? -25.670 -4.661 28.203 1.00 54.03 369 GLU A O 1
ATOM 2844 N N . VAL A 1 370 ? -24.408 -3.639 29.763 1.00 56.03 370 VAL A N 1
ATOM 2845 C CA . VAL A 1 370 ? -23.158 -4.363 29.467 1.00 56.03 370 VAL A CA 1
ATOM 2846 C C . VAL A 1 370 ? -23.273 -5.840 29.862 1.00 56.03 370 VAL A C 1
ATOM 2848 O O . VAL A 1 370 ? -22.955 -6.711 29.053 1.00 56.03 370 VAL A O 1
ATOM 2851 N N . GLY A 1 371 ? -23.777 -6.148 31.062 1.00 49.72 371 GLY A N 1
ATOM 2852 C CA . GLY A 1 371 ? -23.979 -7.527 31.521 1.00 49.72 371 GLY A CA 1
ATOM 2853 C C . GLY A 1 371 ? -24.918 -8.329 30.612 1.00 49.72 371 GLY A C 1
ATOM 2854 O O . GLY A 1 371 ? -24.612 -9.466 30.249 1.00 49.72 371 GLY A O 1
ATOM 2855 N N . HIS A 1 372 ? -26.018 -7.717 30.165 1.00 52.28 372 HIS A N 1
ATOM 2856 C CA . HIS A 1 372 ? -26.933 -8.310 29.189 1.00 52.28 372 HIS A CA 1
ATOM 2857 C C . HIS A 1 372 ? -26.268 -8.538 27.823 1.00 52.28 372 HIS A C 1
ATOM 2859 O O . HIS A 1 372 ? -26.473 -9.595 27.228 1.00 52.28 372 HIS A O 1
ATOM 2865 N N . ALA A 1 373 ? -25.446 -7.602 27.332 1.00 54.53 373 ALA A N 1
ATOM 2866 C CA . ALA A 1 373 ? -24.714 -7.774 26.075 1.00 54.53 373 ALA A CA 1
ATOM 2867 C C . ALA A 1 373 ? -23.707 -8.941 26.137 1.00 54.53 373 ALA A C 1
ATOM 2869 O O . ALA A 1 373 ? -23.632 -9.735 25.200 1.00 54.53 373 ALA A O 1
ATOM 2870 N N . ILE A 1 374 ? -22.991 -9.092 27.258 1.00 51.25 374 ILE A N 1
ATOM 2871 C CA . ILE A 1 374 ? -22.052 -10.206 27.477 1.00 51.25 374 ILE A CA 1
ATOM 2872 C C . ILE A 1 374 ? -22.796 -11.545 27.560 1.00 51.25 374 ILE A C 1
ATOM 2874 O O . ILE A 1 374 ? -22.401 -12.513 26.909 1.00 51.25 374 ILE A O 1
ATOM 2878 N N . SER A 1 375 ? -23.904 -11.594 28.306 1.00 47.72 375 SER A N 1
ATOM 2879 C CA . SER A 1 375 ? -24.737 -12.796 28.426 1.00 47.72 375 SER A CA 1
ATOM 2880 C C . SER A 1 375 ? -25.336 -13.225 27.078 1.00 47.72 375 SER A C 1
ATOM 2882 O O . SER A 1 375 ? -25.291 -14.406 26.737 1.00 47.72 375 SER A O 1
ATOM 2884 N N . ALA A 1 376 ? -25.811 -12.274 26.266 1.00 51.41 376 ALA A N 1
ATOM 2885 C CA . ALA A 1 376 ? -26.373 -12.544 24.941 1.00 51.41 376 ALA A CA 1
ATOM 2886 C C . ALA A 1 376 ? -25.347 -13.095 23.930 1.00 51.41 376 ALA A C 1
ATOM 2888 O O . ALA A 1 376 ? -25.728 -13.831 23.022 1.00 51.41 376 ALA A O 1
ATOM 2889 N N . GLN A 1 377 ? -24.056 -12.780 24.095 1.00 54.53 377 GLN A N 1
ATOM 2890 C CA . GLN A 1 377 ? -22.960 -13.317 23.272 1.00 54.53 377 GLN A CA 1
ATOM 2891 C C . GLN A 1 377 ? -22.419 -14.670 23.799 1.00 54.53 377 GLN A C 1
ATOM 2893 O O . GLN A 1 377 ? -21.461 -15.207 23.249 1.00 54.53 377 GLN A O 1
ATOM 2898 N N . GLY A 1 378 ? -23.042 -15.257 24.834 1.00 41.12 378 GLY A N 1
ATOM 2899 C CA . GLY A 1 378 ? -22.798 -16.638 25.285 1.00 41.12 378 GLY A CA 1
ATOM 2900 C C . GLY A 1 378 ? -21.447 -16.888 25.967 1.00 41.12 378 GLY A C 1
ATOM 2901 O O . GLY A 1 378 ? -21.019 -18.036 26.086 1.00 41.12 378 GLY A O 1
ATOM 2902 N N . ALA A 1 379 ? -20.753 -15.832 26.392 1.00 40.50 379 ALA A N 1
ATOM 2903 C CA . ALA A 1 379 ? -19.341 -15.889 26.756 1.00 40.50 379 ALA A CA 1
ATOM 2904 C C . ALA A 1 379 ? -19.093 -15.887 28.279 1.00 40.50 379 ALA A C 1
ATOM 2906 O O . ALA A 1 379 ? -18.602 -14.909 28.845 1.00 40.50 379 ALA A O 1
ATOM 2907 N N . ASP A 1 380 ? -19.326 -17.033 28.929 1.00 38.62 380 ASP A N 1
ATOM 2908 C CA . ASP A 1 380 ? -19.030 -17.269 30.363 1.00 38.62 380 ASP A CA 1
ATOM 2909 C C . ASP A 1 380 ? -17.550 -17.018 30.751 1.00 38.62 380 ASP A C 1
ATOM 2911 O O . ASP A 1 380 ? -17.223 -16.869 31.928 1.00 38.62 380 ASP A O 1
ATOM 2915 N N . LEU A 1 381 ? -16.636 -16.946 29.772 1.00 37.41 381 LEU A N 1
ATOM 2916 C CA . LEU A 1 381 ? -15.226 -16.598 29.989 1.00 37.41 381 LEU A CA 1
ATOM 2917 C C . LEU A 1 381 ? -14.911 -15.103 29.784 1.00 37.41 381 LEU A C 1
ATOM 2919 O O . LEU A 1 381 ? -13.975 -14.600 30.405 1.00 37.41 381 LEU A O 1
ATOM 2923 N N . SER A 1 382 ? -15.646 -14.372 28.934 1.00 37.78 382 SER A N 1
ATOM 2924 C CA . SER A 1 382 ? -15.224 -13.018 28.529 1.00 37.78 382 SER A CA 1
ATOM 2925 C C . SER A 1 382 ? -15.532 -11.948 29.571 1.00 37.78 382 SER A C 1
ATOM 2927 O O . SER A 1 382 ? -14.884 -10.905 29.568 1.00 37.78 382 SER A O 1
ATOM 2929 N N . LEU A 1 383 ? -16.493 -12.191 30.468 1.00 36.25 383 LEU A N 1
ATOM 2930 C CA . LEU A 1 383 ? -16.868 -11.241 31.518 1.00 36.25 383 LEU A CA 1
ATOM 2931 C C . LEU A 1 383 ? -15.675 -10.977 32.452 1.00 36.25 383 LEU A C 1
ATOM 2933 O O . LEU A 1 383 ? -15.319 -9.825 32.686 1.00 36.25 383 LEU A O 1
ATOM 2937 N N . ASN A 1 384 ? -14.980 -12.031 32.896 1.00 39.19 384 ASN A N 1
ATOM 2938 C CA . ASN A 1 384 ? -13.772 -11.886 33.711 1.00 39.19 384 ASN A CA 1
ATOM 2939 C C . ASN A 1 384 ? -12.634 -11.208 32.923 1.00 39.19 384 ASN A C 1
ATOM 2941 O O . ASN A 1 384 ? -12.057 -10.245 33.415 1.00 39.19 384 ASN A O 1
ATOM 2945 N N . ASP A 1 385 ? -12.352 -11.630 31.685 1.00 39.19 385 ASP A N 1
ATOM 2946 C CA . ASP A 1 385 ? -11.291 -11.020 30.863 1.00 39.19 385 ASP A CA 1
ATOM 2947 C C . ASP A 1 385 ? -11.547 -9.534 30.546 1.00 39.19 385 ASP A C 1
ATOM 2949 O O . ASP A 1 385 ? -10.603 -8.742 30.509 1.00 39.19 385 ASP A O 1
ATOM 2953 N N . ALA A 1 386 ? -12.805 -9.120 30.366 1.00 37.97 386 ALA A N 1
ATOM 2954 C CA . ALA A 1 386 ? -13.169 -7.717 30.177 1.00 37.97 386 ALA A CA 1
ATOM 2955 C C . ALA A 1 386 ? -12.896 -6.889 31.445 1.00 37.97 386 ALA A C 1
ATOM 2957 O O . ALA A 1 386 ? -12.209 -5.868 31.372 1.00 37.97 386 ALA A O 1
ATOM 2958 N N . PHE A 1 387 ? -13.343 -7.359 32.616 1.00 44.25 387 PHE A N 1
ATOM 2959 C CA . PHE A 1 387 ? -13.045 -6.711 33.900 1.00 44.25 387 PHE A CA 1
ATOM 2960 C C . PHE A 1 387 ? -11.534 -6.683 34.202 1.00 44.25 387 PHE A C 1
ATOM 2962 O O . PHE A 1 387 ? -11.021 -5.663 34.663 1.00 44.25 387 PHE A O 1
ATOM 2969 N N . GLN A 1 388 ? -10.789 -7.749 33.889 1.00 41.88 388 GLN A N 1
ATOM 2970 C CA . GLN A 1 388 ? -9.330 -7.791 34.060 1.00 41.88 388 GLN A CA 1
ATOM 2971 C C . GLN A 1 388 ? -8.602 -6.859 33.084 1.00 41.88 388 GLN A C 1
ATOM 2973 O O . GLN A 1 388 ? -7.612 -6.241 33.469 1.00 41.88 388 GLN A O 1
ATOM 2978 N N . ARG A 1 389 ? -9.085 -6.687 31.845 1.00 40.16 389 ARG A N 1
ATOM 2979 C CA . ARG A 1 389 ? -8.525 -5.695 30.910 1.00 40.16 389 ARG A CA 1
ATOM 2980 C C . ARG A 1 389 ? -8.774 -4.264 31.371 1.00 40.16 389 ARG A C 1
ATOM 2982 O O . ARG A 1 389 ? -7.830 -3.484 31.371 1.00 40.16 389 ARG A O 1
ATOM 2989 N N . ILE A 1 390 ? -9.978 -3.942 31.847 1.00 39.72 390 ILE A N 1
ATOM 2990 C CA . ILE A 1 390 ? -10.262 -2.639 32.472 1.00 39.72 390 ILE A CA 1
ATOM 2991 C C . ILE A 1 390 ? -9.296 -2.390 33.645 1.00 39.72 390 ILE A C 1
ATOM 2993 O O . ILE A 1 390 ? -8.658 -1.341 33.715 1.00 39.72 390 ILE A O 1
ATOM 2997 N N . ARG A 1 391 ? -9.121 -3.388 34.521 1.00 37.25 391 ARG A N 1
ATOM 2998 C CA . ARG A 1 391 ? -8.188 -3.361 35.662 1.00 37.25 391 ARG A CA 1
ATOM 2999 C C . ARG A 1 391 ? -6.718 -3.215 35.236 1.00 37.25 391 ARG A C 1
ATOM 3001 O O . ARG A 1 391 ? -5.953 -2.570 35.939 1.00 37.25 391 ARG A O 1
ATOM 3008 N N . MET A 1 392 ? -6.321 -3.769 34.089 1.00 36.09 392 MET A N 1
ATOM 3009 C CA . MET A 1 392 ? -4.977 -3.605 33.515 1.00 36.09 392 MET A CA 1
ATOM 3010 C C . MET A 1 392 ? -4.751 -2.199 32.945 1.00 36.09 392 MET A C 1
ATOM 3012 O O . MET A 1 392 ? -3.685 -1.629 33.175 1.00 36.09 392 MET A O 1
ATOM 3016 N N . THR A 1 393 ? -5.737 -1.625 32.248 1.00 33.44 393 THR A N 1
ATOM 3017 C CA . THR A 1 393 ? -5.683 -0.237 31.754 1.00 33.44 393 THR A CA 1
ATOM 3018 C C . THR A 1 393 ? -5.545 0.742 32.923 1.00 33.44 393 THR A C 1
ATOM 3020 O O . THR A 1 393 ? -4.632 1.563 32.923 1.00 33.44 393 THR A O 1
ATOM 3023 N N . LEU A 1 394 ? -6.348 0.547 33.977 1.00 32.59 394 LEU A N 1
ATOM 3024 C CA . LEU A 1 394 ? -6.301 1.291 35.245 1.00 32.59 394 LEU A CA 1
ATOM 3025 C C . LEU A 1 394 ? -4.958 1.228 35.996 1.00 32.59 394 LEU A C 1
ATOM 3027 O O . LEU A 1 394 ? -4.715 2.040 36.885 1.00 32.59 394 LEU A O 1
ATOM 3031 N N . CYS A 1 395 ? -4.096 0.255 35.693 1.00 32.47 395 CYS A N 1
ATOM 3032 C CA . CYS A 1 395 ? -2.823 0.046 36.392 1.00 32.47 395 CYS A CA 1
ATOM 3033 C C . CYS A 1 395 ? -1.576 0.380 35.552 1.00 32.47 395 CYS A C 1
ATOM 3035 O O . CYS A 1 395 ? -0.464 0.117 36.005 1.00 32.47 395 CYS A O 1
ATOM 3037 N N . GLY A 1 396 ? -1.735 0.970 34.360 1.00 27.84 396 GLY A N 1
ATOM 3038 C CA . GLY A 1 396 ? -0.675 1.742 33.698 1.00 27.84 396 GLY A CA 1
ATOM 3039 C C . GLY A 1 396 ? 0.650 1.014 33.414 1.00 27.84 396 GLY A C 1
ATOM 3040 O O . GLY A 1 396 ? 1.696 1.467 33.857 1.00 27.84 396 GLY A O 1
ATOM 3041 N N . VAL A 1 397 ? 0.610 -0.058 32.610 1.00 31.66 397 VAL A N 1
ATOM 3042 C CA . VAL A 1 397 ? 1.774 -0.736 31.986 1.00 31.66 397 VAL A CA 1
ATOM 3043 C C . VAL A 1 397 ? 2.846 -1.285 32.951 1.00 31.66 397 VAL A C 1
ATOM 3045 O O . VAL A 1 397 ? 3.733 -0.587 33.426 1.00 31.66 397 VAL A O 1
ATOM 3048 N N . ALA A 1 398 ? 2.871 -2.618 33.071 1.00 32.78 398 ALA A N 1
ATOM 3049 C CA . ALA A 1 398 ? 4.044 -3.400 33.484 1.00 32.78 398 ALA A CA 1
ATOM 3050 C C . ALA A 1 398 ? 4.700 -3.003 34.827 1.00 32.78 398 ALA A C 1
ATOM 3052 O O . ALA A 1 398 ? 5.917 -2.842 34.914 1.00 32.78 398 ALA A O 1
ATOM 3053 N N . ALA A 1 399 ? 3.907 -2.958 35.902 1.00 28.73 399 ALA A N 1
ATOM 3054 C CA . ALA A 1 399 ? 4.399 -2.866 37.278 1.00 28.73 399 ALA A CA 1
ATOM 3055 C C . ALA A 1 399 ? 5.168 -4.135 37.729 1.00 28.73 399 ALA A C 1
ATOM 3057 O O . ALA A 1 399 ? 4.736 -4.882 38.607 1.00 28.73 399 ALA A O 1
ATOM 3058 N N . SER A 1 400 ? 6.358 -4.373 37.166 1.00 29.52 400 SER A N 1
ATOM 3059 C CA . SER A 1 400 ? 7.379 -5.263 37.735 1.00 29.52 400 SER A CA 1
ATOM 3060 C C . SER A 1 400 ? 8.064 -4.575 38.924 1.00 29.52 400 SER A C 1
ATOM 3062 O O . SER A 1 400 ? 9.265 -4.309 38.917 1.00 29.52 400 SER A O 1
ATOM 3064 N N . GLY A 1 401 ? 7.261 -4.229 39.927 1.00 27.47 401 GLY A N 1
ATOM 3065 C CA . GLY A 1 401 ? 7.632 -3.454 41.101 1.00 27.47 401 GLY A CA 1
ATOM 3066 C C . GLY A 1 401 ? 6.458 -3.427 42.075 1.00 27.47 401 GLY A C 1
ATOM 3067 O O . GLY A 1 401 ? 5.304 -3.335 41.663 1.00 27.47 401 GLY A O 1
ATOM 3068 N N . SER A 1 402 ? 6.743 -3.568 43.366 1.00 30.59 402 SER A N 1
ATOM 3069 C CA . SER A 1 402 ? 5.725 -3.674 44.413 1.00 30.59 402 SER A CA 1
ATOM 3070 C C . SER A 1 402 ? 4.880 -2.402 44.521 1.00 30.59 402 SER A C 1
ATOM 3072 O O . SER A 1 402 ? 5.375 -1.366 44.974 1.00 30.59 402 SER A O 1
ATOM 3074 N N . VAL A 1 403 ? 3.596 -2.507 44.177 1.00 27.31 403 VAL A N 1
ATOM 3075 C CA . VAL A 1 403 ? 2.568 -1.550 44.608 1.00 27.31 403 VAL A CA 1
ATOM 3076 C C . VAL A 1 403 ? 2.538 -1.550 46.141 1.00 27.31 403 VAL A C 1
ATOM 3078 O O . VAL A 1 403 ? 2.636 -2.611 46.759 1.00 27.31 403 VAL A O 1
ATOM 3081 N N . LYS A 1 404 ? 2.455 -0.368 46.763 1.00 29.39 404 LYS A N 1
ATOM 3082 C CA . LYS A 1 404 ? 2.324 -0.264 48.223 1.00 29.39 404 LYS A CA 1
ATOM 3083 C C . LYS A 1 404 ? 0.921 -0.693 48.647 1.00 29.39 404 LYS A C 1
ATOM 3085 O O . LYS A 1 404 ? -0.056 -0.280 48.034 1.00 29.39 404 LYS A O 1
ATOM 3090 N N . GLU A 1 405 ? 0.856 -1.514 49.688 1.00 35.66 405 GLU A N 1
ATOM 3091 C CA . GLU A 1 405 ? -0.386 -2.083 50.210 1.00 35.66 405 GLU A CA 1
ATOM 3092 C C . GLU A 1 405 ? -1.292 -0.987 50.808 1.00 35.66 405 GLU A C 1
ATOM 3094 O O . GLU A 1 405 ? -0.843 -0.175 51.621 1.00 35.66 405 GLU A O 1
ATOM 3099 N N . GLU A 1 406 ? -2.576 -0.987 50.439 1.00 37.28 406 GLU A N 1
ATOM 3100 C CA . GLU A 1 406 ? -3.628 -0.403 51.281 1.00 37.28 406 GLU A CA 1
ATOM 3101 C C . GLU A 1 406 ? -3.803 -1.275 52.542 1.00 37.28 406 GLU A C 1
ATOM 3103 O O . GLU A 1 406 ? -3.534 -2.481 52.492 1.00 37.28 406 GLU A O 1
ATOM 3108 N N . PRO A 1 407 ? -4.207 -0.704 53.693 1.00 39.25 407 PRO A N 1
ATOM 3109 C CA . PRO A 1 407 ? -4.146 -1.406 54.971 1.00 39.25 407 PRO A CA 1
ATOM 3110 C C . PRO A 1 407 ? -5.102 -2.606 55.019 1.00 39.25 407 PRO A C 1
ATOM 3112 O O . PRO A 1 407 ? -6.319 -2.451 55.085 1.00 39.25 407 PRO A O 1
ATOM 3115 N N . SER A 1 408 ? -4.537 -3.814 55.050 1.00 53.38 408 SER A N 1
ATOM 3116 C CA . SER A 1 408 ? -5.278 -5.030 55.391 1.00 53.38 408 SER A CA 1
ATOM 3117 C C . SER A 1 408 ? -5.737 -4.977 56.846 1.00 53.38 408 SER A C 1
ATOM 3119 O O . SER A 1 408 ? -4.919 -4.718 57.732 1.00 53.38 408 SER A O 1
ATOM 3121 N N . GLU A 1 409 ? -7.002 -5.292 57.106 1.00 59.53 409 GLU A N 1
ATOM 3122 C CA . GLU A 1 409 ? -7.523 -5.370 58.470 1.00 59.53 409 GLU A CA 1
ATOM 3123 C C . GLU A 1 409 ? -6.898 -6.577 59.194 1.00 59.53 409 GLU A C 1
ATOM 3125 O O . GLU A 1 409 ? -7.045 -7.722 58.752 1.00 59.53 409 GLU A O 1
ATOM 3130 N N . GLU A 1 410 ? -6.169 -6.326 60.287 1.00 73.38 410 GLU A N 1
ATOM 3131 C CA . GLU A 1 410 ? -5.667 -7.392 61.156 1.00 73.38 410 GLU A CA 1
ATOM 3132 C C . GLU A 1 410 ? -6.765 -7.859 62.117 1.00 73.38 410 GLU A C 1
ATOM 3134 O O . GLU A 1 410 ? -7.178 -7.134 63.021 1.00 73.38 410 GLU A O 1
ATOM 3139 N N . ALA A 1 411 ? -7.206 -9.103 61.938 1.00 79.62 411 ALA A N 1
ATOM 3140 C CA . ALA A 1 411 ? -8.240 -9.740 62.741 1.00 79.62 411 ALA A CA 1
ATOM 3141 C C . ALA A 1 411 ? -7.712 -11.012 63.418 1.00 79.62 411 ALA A C 1
ATOM 3143 O O . ALA A 1 411 ? -6.949 -11.784 62.830 1.00 79.62 411 ALA A O 1
ATOM 3144 N N . MET A 1 412 ? -8.161 -11.267 64.648 1.00 84.06 412 MET A N 1
ATOM 3145 C CA . MET A 1 412 ? -7.881 -12.510 65.369 1.00 84.06 412 MET A CA 1
ATOM 3146 C C . MET A 1 412 ? -8.998 -13.523 65.087 1.00 84.06 412 MET A C 1
ATOM 3148 O O . MET A 1 412 ? -10.150 -13.294 65.451 1.00 84.06 412 MET A O 1
ATOM 3152 N N . VAL A 1 413 ? -8.673 -14.638 64.430 1.00 84.94 413 VAL A N 1
ATOM 3153 C CA . VAL A 1 413 ? -9.656 -15.633 63.959 1.00 84.94 413 VAL A CA 1
ATOM 3154 C C . VAL A 1 413 ? -9.328 -17.015 64.523 1.00 84.94 413 VAL A C 1
ATOM 3156 O O . VAL A 1 413 ? -8.162 -17.356 64.728 1.00 84.94 413 VAL A O 1
ATOM 3159 N N . ARG A 1 414 ? -10.351 -17.834 64.790 1.00 87.50 414 ARG A N 1
ATOM 3160 C CA . ARG A 1 414 ? -10.162 -19.216 65.258 1.00 87.50 414 ARG A CA 1
ATOM 3161 C C . ARG A 1 414 ? -9.624 -20.100 64.128 1.00 87.50 414 ARG A C 1
ATOM 3163 O O . ARG A 1 414 ? -10.123 -20.049 63.003 1.00 87.50 414 ARG A O 1
ATOM 3170 N N . CYS A 1 415 ? -8.662 -20.973 64.424 1.00 85.88 415 CYS A N 1
ATOM 3171 C CA . CYS A 1 415 ? -8.035 -21.845 63.421 1.00 85.88 415 CYS A CA 1
ATOM 3172 C C . CYS A 1 415 ? -9.012 -22.831 62.726 1.00 85.88 415 CYS A C 1
ATOM 3174 O O . CYS A 1 415 ? -8.766 -23.287 61.604 1.00 85.88 415 CYS A O 1
ATOM 3176 N N . ASP A 1 416 ? -10.144 -23.146 63.362 1.00 83.88 416 ASP A N 1
ATOM 3177 C CA . ASP A 1 416 ? -11.186 -24.024 62.818 1.00 83.88 416 ASP A CA 1
ATOM 3178 C C . ASP A 1 416 ? -12.102 -23.337 61.786 1.00 83.88 416 ASP A C 1
ATOM 3180 O O . ASP A 1 416 ? -12.522 -23.977 60.820 1.00 83.88 416 ASP A O 1
ATOM 3184 N N . GLN A 1 417 ? -12.343 -22.030 61.924 1.00 87.19 417 GLN A N 1
ATOM 3185 C CA . GLN A 1 417 ? -13.134 -21.218 60.984 1.00 87.19 417 GLN A CA 1
ATOM 3186 C C . GLN A 1 417 ? -12.420 -20.989 59.636 1.00 87.19 417 GLN A C 1
ATOM 3188 O O . GLN A 1 417 ? -13.066 -20.768 58.607 1.00 87.19 417 GLN A O 1
ATOM 3193 N N . LEU A 1 418 ? -11.086 -21.070 59.622 1.00 87.12 418 LEU A N 1
ATOM 3194 C CA . LEU A 1 418 ? -10.256 -20.856 58.436 1.00 87.12 418 LEU A CA 1
ATOM 3195 C C . LEU A 1 418 ? -10.218 -22.095 57.531 1.00 87.12 418 LEU A C 1
ATOM 3197 O O . LEU A 1 418 ? -9.938 -23.203 57.987 1.00 87.12 418 LEU A O 1
ATOM 3201 N N . HIS A 1 419 ? -10.469 -21.900 56.237 1.00 84.75 419 HIS A N 1
ATOM 3202 C CA . HIS A 1 419 ? -10.524 -22.948 55.214 1.00 84.75 419 HIS A CA 1
ATOM 3203 C C . HIS A 1 419 ? -9.256 -22.979 54.339 1.00 84.75 419 HIS A C 1
ATOM 3205 O O . HIS A 1 419 ? -8.617 -21.953 54.099 1.00 84.75 419 HIS A O 1
ATOM 3211 N N . PHE A 1 420 ? -8.916 -24.152 53.804 1.00 80.50 420 PHE A N 1
ATOM 3212 C CA . PHE A 1 420 ? -7.837 -24.334 52.827 1.00 80.50 420 PHE A CA 1
ATOM 3213 C C . PHE A 1 420 ? -8.262 -23.897 51.418 1.00 80.50 420 PHE A C 1
ATOM 3215 O O . PHE A 1 420 ? -9.403 -24.104 51.004 1.00 80.50 420 PHE A O 1
ATOM 3222 N N . THR A 1 421 ? -7.320 -23.346 50.654 1.00 70.31 421 THR A N 1
ATOM 3223 C CA . THR A 1 421 ? -7.517 -22.913 49.256 1.00 70.31 421 THR A CA 1
ATOM 3224 C C . THR A 1 421 ? -7.061 -23.941 48.220 1.00 70.31 421 THR A C 1
ATOM 3226 O O . THR A 1 421 ? -7.411 -23.810 47.053 1.00 70.31 421 THR A O 1
ATOM 3229 N N . GLN A 1 422 ? -6.307 -24.967 48.629 1.00 72.94 422 GLN A N 1
ATOM 3230 C CA . GLN A 1 422 ? -5.760 -26.012 47.751 1.00 72.94 422 GLN A CA 1
ATOM 3231 C C . GLN A 1 422 ? -6.055 -27.401 48.323 1.00 72.94 422 GLN A C 1
ATOM 3233 O O . GLN A 1 422 ? -5.914 -27.614 49.526 1.00 72.94 422 GLN A O 1
ATOM 3238 N N . LYS A 1 423 ? -6.383 -28.386 47.475 1.00 76.62 423 LYS A N 1
ATOM 3239 C CA . LYS A 1 423 ? -6.615 -29.776 47.911 1.00 76.62 423 LYS A CA 1
ATOM 3240 C C . LYS A 1 423 ? -5.348 -30.464 48.415 1.00 76.62 423 LYS A C 1
ATOM 3242 O O . LYS A 1 423 ? -5.431 -31.466 49.121 1.00 76.62 423 LYS A O 1
ATOM 3247 N N . SER A 1 424 ? -4.166 -29.960 48.043 1.00 79.19 424 SER A N 1
ATOM 3248 C CA . SER A 1 424 ? -2.888 -30.532 48.474 1.00 79.19 424 SER A CA 1
ATOM 3249 C C . SER A 1 424 ? -1.720 -29.545 48.467 1.00 79.19 424 SER A C 1
ATOM 3251 O O . SER A 1 424 ? -1.565 -28.771 47.520 1.00 79.19 424 SER A O 1
ATOM 3253 N N . CYS A 1 425 ? -0.834 -29.642 49.463 1.00 80.81 425 CYS A N 1
ATOM 3254 C CA . CYS A 1 425 ? 0.370 -28.810 49.587 1.00 80.81 425 CYS A CA 1
ATOM 3255 C C . CYS A 1 425 ? 1.662 -29.642 49.752 1.00 80.81 425 CYS A C 1
ATOM 3257 O O . CYS A 1 425 ? 1.634 -30.864 49.907 1.00 80.81 425 CYS A O 1
ATOM 3259 N N . SER A 1 426 ? 2.818 -28.978 49.647 1.00 82.75 426 SER A N 1
ATOM 3260 C CA . SER A 1 426 ? 4.144 -29.606 49.774 1.00 82.75 426 SER A CA 1
ATOM 3261 C C . SER A 1 426 ? 4.555 -29.794 51.235 1.00 82.75 426 SER A C 1
ATOM 3263 O O . SER A 1 426 ? 4.346 -28.885 52.034 1.00 82.75 426 SER A O 1
ATOM 3265 N N . LYS A 1 427 ? 5.243 -30.906 51.533 1.00 86.50 427 LYS A N 1
ATOM 3266 C CA . LYS A 1 427 ? 5.858 -31.237 52.835 1.00 86.50 427 LYS A CA 1
ATOM 3267 C C . LYS A 1 427 ? 6.863 -30.220 53.380 1.00 86.50 427 LYS A C 1
ATOM 3269 O O . LYS A 1 427 ? 7.228 -30.337 54.538 1.00 86.50 427 LYS A O 1
ATOM 3274 N N . LYS A 1 428 ? 7.352 -29.277 52.570 1.00 85.94 428 LYS A N 1
ATOM 3275 C CA . LYS A 1 428 ? 8.382 -28.305 52.973 1.00 85.94 428 LYS A CA 1
ATOM 3276 C C . LYS A 1 428 ? 7.942 -26.861 52.762 1.00 85.94 428 LYS A C 1
ATOM 3278 O O . LYS A 1 428 ? 7.222 -26.548 51.801 1.00 85.94 428 LYS A O 1
ATOM 3283 N N . PHE A 1 429 ? 8.414 -25.960 53.620 1.00 81.81 429 PHE A N 1
ATOM 3284 C CA . PHE A 1 429 ? 8.257 -24.515 53.433 1.00 81.81 429 PHE A CA 1
ATOM 3285 C C . PHE A 1 429 ? 9.192 -23.979 52.333 1.00 81.81 429 PHE A C 1
ATOM 3287 O O . PHE A 1 429 ? 10.220 -24.573 52.021 1.00 81.81 429 PHE A O 1
ATOM 3294 N N . ARG A 1 430 ? 8.797 -22.870 51.687 1.00 74.25 430 ARG A N 1
ATOM 3295 C CA . ARG A 1 430 ? 9.514 -22.263 50.535 1.00 74.25 430 ARG A CA 1
ATOM 3296 C C . ARG A 1 430 ? 10.300 -20.988 50.891 1.00 74.25 430 ARG A C 1
ATOM 3298 O O . ARG A 1 430 ? 10.954 -20.440 50.017 1.00 74.25 430 ARG A O 1
ATOM 3305 N N . GLY A 1 431 ? 10.189 -20.497 52.123 1.00 75.88 431 GLY A N 1
ATOM 3306 C CA . GLY A 1 431 ? 10.719 -19.204 52.562 1.00 75.88 431 GLY A CA 1
ATOM 3307 C C . GLY A 1 431 ? 10.238 -18.862 53.975 1.00 75.88 431 GLY A C 1
ATOM 3308 O O . GLY A 1 431 ? 9.365 -19.557 54.504 1.00 75.88 431 GLY A O 1
ATOM 3309 N N . GLY A 1 432 ? 10.796 -17.800 54.559 1.00 80.94 432 GLY A N 1
ATOM 3310 C CA . GLY A 1 432 ? 10.676 -17.486 55.989 1.00 80.94 432 GLY A CA 1
ATOM 3311 C C . GLY A 1 432 ? 11.665 -18.285 56.855 1.00 80.94 432 GLY A C 1
ATOM 3312 O O . GLY A 1 432 ? 12.511 -18.982 56.292 1.00 80.94 432 GLY A O 1
ATOM 3313 N N . PRO A 1 433 ? 11.567 -18.214 58.197 1.00 82.00 433 PRO A N 1
ATOM 3314 C CA . PRO A 1 433 ? 12.520 -18.850 59.117 1.00 82.00 433 PRO A CA 1
ATOM 3315 C C . PRO A 1 433 ? 12.694 -20.359 58.887 1.00 82.00 433 PRO A C 1
ATOM 3317 O O . PRO A 1 433 ? 13.800 -20.878 58.964 1.00 82.00 433 PRO A O 1
ATOM 3320 N N . TYR A 1 434 ? 11.616 -21.045 58.500 1.00 82.56 434 TYR A N 1
ATOM 3321 C CA . TYR A 1 434 ? 11.581 -22.490 58.251 1.00 82.56 434 TYR A CA 1
ATOM 3322 C C . TYR A 1 434 ? 11.847 -22.888 56.786 1.00 82.56 434 TYR A C 1
ATOM 3324 O O . TYR A 1 434 ? 11.392 -23.936 56.324 1.00 82.56 434 TYR A O 1
ATOM 3332 N N . ALA A 1 435 ? 12.531 -22.056 55.992 1.00 83.62 435 ALA A N 1
ATOM 3333 C CA . ALA A 1 435 ? 12.783 -22.336 54.576 1.00 83.62 435 ALA A CA 1
ATOM 3334 C C . ALA A 1 435 ? 13.460 -23.707 54.351 1.00 83.62 435 ALA A C 1
ATOM 3336 O O . ALA A 1 435 ? 14.525 -23.988 54.888 1.00 83.62 435 ALA A O 1
ATOM 3337 N N . ASN A 1 436 ? 12.862 -24.550 53.498 1.00 80.25 436 ASN A N 1
ATOM 3338 C CA . ASN A 1 436 ? 13.259 -25.942 53.226 1.00 80.25 436 ASN A CA 1
ATOM 3339 C C . ASN A 1 436 ? 13.106 -26.947 54.389 1.00 80.25 436 ASN A C 1
ATOM 3341 O O . ASN A 1 436 ? 13.318 -28.148 54.157 1.00 80.25 436 ASN A O 1
ATOM 3345 N N . CYS A 1 437 ? 12.680 -26.522 55.581 1.00 83.00 437 CYS A N 1
ATOM 3346 C CA . CYS A 1 437 ? 12.313 -27.429 56.670 1.00 83.00 437 CYS A CA 1
ATOM 3347 C C . CYS A 1 437 ? 10.995 -28.167 56.346 1.00 83.00 437 CYS A C 1
ATOM 3349 O O . CYS A 1 437 ? 10.133 -27.612 55.644 1.00 83.00 437 CYS A O 1
ATOM 3351 N N . PRO A 1 438 ? 10.836 -29.421 56.807 1.00 87.69 438 PRO A N 1
ATOM 3352 C CA . PRO A 1 438 ? 9.549 -30.103 56.914 1.00 87.69 438 PRO A CA 1
ATOM 3353 C C . PRO A 1 438 ? 8.447 -29.278 57.606 1.00 87.69 438 PRO A C 1
ATOM 3355 O O . PRO A 1 438 ? 8.703 -28.339 58.357 1.00 87.69 438 PRO A O 1
ATOM 3358 N N . ILE A 1 439 ? 7.196 -29.661 57.357 1.00 89.69 439 ILE A N 1
ATOM 3359 C CA . ILE A 1 439 ? 6.005 -29.155 58.059 1.00 89.69 439 ILE A CA 1
ATOM 3360 C C . ILE A 1 439 ? 5.960 -29.680 59.497 1.00 89.69 439 ILE A C 1
ATOM 3362 O O . ILE A 1 439 ? 5.521 -28.990 60.414 1.00 89.69 439 ILE A O 1
ATOM 3366 N N . GLU A 1 440 ? 6.443 -30.905 59.664 1.00 89.44 440 GLU A N 1
ATOM 3367 C CA . GLU A 1 440 ? 6.524 -31.658 60.904 1.00 89.44 440 GLU A CA 1
ATOM 3368 C C . GLU A 1 440 ? 7.391 -30.948 61.972 1.00 89.44 440 GLU A C 1
ATOM 3370 O O . GLU A 1 440 ? 7.048 -30.976 63.155 1.00 89.44 440 GLU A O 1
ATOM 3375 N N . ASP A 1 441 ? 8.437 -30.223 61.561 1.00 89.19 441 ASP A N 1
ATOM 3376 C CA . ASP A 1 441 ? 9.309 -29.434 62.446 1.00 89.19 441 ASP A CA 1
ATOM 3377 C C . ASP A 1 441 ? 8.539 -28.261 63.084 1.00 89.19 441 ASP A C 1
ATOM 3379 O O . ASP A 1 441 ? 8.504 -28.123 64.302 1.00 89.19 441 ASP A O 1
ATOM 3383 N N . VAL A 1 442 ? 7.814 -27.471 62.279 1.00 90.31 442 VAL A N 1
ATOM 3384 C CA . VAL A 1 442 ? 6.994 -26.337 62.766 1.00 90.31 442 VAL A CA 1
ATOM 3385 C C . VAL A 1 442 ? 5.878 -26.802 63.704 1.00 90.31 442 VAL A C 1
ATOM 3387 O O . VAL A 1 442 ? 5.531 -26.106 64.653 1.00 90.31 442 VAL A O 1
ATOM 3390 N N . ILE A 1 443 ? 5.311 -27.987 63.461 1.00 90.12 443 ILE A N 1
ATOM 3391 C CA . ILE A 1 443 ? 4.332 -28.598 64.373 1.00 90.12 443 ILE A CA 1
ATOM 3392 C C . ILE A 1 443 ? 4.997 -28.956 65.711 1.00 90.12 443 ILE A C 1
ATOM 3394 O O . ILE A 1 443 ? 4.386 -28.772 66.761 1.00 90.12 443 ILE A O 1
ATOM 3398 N N . THR A 1 444 ? 6.249 -29.416 65.689 1.00 91.00 444 THR A N 1
ATOM 3399 C CA . THR A 1 444 ? 7.022 -29.746 66.897 1.00 91.00 444 THR A CA 1
ATOM 3400 C C . THR A 1 444 ? 7.368 -28.493 67.711 1.00 91.00 444 THR A C 1
ATOM 3402 O O . THR A 1 444 ? 7.227 -28.506 68.934 1.00 91.00 444 THR A O 1
ATOM 3405 N N . ASP A 1 445 ? 7.727 -27.388 67.056 1.00 90.38 445 ASP A N 1
ATOM 3406 C CA . ASP A 1 445 ? 8.033 -26.112 67.720 1.00 90.38 445 ASP A CA 1
ATOM 3407 C C . ASP A 1 445 ? 6.777 -25.439 68.313 1.00 90.38 445 ASP A C 1
ATOM 3409 O O . ASP A 1 445 ? 6.835 -24.878 69.409 1.00 90.38 445 ASP A O 1
ATOM 3413 N N . LEU A 1 446 ? 5.618 -25.564 67.649 1.00 89.25 446 LEU A N 1
ATOM 3414 C CA . LEU A 1 446 ? 4.314 -25.172 68.211 1.00 89.25 446 LEU A CA 1
ATOM 3415 C C . LEU A 1 446 ? 3.960 -26.015 69.452 1.00 89.25 446 LEU A C 1
ATOM 3417 O O . LEU A 1 446 ? 3.605 -25.469 70.493 1.00 89.25 446 LEU A O 1
ATOM 3421 N N . ILE A 1 447 ? 4.080 -27.346 69.365 1.00 89.69 447 ILE A N 1
ATOM 3422 C CA . ILE A 1 447 ? 3.739 -28.272 70.463 1.00 89.69 447 ILE A CA 1
ATOM 3423 C C . ILE A 1 447 ? 4.666 -28.099 71.676 1.00 89.69 447 ILE A C 1
ATOM 3425 O O . ILE A 1 447 ? 4.211 -28.187 72.814 1.00 89.69 447 ILE A O 1
ATOM 3429 N N . SER A 1 448 ? 5.955 -27.842 71.450 1.00 87.81 448 SER A N 1
ATOM 3430 C CA . SER A 1 448 ? 6.940 -27.632 72.521 1.00 87.81 448 SER A CA 1
ATOM 3431 C C . SER A 1 448 ? 6.904 -26.230 73.144 1.00 87.81 448 SER A C 1
ATOM 3433 O O . SER A 1 448 ? 7.623 -25.984 74.113 1.00 87.81 448 SER A O 1
ATOM 3435 N N . GLY A 1 449 ? 6.068 -25.318 72.632 1.00 84.12 449 GLY A N 1
ATOM 3436 C CA . GLY A 1 449 ? 5.970 -23.940 73.121 1.00 84.12 449 GLY A CA 1
ATOM 3437 C C . GLY A 1 449 ? 7.146 -23.043 72.721 1.00 84.12 449 GLY A C 1
ATOM 3438 O O . GLY A 1 449 ? 7.314 -21.971 73.297 1.00 84.12 449 GLY A O 1
ATOM 3439 N N . VAL A 1 450 ? 7.956 -23.466 71.744 1.00 87.50 450 VAL A N 1
ATOM 3440 C CA . VAL A 1 450 ? 9.033 -22.658 71.146 1.00 87.50 450 VAL A CA 1
ATOM 3441 C C . VAL A 1 450 ? 8.456 -21.572 70.229 1.00 87.50 450 VAL A C 1
ATOM 3443 O O . VAL A 1 450 ? 9.052 -20.506 70.100 1.00 87.50 450 VAL A O 1
ATOM 3446 N N . LEU A 1 451 ? 7.289 -21.822 69.624 1.00 86.56 451 LEU A N 1
ATOM 3447 C CA . LEU A 1 451 ? 6.638 -20.939 68.654 1.00 86.56 451 LEU A CA 1
ATOM 3448 C C . LEU A 1 451 ? 5.213 -20.568 69.120 1.00 86.56 451 LEU A C 1
ATOM 3450 O O . LEU A 1 451 ? 4.384 -21.452 69.324 1.00 86.56 451 LEU A O 1
ATOM 3454 N N . ASP A 1 452 ? 4.907 -19.272 69.276 1.00 84.06 452 ASP A N 1
ATOM 3455 C CA . ASP A 1 452 ? 3.587 -18.784 69.730 1.00 84.06 452 ASP A CA 1
ATOM 3456 C C . ASP A 1 452 ? 2.755 -18.237 68.543 1.00 84.06 452 ASP A C 1
ATOM 3458 O O . ASP A 1 452 ? 3.115 -17.203 67.967 1.00 84.06 452 ASP A O 1
ATOM 3462 N N . PRO A 1 453 ? 1.612 -18.861 68.185 1.00 81.19 453 PRO A N 1
ATOM 3463 C CA . PRO A 1 453 ? 0.801 -18.468 67.026 1.00 81.19 453 PRO A CA 1
ATOM 3464 C C . PRO A 1 453 ? 0.109 -17.102 67.148 1.00 81.19 453 PRO A C 1
ATOM 3466 O O . PRO A 1 453 ? -0.436 -16.607 66.161 1.00 81.19 453 PRO A O 1
ATOM 3469 N N . THR A 1 454 ? 0.126 -16.483 68.331 1.00 80.75 454 THR A N 1
ATOM 3470 C CA . THR A 1 454 ? -0.419 -15.139 68.566 1.00 80.75 454 THR A CA 1
ATOM 3471 C C . THR A 1 454 ? 0.642 -14.037 68.477 1.00 80.75 454 THR A C 1
ATOM 3473 O O . THR A 1 454 ? 0.296 -12.886 68.205 1.00 80.75 454 THR A O 1
ATOM 3476 N N . ARG A 1 455 ? 1.928 -14.373 68.666 1.00 82.62 455 ARG A N 1
ATOM 3477 C CA . ARG A 1 455 ? 3.049 -13.412 68.668 1.00 82.62 455 ARG A CA 1
ATOM 3478 C C . ARG A 1 455 ? 3.807 -13.378 67.349 1.00 82.62 455 ARG A C 1
ATOM 3480 O O . ARG A 1 455 ? 4.170 -12.301 66.888 1.00 82.62 455 ARG A O 1
ATOM 3487 N N . GLU A 1 456 ? 4.039 -14.544 66.757 1.00 84.56 456 GLU A N 1
ATOM 3488 C CA . GLU A 1 456 ? 4.942 -14.708 65.619 1.00 84.56 456 GLU A CA 1
ATOM 3489 C C . GLU A 1 456 ? 4.383 -14.099 64.329 1.00 84.56 456 GLU A C 1
ATOM 3491 O O . GLU A 1 456 ? 3.410 -14.596 63.758 1.00 84.56 456 GLU A O 1
ATOM 3496 N N . GLU A 1 457 ? 5.040 -13.059 63.806 1.00 82.94 457 GLU A N 1
ATOM 3497 C CA . GLU A 1 457 ? 4.633 -12.406 62.552 1.00 82.94 457 GLU A CA 1
ATOM 3498 C C . GLU A 1 457 ? 4.628 -13.382 61.366 1.00 82.94 457 GLU A C 1
ATOM 3500 O O . GLU A 1 457 ? 3.767 -13.318 60.489 1.00 82.94 457 GLU A O 1
ATOM 3505 N N . TRP A 1 458 ? 5.536 -14.364 61.367 1.00 84.38 458 TRP A N 1
ATOM 3506 C CA . TRP A 1 458 ? 5.567 -15.407 60.342 1.00 84.38 458 TRP A CA 1
ATOM 3507 C C . TRP A 1 458 ? 4.379 -16.387 60.417 1.00 84.38 458 TRP A C 1
ATOM 3509 O O . TRP A 1 458 ? 4.148 -17.131 59.463 1.00 84.38 458 TRP A O 1
ATOM 3519 N N . LEU A 1 459 ? 3.579 -16.384 61.486 1.00 86.44 459 LEU A N 1
ATOM 3520 C CA . LEU A 1 459 ? 2.336 -17.159 61.570 1.00 86.44 459 LEU A CA 1
ATOM 3521 C C . LEU A 1 459 ? 1.077 -16.350 61.219 1.00 86.44 459 LEU A C 1
ATOM 3523 O O . LEU A 1 459 ? 0.013 -16.954 61.086 1.00 86.44 459 LEU A O 1
ATOM 3527 N N . ILE A 1 460 ? 1.195 -15.040 60.955 1.00 87.38 460 ILE A N 1
ATOM 3528 C CA . ILE A 1 460 ? 0.093 -14.226 60.422 1.00 87.38 460 ILE A CA 1
ATOM 3529 C C . ILE A 1 460 ? -0.324 -14.771 59.049 1.00 87.38 460 ILE A C 1
ATOM 3531 O O . ILE A 1 460 ? 0.494 -14.831 58.125 1.00 87.38 460 ILE A O 1
ATOM 3535 N N . LEU A 1 461 ? -1.588 -15.172 58.908 1.00 84.94 461 LEU A N 1
ATOM 3536 C CA . LEU A 1 461 ? -2.116 -15.753 57.670 1.00 84.94 461 LEU A CA 1
ATOM 3537 C C . LEU A 1 461 ? -2.808 -14.702 56.801 1.00 84.94 461 LEU A C 1
ATOM 3539 O O . LEU A 1 461 ? -3.630 -13.933 57.300 1.00 84.94 461 LEU A O 1
ATOM 3543 N N . ASP A 1 462 ? -2.571 -14.743 55.491 1.00 82.31 462 ASP A N 1
ATOM 3544 C CA . ASP A 1 462 ? -3.311 -13.905 54.545 1.00 82.31 462 ASP A CA 1
ATOM 3545 C C . ASP A 1 462 ? -4.635 -14.592 54.158 1.00 82.31 462 ASP A C 1
ATOM 3547 O O . ASP A 1 462 ? -4.662 -15.772 53.769 1.00 82.31 462 ASP A O 1
ATOM 3551 N N . ILE A 1 463 ? -5.751 -13.866 54.315 1.00 76.75 463 ILE A N 1
ATOM 3552 C CA . ILE A 1 463 ? -7.117 -14.404 54.255 1.00 76.75 463 ILE A CA 1
ATOM 3553 C C . ILE A 1 463 ? -7.963 -13.736 53.165 1.00 76.75 463 ILE A C 1
ATOM 3555 O O . ILE A 1 463 ? -8.070 -12.515 53.068 1.00 76.75 463 ILE A O 1
ATOM 3559 N N . VAL A 1 464 ? -8.639 -14.592 52.399 1.00 67.00 464 VAL A N 1
ATOM 3560 C CA . VAL A 1 464 ? -9.642 -14.279 51.380 1.00 67.00 464 VAL A CA 1
ATOM 3561 C C . VAL A 1 464 ? -11.037 -14.528 51.955 1.00 67.00 464 VAL A C 1
ATOM 3563 O O . VAL A 1 464 ? -11.338 -15.647 52.377 1.00 67.00 464 VAL A O 1
ATOM 3566 N N . ARG A 1 465 ? -11.926 -13.530 51.923 1.00 68.19 465 ARG A N 1
ATOM 3567 C CA . ARG A 1 465 ? -13.357 -13.732 52.211 1.00 68.19 465 ARG A CA 1
ATOM 3568 C C . ARG A 1 465 ? -14.112 -14.074 50.923 1.00 68.19 465 ARG A C 1
ATOM 3570 O O . ARG A 1 465 ? -14.003 -13.358 49.933 1.00 68.19 465 ARG A O 1
ATOM 3577 N N . ARG A 1 466 ? -14.896 -15.157 50.932 1.00 56.66 466 ARG A N 1
ATOM 3578 C CA . ARG A 1 466 ? -15.784 -15.558 49.825 1.00 56.66 466 ARG A CA 1
ATOM 3579 C C . ARG A 1 466 ? -17.148 -15.942 50.398 1.00 56.66 466 ARG A C 1
ATOM 3581 O O . ARG A 1 466 ? -17.309 -17.038 50.933 1.00 56.66 466 ARG A O 1
ATOM 3588 N N . GLY A 1 467 ? -18.105 -15.017 50.314 1.00 64.75 467 GLY A N 1
ATOM 3589 C CA . GLY A 1 467 ? -19.344 -15.088 51.095 1.00 64.75 467 GLY A CA 1
ATOM 3590 C C . GLY A 1 467 ? -19.034 -15.095 52.596 1.00 64.75 467 GLY A C 1
ATOM 3591 O O . GLY A 1 467 ? -18.192 -14.329 53.072 1.00 64.75 467 GLY A O 1
ATOM 3592 N N . ASP A 1 468 ? -19.652 -16.016 53.328 1.00 69.50 468 ASP A N 1
ATOM 3593 C CA . ASP A 1 468 ? -19.484 -16.156 54.783 1.00 69.50 468 ASP A CA 1
ATOM 3594 C C . ASP A 1 468 ? -18.263 -16.993 55.197 1.00 69.50 468 ASP A C 1
ATOM 3596 O O . ASP A 1 468 ? -18.070 -17.281 56.377 1.00 69.50 468 ASP A O 1
ATOM 3600 N N . LYS A 1 469 ? -17.421 -17.406 54.239 1.00 71.44 469 LYS A N 1
ATOM 3601 C CA . LYS A 1 469 ? -16.245 -18.247 54.495 1.00 71.44 469 LYS A CA 1
ATOM 3602 C C . LYS A 1 469 ? -14.931 -17.490 54.338 1.00 71.44 469 LYS A C 1
ATOM 3604 O O . LYS A 1 469 ? -14.732 -16.739 53.382 1.00 71.44 469 LYS A O 1
ATOM 3609 N N . LEU A 1 470 ? -14.017 -17.768 55.266 1.00 80.88 470 LEU A N 1
ATOM 3610 C CA . LEU A 1 470 ? -12.645 -17.269 55.291 1.00 80.88 470 LEU A CA 1
ATOM 3611 C C . LEU A 1 470 ? -11.687 -18.364 54.814 1.00 80.88 470 LEU A C 1
ATOM 3613 O O . LEU A 1 470 ? -11.652 -19.459 55.377 1.00 80.88 470 LEU A O 1
ATOM 3617 N N . PHE A 1 471 ? -10.906 -18.066 53.781 1.00 78.94 471 PHE A N 1
ATOM 3618 C CA . PHE A 1 471 ? -9.992 -18.988 53.113 1.00 78.94 471 PHE A CA 1
ATOM 3619 C C . PHE A 1 471 ? -8.551 -18.484 53.207 1.00 78.94 471 PHE A C 1
ATOM 3621 O O . PHE A 1 471 ? -8.270 -17.353 52.825 1.00 78.94 471 PHE A O 1
ATOM 3628 N N . SER A 1 472 ? -7.618 -19.320 53.660 1.00 83.31 472 SER A N 1
ATOM 3629 C CA . SER A 1 472 ? -6.201 -18.953 53.734 1.00 83.31 472 SER A CA 1
ATOM 3630 C C . SER A 1 472 ? -5.434 -19.368 52.480 1.00 83.31 472 SER A C 1
ATOM 3632 O O . SER A 1 472 ? -5.478 -20.531 52.060 1.00 83.31 472 SER A O 1
ATOM 3634 N N . VAL A 1 473 ? -4.658 -18.445 51.907 1.00 75.50 473 VAL A N 1
ATOM 3635 C CA . VAL A 1 473 ? -3.673 -18.786 50.860 1.00 75.50 473 VAL A CA 1
ATOM 3636 C C . VAL A 1 473 ? -2.469 -19.553 51.434 1.00 75.50 473 VAL A C 1
ATOM 3638 O O . VAL A 1 473 ? -1.795 -20.310 50.729 1.00 75.50 473 VAL A O 1
ATOM 3641 N N . ASP A 1 474 ? -2.256 -19.456 52.747 1.00 83.56 474 ASP A N 1
ATOM 3642 C CA . ASP A 1 474 ? -1.138 -20.018 53.503 1.00 83.56 474 ASP A CA 1
ATOM 3643 C C . ASP A 1 474 ? -1.357 -21.458 53.973 1.00 83.56 474 ASP A C 1
ATOM 3645 O O . ASP A 1 474 ? -1.036 -21.838 55.099 1.00 83.56 474 ASP A O 1
ATOM 3649 N N . ASN A 1 475 ? -1.841 -22.301 53.062 1.00 85.12 475 ASN A N 1
ATOM 3650 C CA . ASN A 1 475 ? -2.233 -23.694 53.299 1.00 85.12 475 ASN A CA 1
ATOM 3651 C C . ASN A 1 475 ? -1.271 -24.541 54.161 1.00 85.12 475 ASN A C 1
ATOM 3653 O O . ASN A 1 475 ? -1.713 -25.471 54.824 1.00 85.12 475 ASN A O 1
ATOM 3657 N N . ARG A 1 476 ? 0.040 -24.260 54.145 1.00 88.19 476 ARG A N 1
ATOM 3658 C CA . ARG A 1 476 ? 1.035 -24.962 54.979 1.00 88.19 476 ARG A CA 1
ATOM 3659 C C . ARG A 1 476 ? 1.082 -24.427 56.414 1.00 88.19 476 ARG A C 1
ATOM 3661 O O . ARG A 1 476 ? 1.092 -25.230 57.336 1.00 88.19 476 ARG A O 1
ATOM 3668 N N . ARG A 1 477 ? 1.048 -23.099 56.600 1.00 91.62 477 ARG A N 1
ATOM 3669 C CA . ARG A 1 477 ? 1.004 -22.461 57.928 1.00 91.62 477 ARG A CA 1
ATOM 3670 C C . ARG A 1 477 ? -0.317 -22.812 58.631 1.00 91.62 477 ARG A C 1
ATOM 3672 O O . ARG A 1 477 ? -0.295 -23.320 59.747 1.00 91.62 477 ARG A O 1
ATOM 3679 N N . LEU A 1 478 ? -1.450 -22.703 57.923 1.00 92.00 478 LEU A N 1
ATOM 3680 C CA . LEU A 1 478 ? -2.763 -23.145 58.422 1.00 92.00 478 LEU A CA 1
ATOM 3681 C C . LEU A 1 478 ? -2.803 -24.649 58.756 1.00 92.00 478 LEU A C 1
ATOM 3683 O O . LEU A 1 478 ? -3.456 -25.044 59.719 1.00 92.00 478 LEU A O 1
ATOM 3687 N N . HIS A 1 479 ? -2.101 -25.500 57.998 1.00 91.25 479 HIS A N 1
ATOM 3688 C CA . HIS A 1 479 ? -2.026 -26.928 58.318 1.00 91.25 479 HIS A CA 1
ATOM 3689 C C . HIS A 1 479 ? -1.280 -27.174 59.636 1.00 91.25 479 HIS A C 1
ATOM 3691 O O . HIS A 1 479 ? -1.804 -27.900 60.476 1.00 91.25 479 HIS A O 1
ATOM 3697 N N . CYS A 1 480 ? -0.126 -26.532 59.866 1.00 91.38 480 CYS A N 1
ATOM 3698 C CA . CYS A 1 480 ? 0.583 -26.637 61.147 1.00 91.38 480 CYS A CA 1
ATOM 3699 C C . CYS A 1 480 ? -0.297 -26.197 62.325 1.00 91.38 480 CYS A C 1
ATOM 3701 O O . CYS A 1 480 ? -0.401 -26.914 63.315 1.00 91.38 480 CYS A O 1
ATOM 3703 N N . LEU A 1 481 ? -0.994 -25.066 62.182 1.00 91.56 481 LEU A N 1
ATOM 3704 C CA . LEU A 1 481 ? -1.884 -24.522 63.211 1.00 91.56 481 LEU A CA 1
ATOM 3705 C C . LEU A 1 481 ? -3.082 -25.445 63.503 1.00 91.56 481 LEU A C 1
ATOM 3707 O O . LEU A 1 481 ? -3.435 -25.643 64.664 1.00 91.56 481 LEU A O 1
ATOM 3711 N N . ARG A 1 482 ? -3.665 -26.091 62.481 1.00 90.56 482 ARG A N 1
ATOM 3712 C CA . ARG A 1 482 ? -4.721 -27.099 62.685 1.00 90.56 482 ARG A CA 1
ATOM 3713 C C . ARG A 1 482 ? -4.203 -28.400 63.303 1.00 90.56 482 ARG A C 1
ATOM 3715 O O . ARG A 1 482 ? -4.915 -28.991 64.109 1.00 90.56 482 ARG A O 1
ATOM 3722 N N . MET A 1 483 ? -2.989 -28.842 62.969 1.00 89.75 483 MET A N 1
ATOM 3723 C CA . MET A 1 483 ? -2.365 -29.995 63.634 1.00 89.75 483 MET A CA 1
ATOM 3724 C C . MET A 1 483 ? -2.042 -29.688 65.105 1.00 89.75 483 MET A C 1
ATOM 3726 O O . MET A 1 483 ? -2.237 -30.544 65.963 1.00 89.75 483 MET A O 1
ATOM 3730 N N . PHE A 1 484 ? -1.632 -28.455 65.414 1.00 90.31 484 PHE A N 1
ATOM 3731 C CA . PHE A 1 484 ? -1.450 -27.980 66.785 1.00 90.31 484 PHE A CA 1
ATOM 3732 C C . PHE A 1 484 ? -2.781 -27.925 67.556 1.00 90.31 484 PHE A C 1
ATOM 3734 O O . PHE A 1 484 ? -2.856 -28.477 68.651 1.00 90.31 484 PHE A O 1
ATOM 3741 N N . GLN A 1 485 ? -3.862 -27.397 66.961 1.00 89.19 485 GLN A N 1
ATOM 3742 C CA . GLN A 1 485 ? -5.212 -27.454 67.552 1.00 89.19 485 GLN A CA 1
ATOM 3743 C C . GLN A 1 485 ? -5.649 -28.898 67.853 1.00 89.19 485 GLN A C 1
ATOM 3745 O O . GLN A 1 485 ? -6.221 -29.160 68.906 1.00 89.19 485 GLN A O 1
ATOM 3750 N N . GLN A 1 486 ? -5.361 -29.851 66.959 1.00 88.25 486 GLN A N 1
ATOM 3751 C CA . GLN A 1 486 ? -5.650 -31.271 67.198 1.00 88.25 486 GLN A CA 1
ATOM 3752 C C . GLN A 1 486 ? -4.818 -31.876 68.338 1.00 88.25 486 GLN A C 1
ATOM 3754 O O . GLN A 1 486 ? -5.289 -32.805 68.987 1.00 88.25 486 GLN A O 1
ATOM 3759 N N . HIS A 1 487 ? -3.608 -31.366 68.588 1.00 88.94 487 HIS A N 1
ATOM 3760 C CA . HIS A 1 487 ? -2.755 -31.826 69.682 1.00 88.94 487 HIS A CA 1
ATOM 3761 C C . HIS A 1 487 ? -3.199 -31.278 71.046 1.00 88.94 487 HIS A C 1
ATOM 3763 O O . HIS A 1 487 ? -3.251 -32.037 72.010 1.00 88.94 487 HIS A O 1
ATOM 3769 N N . VAL A 1 488 ? -3.546 -29.987 71.134 1.00 84.12 488 VAL A N 1
ATOM 3770 C CA . VAL A 1 488 ? -3.982 -29.365 72.403 1.00 84.12 488 VAL A CA 1
ATOM 3771 C C . VAL A 1 488 ? -5.426 -29.709 72.787 1.00 84.12 488 VAL A C 1
ATOM 3773 O O . VAL A 1 488 ? -5.798 -29.545 73.943 1.00 84.12 488 VAL A O 1
ATOM 3776 N N . GLY A 1 489 ? -6.227 -30.229 71.851 1.00 79.44 489 GLY A N 1
ATOM 3777 C CA . GLY A 1 489 ? -7.616 -30.630 72.085 1.00 79.44 489 GLY A CA 1
ATOM 3778 C C . GLY A 1 489 ? -8.637 -29.536 71.737 1.00 79.44 489 GLY A C 1
ATOM 3779 O O . GLY A 1 489 ? -8.306 -28.586 71.028 1.00 79.44 489 GLY A O 1
ATOM 3780 N N . PRO A 1 490 ? -9.906 -29.671 72.172 1.00 74.56 490 PRO A N 1
ATOM 3781 C CA . PRO A 1 490 ? -10.956 -28.689 71.877 1.00 74.56 490 PRO A CA 1
ATOM 3782 C C . PRO A 1 490 ? -10.788 -27.371 72.653 1.00 74.56 490 PRO A C 1
ATOM 3784 O O . PRO A 1 490 ? -11.240 -26.327 72.188 1.00 74.56 490 PRO A O 1
ATOM 3787 N N . GLU A 1 491 ? -10.118 -27.417 73.806 1.00 72.25 491 GLU A N 1
ATOM 3788 C CA . GLU A 1 491 ? -9.684 -26.257 74.582 1.00 72.25 491 GLU A CA 1
ATOM 3789 C C . GLU A 1 491 ? -8.229 -26.487 75.028 1.00 72.25 491 GLU A C 1
ATOM 3791 O O . GLU A 1 491 ? -7.924 -27.594 75.475 1.00 72.25 491 GLU A O 1
ATOM 3796 N N . PRO A 1 492 ? -7.331 -25.485 74.940 1.00 80.50 492 PRO A N 1
ATOM 3797 C CA . PRO A 1 492 ? -7.572 -24.110 74.500 1.00 80.50 492 PRO A CA 1
ATOM 3798 C C . PRO A 1 492 ? -7.823 -23.973 72.988 1.00 80.50 492 PRO A C 1
ATOM 3800 O O . PRO A 1 492 ? -7.342 -24.753 72.166 1.00 80.50 492 PRO A O 1
ATOM 3803 N N . ILE A 1 493 ? -8.568 -22.932 72.614 1.00 84.12 493 ILE A N 1
ATOM 3804 C CA . ILE A 1 493 ? -8.800 -22.567 71.211 1.00 84.12 493 ILE A CA 1
ATOM 3805 C C . ILE A 1 493 ? -7.539 -21.893 70.656 1.00 84.12 493 ILE A C 1
ATOM 3807 O O . ILE A 1 493 ? -7.066 -20.896 71.205 1.00 84.12 493 ILE A O 1
ATOM 3811 N N . VAL A 1 494 ? -7.023 -22.404 69.538 1.00 86.19 494 VAL A N 1
ATOM 3812 C CA . VAL A 1 494 ? -5.916 -21.806 68.786 1.00 86.19 494 VAL A CA 1
ATOM 3813 C C . VAL A 1 494 ? -6.452 -20.620 67.989 1.00 86.19 494 VAL A C 1
ATOM 3815 O O . VAL A 1 494 ? -7.075 -20.764 66.930 1.00 86.19 494 VAL A O 1
ATOM 3818 N N . TRP A 1 495 ? -6.199 -19.432 68.526 1.00 86.06 495 TRP A 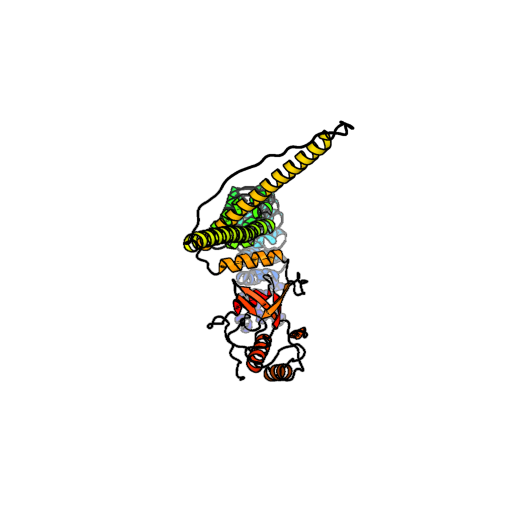N 1
ATOM 3819 C CA . TRP A 1 495 ? -6.397 -18.162 67.841 1.00 86.06 495 TRP A CA 1
ATOM 3820 C C . TRP A 1 495 ? -5.208 -17.852 66.932 1.00 86.06 495 TRP A C 1
ATOM 3822 O O . TRP A 1 495 ? -4.066 -18.188 67.243 1.00 86.06 495 TRP A O 1
ATOM 3832 N N . VAL A 1 496 ? -5.492 -17.227 65.793 1.00 86.19 496 VAL A N 1
ATOM 3833 C CA . VAL A 1 496 ? -4.524 -16.952 64.731 1.00 86.19 496 VAL A CA 1
ATOM 3834 C C . VAL A 1 496 ? -4.683 -15.502 64.284 1.00 86.19 496 VAL A C 1
ATOM 3836 O O . VAL A 1 496 ? -5.796 -15.075 63.964 1.00 86.19 496 VAL A O 1
ATOM 3839 N N . ARG A 1 497 ? -3.578 -14.747 64.228 1.00 89.81 497 ARG A N 1
ATOM 3840 C CA . ARG A 1 497 ? -3.562 -13.421 63.590 1.00 89.81 497 ARG A CA 1
ATOM 3841 C C . ARG A 1 497 ? -3.752 -13.579 62.085 1.00 89.81 497 ARG A C 1
ATOM 3843 O O . ARG A 1 497 ? -3.100 -14.404 61.445 1.00 89.81 497 ARG A O 1
ATOM 3850 N N . THR A 1 498 ? -4.641 -12.783 61.509 1.00 83.69 498 THR A N 1
ATOM 3851 C CA . THR A 1 498 ? -4.961 -12.837 60.082 1.00 83.69 498 THR A CA 1
ATOM 3852 C C . THR A 1 498 ? -4.989 -11.449 59.474 1.00 83.69 498 THR A C 1
ATOM 3854 O O . THR A 1 498 ? -5.493 -10.524 60.102 1.00 83.69 498 THR A O 1
ATOM 3857 N N . ARG A 1 499 ? -4.494 -11.311 58.243 1.00 81.56 499 ARG A N 1
ATOM 3858 C CA . ARG A 1 499 ? -4.700 -10.118 57.414 1.00 81.56 499 ARG A CA 1
ATOM 3859 C C . ARG A 1 499 ? -5.840 -10.408 56.451 1.00 81.56 499 ARG A C 1
ATOM 3861 O O . ARG A 1 499 ? -5.681 -11.197 55.516 1.00 81.56 499 ARG A O 1
ATOM 3868 N N . ILE A 1 500 ? -7.001 -9.808 56.696 1.00 70.94 500 ILE A N 1
ATOM 3869 C CA . ILE A 1 500 ? -8.149 -9.917 55.796 1.00 70.94 500 ILE A CA 1
ATOM 3870 C C . ILE A 1 500 ? -7.923 -8.925 54.654 1.00 70.94 500 ILE A C 1
ATOM 3872 O O . ILE A 1 500 ? -7.861 -7.715 54.871 1.00 70.94 500 ILE A O 1
ATOM 3876 N N . GLN A 1 501 ? -7.760 -9.441 53.434 1.00 58.88 501 GLN A N 1
ATOM 3877 C CA . GLN A 1 501 ? -7.547 -8.608 52.252 1.00 58.88 501 GLN A CA 1
ATOM 3878 C C . GLN A 1 501 ? -8.836 -8.448 51.439 1.00 58.88 501 GLN A C 1
ATOM 3880 O O . GLN A 1 501 ? -9.522 -9.420 51.108 1.00 58.88 501 GLN A O 1
ATOM 3885 N N . LEU A 1 502 ? -9.123 -7.200 51.068 1.00 52.03 502 LEU A N 1
ATOM 3886 C CA . LEU A 1 502 ? -9.995 -6.874 49.940 1.00 52.03 502 LEU A CA 1
ATOM 3887 C C . LEU A 1 502 ? -9.288 -7.262 48.620 1.00 52.03 502 LEU A C 1
ATOM 3889 O O . LEU A 1 502 ? -8.085 -7.512 48.596 1.00 52.03 502 LEU A O 1
ATOM 3893 N N . TRP A 1 503 ? -10.050 -7.397 47.531 1.00 44.44 503 TRP A N 1
ATOM 3894 C CA . TRP A 1 503 ? -9.687 -8.170 46.327 1.00 44.44 503 TRP A CA 1
ATOM 3895 C C . TRP A 1 503 ? -8.359 -7.761 45.633 1.00 44.44 503 TRP A C 1
ATOM 3897 O O . TRP A 1 503 ? -8.316 -6.916 44.734 1.00 44.44 503 TRP A O 1
ATOM 3907 N N . HIS A 1 504 ? -7.260 -8.425 46.006 1.00 40.25 504 HIS A N 1
ATOM 3908 C CA . HIS A 1 504 ? -5.890 -8.137 45.552 1.00 40.25 504 HIS A CA 1
ATOM 3909 C C . HIS A 1 504 ? -5.470 -9.000 44.334 1.00 40.25 504 HIS A C 1
ATOM 3911 O O . HIS A 1 504 ? -5.962 -10.118 44.205 1.00 40.25 504 HIS A O 1
ATOM 3917 N N . PRO A 1 505 ? -4.533 -8.593 43.447 1.00 39.00 505 PRO A N 1
ATOM 3918 C CA . PRO A 1 505 ? -4.100 -9.413 42.296 1.00 39.00 505 PRO A CA 1
ATOM 3919 C C . PRO A 1 505 ? -3.500 -10.797 42.624 1.00 39.00 505 PRO A C 1
ATOM 3921 O O . PRO A 1 505 ? -3.441 -11.689 41.777 1.00 39.00 505 PRO A O 1
ATOM 3924 N N . THR A 1 506 ? -3.101 -11.049 43.876 1.00 38.06 506 THR A N 1
ATOM 3925 C CA . THR A 1 506 ? -2.776 -12.416 44.344 1.00 38.06 506 THR A CA 1
ATOM 3926 C C . THR A 1 506 ? -3.979 -13.366 44.215 1.00 38.06 506 THR A C 1
ATOM 3928 O O . THR A 1 506 ? -3.800 -14.579 44.080 1.00 38.06 506 THR A O 1
ATOM 3931 N N . PHE A 1 507 ? -5.205 -12.833 44.226 1.00 44.72 507 PHE A N 1
ATOM 3932 C CA . PHE A 1 507 ? -6.451 -13.594 44.215 1.00 44.72 507 PHE A CA 1
ATOM 3933 C C . PHE A 1 507 ? -6.714 -14.228 42.843 1.00 44.72 507 PHE A C 1
ATOM 3935 O O . PHE A 1 507 ? -7.325 -15.293 42.771 1.00 44.72 507 PHE A O 1
ATOM 3942 N N . ASP A 1 508 ? -6.162 -13.672 41.766 1.00 42.81 508 ASP A N 1
ATOM 3943 C CA . ASP A 1 508 ? -6.234 -14.264 40.427 1.00 42.81 508 ASP A CA 1
ATOM 3944 C C . ASP A 1 508 ? -5.498 -15.620 40.397 1.00 42.81 508 ASP A C 1
ATOM 3946 O O . ASP A 1 508 ? -5.986 -16.612 39.850 1.00 42.81 508 ASP A O 1
ATOM 3950 N N . ARG A 1 509 ? -4.385 -15.726 41.143 1.00 39.50 509 ARG A N 1
ATOM 3951 C CA . ARG A 1 509 ? -3.678 -16.994 41.398 1.00 39.50 509 ARG A CA 1
ATOM 3952 C C . ARG A 1 509 ? -4.472 -17.945 42.310 1.00 39.50 509 ARG A C 1
ATOM 3954 O O . ARG A 1 509 ? -4.276 -19.153 42.211 1.00 39.50 509 ARG A O 1
ATOM 3961 N N . PHE A 1 510 ? -5.358 -17.441 43.172 1.00 43.41 510 PHE A N 1
ATOM 3962 C CA . PHE A 1 510 ? -6.276 -18.247 43.997 1.00 43.41 510 PHE A CA 1
ATOM 3963 C C . PHE A 1 510 ? -7.433 -18.804 43.156 1.00 43.41 510 PHE A C 1
ATOM 3965 O O . PHE A 1 510 ? -7.680 -20.006 43.208 1.00 43.41 510 PHE A O 1
ATOM 3972 N N . CYS A 1 511 ? -8.051 -17.990 42.295 1.00 41.66 511 CYS A N 1
ATOM 3973 C CA . CYS A 1 511 ? -9.096 -18.426 41.365 1.00 41.66 511 CYS A CA 1
ATOM 3974 C C . CYS A 1 511 ? -8.588 -19.531 40.428 1.00 41.66 511 CYS A C 1
ATOM 3976 O O . CYS A 1 511 ? -9.248 -20.554 40.265 1.00 41.66 511 CYS A O 1
ATOM 3978 N N . HIS A 1 512 ? -7.365 -19.387 39.909 1.00 41.28 512 HIS A N 1
ATOM 3979 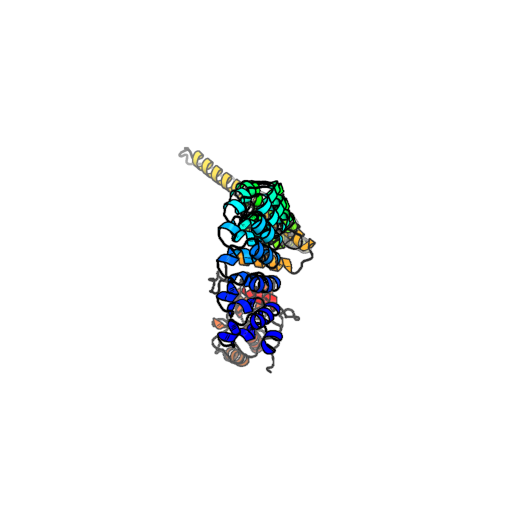C CA . HIS A 1 512 ? -6.724 -20.387 39.048 1.00 41.28 512 HIS A CA 1
ATOM 3980 C C . HIS A 1 512 ? -6.269 -21.674 39.780 1.00 41.28 512 HIS A C 1
ATOM 3982 O O . HIS A 1 512 ? -5.865 -22.633 39.129 1.00 41.28 512 HIS A O 1
ATOM 3988 N N . ASN A 1 513 ? -6.296 -21.714 41.122 1.00 40.25 513 ASN A N 1
ATOM 3989 C CA . ASN A 1 513 ? -5.847 -22.860 41.936 1.00 40.25 513 ASN A CA 1
ATOM 3990 C C . ASN A 1 513 ? -6.917 -23.388 42.917 1.00 40.25 513 ASN A C 1
ATOM 3992 O O . ASN A 1 513 ? -6.582 -24.177 43.800 1.00 40.25 513 ASN A O 1
ATOM 3996 N N . HIS A 1 514 ? -8.186 -22.986 42.780 1.00 45.62 514 HIS A N 1
ATOM 3997 C CA . HIS A 1 514 ? -9.282 -23.373 43.680 1.00 45.62 514 HIS A CA 1
ATOM 3998 C C . HIS A 1 514 ? -9.755 -24.828 43.430 1.00 45.62 514 HIS A C 1
ATOM 4000 O O . HIS A 1 514 ? -10.902 -25.092 43.070 1.00 45.62 514 HIS A O 1
ATOM 4006 N N . ASP A 1 515 ? -8.864 -25.803 43.619 1.00 49.53 515 ASP A N 1
ATOM 4007 C CA . ASP A 1 515 ? -9.084 -27.220 43.292 1.00 49.53 515 ASP A CA 1
ATOM 4008 C C . ASP A 1 515 ? -9.671 -28.065 44.445 1.00 49.53 515 ASP A C 1
ATOM 4010 O O . ASP A 1 515 ? -9.705 -29.298 44.378 1.00 49.53 515 ASP A O 1
ATOM 4014 N N . THR A 1 516 ? -10.160 -27.408 45.500 1.00 50.16 516 THR A N 1
ATOM 4015 C CA . THR A 1 516 ? -10.725 -27.997 46.724 1.00 50.16 516 THR A CA 1
ATOM 4016 C C . THR A 1 516 ? -12.117 -28.607 46.522 1.00 50.16 516 THR A C 1
ATOM 4018 O O . THR A 1 516 ? -13.132 -28.097 46.997 1.00 50.16 516 THR A O 1
ATOM 4021 N N . GLN A 1 517 ? -12.162 -29.789 45.900 1.00 51.59 517 GLN A N 1
ATOM 4022 C CA . GLN A 1 517 ? -13.369 -30.629 45.745 1.00 51.59 517 GLN A CA 1
ATOM 4023 C C . GLN A 1 517 ? -14.048 -31.042 47.078 1.00 51.59 517 GLN A C 1
ATOM 4025 O O . GLN A 1 517 ? -15.119 -31.638 47.071 1.00 51.59 517 GLN A O 1
ATOM 4030 N N . ASN A 1 518 ? -13.444 -30.713 48.224 1.00 57.34 518 ASN A N 1
ATOM 4031 C CA . ASN A 1 518 ? -13.931 -30.929 49.592 1.00 57.34 518 ASN A CA 1
ATOM 4032 C C . ASN A 1 518 ? -14.427 -29.636 50.289 1.00 57.34 518 ASN A C 1
ATOM 4034 O O . ASN A 1 518 ? -14.583 -29.609 51.513 1.00 57.34 518 ASN A O 1
ATOM 4038 N N . GLY A 1 519 ? -14.578 -28.532 49.549 1.00 63.31 519 GLY A N 1
ATOM 4039 C CA . GLY A 1 519 ? -15.008 -27.239 50.090 1.00 63.31 519 GLY A CA 1
ATOM 4040 C C . GLY A 1 519 ? -13.991 -26.548 51.010 1.00 63.31 519 GLY A C 1
ATOM 4041 O O . GLY A 1 519 ? -14.387 -25.690 51.796 1.00 63.31 519 GLY A O 1
ATOM 4042 N N . GLY A 1 520 ? -12.708 -26.928 50.951 1.00 66.69 520 GLY A N 1
ATOM 4043 C CA . GLY A 1 520 ? -11.622 -26.332 51.745 1.00 66.69 520 GLY A CA 1
ATOM 4044 C C . GLY A 1 520 ? -11.525 -26.840 53.188 1.00 66.69 520 GLY A C 1
ATOM 4045 O O . GLY A 1 520 ? -10.837 -26.241 54.011 1.00 66.69 520 GLY A O 1
ATOM 4046 N N . THR A 1 521 ? -12.218 -27.930 53.522 1.00 75.12 521 THR A N 1
ATOM 4047 C CA . THR A 1 521 ? -12.302 -28.464 54.895 1.00 75.12 521 THR A CA 1
ATOM 4048 C C . THR A 1 521 ? -11.054 -29.234 55.343 1.00 75.12 521 THR A C 1
ATOM 4050 O O . THR A 1 521 ? -10.715 -29.207 56.527 1.00 75.12 521 THR A O 1
ATOM 4053 N N . THR A 1 522 ? -10.353 -29.890 54.414 1.00 77.00 522 THR A N 1
ATOM 4054 C CA . THR A 1 522 ? -9.134 -30.690 54.648 1.00 77.00 522 THR A CA 1
ATOM 4055 C C . THR A 1 522 ? -8.093 -30.463 53.543 1.00 77.00 522 THR A C 1
ATOM 4057 O O . THR A 1 522 ? -8.401 -29.886 52.499 1.00 77.00 522 THR A O 1
ATOM 4060 N N . ILE A 1 523 ? -6.851 -30.910 53.756 1.00 84.56 523 ILE A N 1
ATOM 4061 C CA . ILE A 1 523 ? -5.765 -30.802 52.771 1.00 84.56 523 ILE A CA 1
ATOM 4062 C C . ILE A 1 523 ? -4.863 -32.041 52.794 1.00 84.56 523 ILE A C 1
ATOM 4064 O O . ILE A 1 523 ? -4.518 -32.551 53.858 1.00 84.56 523 ILE A O 1
ATOM 4068 N N . GLN A 1 524 ? -4.467 -32.527 51.616 1.00 83.62 524 GLN A N 1
ATOM 4069 C CA . GLN A 1 524 ? -3.562 -33.666 51.472 1.00 83.62 524 GLN A CA 1
ATOM 4070 C C . GLN A 1 524 ? -2.099 -33.208 51.401 1.00 83.62 524 GLN A C 1
ATOM 4072 O O . GLN A 1 524 ? -1.694 -32.480 50.493 1.00 83.62 524 GLN A O 1
ATOM 4077 N N . ILE A 1 525 ? -1.263 -33.693 52.315 1.00 83.31 525 ILE A N 1
ATOM 4078 C CA . ILE A 1 525 ? 0.186 -33.489 52.233 1.00 83.31 525 ILE A CA 1
ATOM 4079 C C . ILE A 1 525 ? 0.758 -34.396 51.133 1.00 83.31 525 ILE A C 1
ATOM 4081 O O . ILE A 1 525 ? 0.637 -35.622 51.200 1.00 83.31 525 ILE A O 1
ATOM 4085 N N . ARG A 1 526 ? 1.363 -33.804 50.093 1.00 80.31 526 ARG A N 1
ATOM 4086 C CA . ARG A 1 526 ? 1.905 -34.562 48.952 1.00 80.31 526 ARG A CA 1
ATOM 4087 C C . ARG A 1 526 ? 3.074 -35.443 49.402 1.00 80.31 526 ARG A C 1
ATOM 4089 O O . ARG A 1 526 ? 4.024 -34.958 50.018 1.00 80.31 526 ARG A O 1
ATOM 4096 N N . ARG A 1 527 ? 3.026 -36.733 49.054 1.00 65.31 527 ARG A N 1
ATOM 4097 C CA . ARG A 1 527 ? 4.214 -37.601 49.070 1.00 65.31 527 ARG A CA 1
ATOM 4098 C C . ARG A 1 527 ? 5.144 -37.147 47.937 1.00 65.31 527 ARG A C 1
ATOM 4100 O O . ARG A 1 527 ? 4.655 -36.708 46.897 1.00 65.31 527 ARG A O 1
ATOM 4107 N N . GLY A 1 528 ? 6.452 -37.175 48.180 1.00 54.62 528 GLY A N 1
ATOM 4108 C CA . GLY A 1 528 ? 7.443 -36.819 47.164 1.00 54.62 528 GLY A CA 1
ATOM 4109 C C . GLY A 1 528 ? 7.499 -37.851 46.039 1.00 54.62 528 GLY A C 1
ATOM 4110 O O . GLY A 1 528 ? 7.111 -39.003 46.244 1.00 54.62 528 GLY A O 1
ATOM 4111 N N . TRP A 1 529 ? 7.991 -37.400 44.887 1.00 36.56 529 TRP A N 1
ATOM 4112 C CA . TRP A 1 529 ? 8.694 -38.243 43.921 1.00 36.56 529 TRP A CA 1
ATOM 4113 C C . TRP A 1 529 ? 10.183 -38.212 44.279 1.00 36.56 529 TRP A C 1
ATOM 4115 O O . TRP A 1 529 ? 10.617 -37.130 44.746 1.00 36.56 529 TRP A O 1
#

Secondary structure (DSSP, 8-state):
-TGGGT-GGGGGGS-HHHHS-HHHHHHHTTT-GGGGGGS-HHHHT-HHHHHHHTTT-GGGGGGS-HHHHS-HHHHHHHHHH-GGGGGGS-TTGGG-HHHHHHHHHH-GGGGGGS-HHHHS-HHHHHHHHTT-GGGGGGS-TTGGG-HHHHHHHHHTTS-GGGTS-HHHHS-HHHHHHHHTT-GGGGGGS-TTTTS-HHHHHHHHTT-GGGGGGS-TTTTS-HHHHHHH--SS--GGGGGS-HHHHH-HHHHHHHHHH-GGGGGGS-HHHHHHHHHHHHHHHHHHHHHHHHHHHHHHHHHHHHHHHHS----------------------------HHHHHHHHHHHHHHHHHHHHHHHHHHHHHHHHHHHHHHHHHTT-TTHHHHHHHHHHHHTT-S---S-PPPP--EEEEEETTTEEESSSEEESB--SSTTTT-BHHHHHHHHHTTSS-TTT-GGGPEEEEEETTEEEES-HHHHHHHHHHHHHH-SSS--EEEEEEESS-THHHHHHTT---TTTTS--EEEPP-

Organism: Polarella glacialis (NCBI:txid89957)

Radius of gyration: 44.56 Å; chains: 1; bounding box: 100×80×124 Å

InterPro domains:
  IPR025197 Domain of unknown function DUF4116 [PF13475] (21-69)
  IPR025197 Domain of unknown function DUF4116 [PF13475] (71-119)
  IPR025197 Domain of unknown function DUF4116 [PF13475] (121-169)
  IPR025197 Domain of unknown function DUF4116 [PF13475] (171-219)
  IPR025197 Domain of unknown function DUF4116 [PF13475] (221-267)

Foldseek 3Di:
DVVLQVALLVLQVDDLVLLADPVNLLNSLLRALLSLQSHDLVLLAVLVSLLNNLQRALLSVLSHDLVLLAVLVSLQSSLLRALLNLQNHDLVLLAVLNSLQSSLLNALLSLLSHDLVLLAVQVSLQSSLLRALCSLLSRDLVLLADPSSLLSSLVNQDLCLQSHDLNLLAPPVSLLSNLVRPLLNLQSHDLVLLAVLVSLLSSLLVALLSLLSHDLVCLQDLVSQLSSQALVDNVSLLNRHLCLLQDLVSLLSSCLRPVCNLLNRDLVNLCLLVVLQVVVVVVVVVVVVVVVVVVVVVVVVVVVVVVDDDDDDDDDDDDDDDDDDDDDDDDDDDDPPVVVVVVVVVVVVVVVVVVVVVSSVVSPVSNVSSVVSCVVSVCPPVVVVSNVSSVVVVVPPDCPDDDDDDAFDKDKDFLQLEFELAQADEQADCDDPRHRHGLVVLLVCLQVVVDQQVPDPVLAFEWEDDPPGIYTPPRSSSVSQVSNCVVVDVPPTRIHIYGYDDDDPVVVVSVVRNPPPPRRNDHHHDDDD